Protein AF-A0A9D1DIY6-F1 (afdb_monomer)

Solvent-accessible surface area (backbone atoms only — not comparable to full-atom values): 22175 Å² total; per-residue (Å²): 128,64,50,32,68,76,76,49,52,68,58,62,72,40,70,40,43,64,44,58,42,51,35,31,82,41,71,33,33,40,32,38,91,63,31,73,79,41,61,24,49,29,34,37,36,58,61,70,58,33,53,81,61,76,40,73,74,64,54,75,81,34,61,62,68,47,21,49,63,27,44,26,28,37,35,34,32,23,20,41,89,89,66,52,34,35,26,35,39,73,46,83,41,77,43,98,88,72,46,82,41,77,45,81,44,77,42,81,51,86,85,59,73,50,59,74,38,59,33,34,46,29,35,59,27,41,45,44,44,86,49,103,86,53,81,46,76,48,80,44,74,51,68,46,74,27,33,27,44,32,67,34,75,45,55,73,43,99,86,52,80,81,53,82,88,54,74,59,8,54,78,20,55,41,24,37,39,32,17,62,30,30,54,49,58,54,40,72,75,48,50,79,74,13,32,46,77,92,47,40,57,80,52,84,76,55,18,70,42,72,49,76,39,63,51,94,82,30,57,66,73,64,36,54,48,51,52,51,53,54,30,54,75,72,72,48,89,84,84,68,70,66,67,70,47,47,63,55,56,51,48,52,51,50,51,51,52,51,52,51,52,50,51,50,52,52,51,52,53,52,52,51,51,49,39,54,51,49,38,53,50,48,60,69,42,43,58,62,50,52,54,44,45,73,75,66,56,52,74,66,61,53,52,52,54,52,52,50,52,45,51,51,53,43,50,53,49,51,55,50,51,55,51,52,49,46,53,52,54,47,51,54,51,53,56,48,36,65,72,71,74,49,86,79,75,63,68,68,57,56,50,50,49,52,58,47,49,60,68,70,41,76,60,49,62,55,51,53,51,49,51,44,51,48,55,48,48,46,54,50,54,47,52,47,63,65,71,74,58,50,75,66,59,70,68,58,78,79,122

Mean predicted aligned error: 15.51 Å

InterPro domains:
  IPR003838 ABC3 transporter permease, C-terminal [PF02687] (264-330)

Radius of gyration: 35.06 Å; Cα contacts (8 Å, |Δi|>4): 557; chains: 1; bounding box: 83×53×109 Å

pLDDT: mean 77.85, std 10.92, range [40.41, 93.81]

Organism: NCBI:txid2840706

Nearest PDB structures (foldseek):
  5lil-assembly1_A  TM=4.617E-01  e=1.549E-05  Aggregatibacter actinomycetemcomitans
  5xu1-assembly1_M  TM=3.796E-01  e=6.837E-05  Streptococcus pneumoniae R6
  6ixe-assembly1_A  TM=2.529E-01  e=4.963E+00  Homo sapiens

Secondary structure (DSSP, 8-state):
--B-HHHHGGGGGSTTEEEEEEEEEEEEEEEESSS-SEEEEEEEE-HHHHHTTT--GGGTTS-HHHHHTTSEEEEEEEE-TTS-BEEEEEEEEE-TTS-EEEEEEEEE------TT-EEEEEEEEEEEEE-SSSEEEEEEEEEEEEEEEEEEEEE-BTTB-TTTT--TTBSSSEEEEE-HHHHHHHHHTSPTT-EETTEETTSPP-BSEEEEEE-TTS-HHHHHHHHHHHHHHTT-----SHHHHHHHHHHHHHHHHHHHHHHHHHHHHHHHHHHHHHHHHHHHHHHHHHHHHHTT--HHHHHHHHHHHHHHHHHHHHHHHHHHHHHHHHHHHHHHHHHHTPPPPPHHHHHHHHHHHHHH-THHHHHHHHHHHHHHHHHHHHHHGGGSS-HHHHHH---

Structure (mmCIF, N/CA/C/O backbone):
data_AF-A0A9D1DIY6-F1
#
_entry.id   AF-A0A9D1DIY6-F1
#
loop_
_atom_site.group_PDB
_atom_site.id
_atom_site.type_symbol
_atom_site.label_atom_id
_atom_site.label_alt_id
_atom_site.label_comp_id
_atom_site.label_asym_id
_atom_site.label_entity_id
_atom_site.label_seq_id
_atom_site.pdbx_PDB_ins_code
_atom_site.Cartn_x
_atom_site.Cartn_y
_atom_site.Cartn_z
_atom_site.occupancy
_atom_site.B_iso_or_equiv
_atom_site.auth_seq_id
_atom_site.auth_comp_id
_atom_site.auth_asym_id
_atom_site.auth_atom_id
_atom_site.pdbx_PDB_model_num
ATOM 1 N N . MET A 1 1 ? 24.651 8.137 -11.311 1.00 63.97 1 MET A N 1
ATOM 2 C CA . MET A 1 1 ? 25.113 7.117 -10.357 1.00 63.97 1 MET A CA 1
ATOM 3 C C . MET A 1 1 ? 24.045 6.051 -10.340 1.00 63.97 1 MET A C 1
ATOM 5 O O . MET A 1 1 ? 22.885 6.407 -10.170 1.00 63.97 1 MET A O 1
ATOM 9 N N . VAL A 1 2 ? 24.424 4.817 -10.645 1.00 79.62 2 VAL A N 1
ATOM 10 C CA . VAL A 1 2 ? 23.545 3.644 -10.627 1.00 79.62 2 VAL A CA 1
ATOM 11 C C . VAL A 1 2 ? 23.983 2.762 -9.464 1.00 79.62 2 VAL A C 1
ATOM 13 O O . VAL A 1 2 ? 25.174 2.701 -9.173 1.00 79.62 2 VAL A O 1
ATOM 16 N N . ILE A 1 3 ? 23.028 2.147 -8.779 1.00 84.00 3 ILE A N 1
ATOM 17 C CA . ILE A 1 3 ? 23.240 1.227 -7.665 1.00 84.00 3 ILE A CA 1
ATOM 18 C C . ILE A 1 3 ? 23.204 -0.181 -8.247 1.00 84.00 3 ILE A C 1
ATOM 20 O O . ILE A 1 3 ? 22.173 -0.627 -8.755 1.00 84.00 3 ILE A O 1
ATOM 24 N N . THR A 1 4 ? 24.334 -0.866 -8.230 1.00 85.50 4 THR A N 1
ATOM 25 C CA . THR A 1 4 ? 24.448 -2.202 -8.820 1.00 85.50 4 THR A CA 1
ATOM 26 C C . THR A 1 4 ? 23.814 -3.265 -7.915 1.00 85.50 4 THR A C 1
ATOM 28 O O . THR A 1 4 ? 23.772 -3.092 -6.693 1.00 85.50 4 THR A O 1
ATOM 31 N N . PRO A 1 5 ? 23.352 -4.405 -8.465 1.00 80.50 5 PRO A N 1
ATOM 32 C CA . PRO A 1 5 ? 22.843 -5.511 -7.652 1.00 80.50 5 PRO A CA 1
ATOM 33 C C . PRO A 1 5 ? 23.834 -5.978 -6.570 1.00 80.50 5 PRO A C 1
ATOM 35 O O . PRO A 1 5 ? 23.425 -6.291 -5.452 1.00 80.50 5 PRO A O 1
ATOM 38 N N . GLU A 1 6 ? 25.138 -5.957 -6.863 1.00 83.25 6 GLU A N 1
ATOM 39 C CA . GLU A 1 6 ? 26.197 -6.323 -5.912 1.00 83.25 6 GLU A CA 1
ATOM 40 C C . GLU A 1 6 ? 26.262 -5.376 -4.708 1.00 83.25 6 GLU A C 1
ATOM 42 O O . GLU A 1 6 ? 26.427 -5.827 -3.578 1.00 83.25 6 GLU A O 1
ATOM 47 N N . GLU A 1 7 ? 26.063 -4.074 -4.923 1.00 84.12 7 GLU A N 1
ATOM 48 C CA . GLU A 1 7 ? 26.014 -3.078 -3.846 1.00 84.12 7 GLU A CA 1
ATOM 49 C C . GLU A 1 7 ? 24.733 -3.184 -3.008 1.00 84.12 7 GLU A C 1
ATOM 51 O O . GLU A 1 7 ? 24.721 -2.787 -1.843 1.00 84.12 7 GLU A O 1
ATOM 56 N N . THR A 1 8 ? 23.653 -3.737 -3.573 1.00 81.75 8 THR A N 1
ATOM 57 C CA . THR A 1 8 ? 22.393 -3.957 -2.843 1.00 81.75 8 THR A CA 1
ATOM 58 C C . THR A 1 8 ? 22.372 -5.241 -2.021 1.00 81.75 8 THR A C 1
ATOM 60 O O . THR A 1 8 ? 21.671 -5.302 -1.012 1.00 81.75 8 THR A O 1
ATOM 63 N N . ALA A 1 9 ? 23.151 -6.254 -2.408 1.00 84.19 9 ALA A N 1
ATOM 64 C CA . ALA A 1 9 ? 23.129 -7.568 -1.770 1.00 84.19 9 ALA A CA 1
ATOM 65 C C . ALA A 1 9 ? 23.367 -7.530 -0.243 1.00 84.19 9 ALA A C 1
ATOM 67 O O . ALA A 1 9 ? 22.607 -8.181 0.477 1.00 84.19 9 ALA A O 1
ATOM 68 N N . PRO A 1 10 ? 24.311 -6.730 0.300 1.00 86.12 10 PRO A N 1
ATOM 69 C CA . PRO A 1 10 ? 24.540 -6.679 1.744 1.00 86.12 10 PRO A CA 1
ATOM 70 C C . PRO A 1 10 ? 23.354 -6.110 2.541 1.00 86.12 10 PRO A C 1
ATOM 72 O O . PRO A 1 10 ? 23.216 -6.407 3.726 1.00 86.12 10 PRO A O 1
ATOM 75 N N . PHE A 1 11 ? 22.463 -5.323 1.921 1.00 84.69 11 PHE A N 1
ATOM 76 C CA . PHE A 1 11 ? 21.263 -4.820 2.601 1.00 84.69 11 PHE A CA 1
ATOM 77 C C . PHE A 1 11 ? 20.266 -5.940 2.917 1.00 84.69 11 PHE A C 1
ATOM 79 O O . PHE A 1 11 ? 19.567 -5.861 3.925 1.00 84.69 11 PHE A O 1
ATOM 86 N N . LEU A 1 12 ? 20.225 -6.998 2.102 1.00 82.19 12 LEU A N 1
ATOM 87 C CA . LEU A 1 12 ? 19.363 -8.162 2.332 1.00 82.19 12 LEU A CA 1
ATOM 88 C C . LEU A 1 12 ? 19.831 -9.037 3.502 1.00 82.19 12 LEU A C 1
ATOM 90 O O . LEU A 1 12 ? 19.050 -9.834 4.019 1.00 82.19 12 LEU A O 1
ATOM 94 N N . GLU A 1 13 ? 21.085 -8.895 3.933 1.00 85.44 13 GLU A N 1
ATOM 95 C CA . GLU A 1 13 ? 21.626 -9.615 5.090 1.00 85.44 13 GLU A CA 1
ATOM 96 C C . GLU A 1 13 ? 21.242 -8.956 6.423 1.00 85.44 13 GLU A C 1
ATOM 98 O O . GLU A 1 13 ? 21.401 -9.558 7.490 1.00 85.44 13 GLU A O 1
ATOM 103 N N . ILE A 1 14 ? 20.726 -7.723 6.384 1.00 84.19 14 ILE A N 1
ATOM 104 C CA . ILE A 1 14 ? 20.338 -6.986 7.583 1.00 84.19 14 ILE A CA 1
ATOM 105 C C . ILE A 1 14 ? 19.078 -7.628 8.190 1.00 84.19 14 ILE A C 1
ATOM 107 O O . ILE A 1 14 ? 18.044 -7.721 7.522 1.00 84.19 14 ILE A O 1
ATOM 111 N N . PRO A 1 15 ? 19.108 -8.025 9.478 1.00 80.94 15 PRO A N 1
ATOM 112 C CA . PRO A 1 15 ? 17.934 -8.568 10.151 1.00 80.94 15 PRO A CA 1
ATOM 113 C C . PRO A 1 15 ? 16.749 -7.602 10.089 1.00 80.94 15 PRO A C 1
ATOM 115 O O . PRO A 1 15 ? 16.887 -6.431 10.426 1.00 80.94 15 PRO A O 1
ATOM 118 N N . GLY A 1 16 ? 15.577 -8.101 9.694 1.00 76.38 16 GLY A N 1
ATOM 119 C CA . GLY A 1 16 ? 14.352 -7.302 9.583 1.00 76.38 16 GLY A CA 1
ATOM 120 C C . GLY A 1 16 ? 14.076 -6.747 8.184 1.00 76.38 16 GLY A C 1
ATOM 121 O O . GLY A 1 16 ? 12.931 -6.374 7.916 1.00 76.38 16 GLY A O 1
ATOM 122 N N . ILE A 1 17 ? 15.065 -6.761 7.281 1.00 80.50 17 ILE A N 1
ATOM 123 C CA . ILE A 1 17 ? 14.835 -6.538 5.851 1.00 80.50 17 ILE A CA 1
ATOM 124 C C . ILE A 1 17 ? 14.203 -7.794 5.257 1.00 80.50 17 ILE A C 1
ATOM 126 O O . ILE A 1 17 ? 14.713 -8.907 5.393 1.00 80.50 17 ILE A O 1
ATOM 130 N N . THR A 1 18 ? 13.052 -7.619 4.620 1.00 74.44 18 THR A N 1
ATOM 131 C CA . THR A 1 18 ? 12.287 -8.699 3.996 1.00 74.44 18 THR A CA 1
ATOM 132 C C . THR A 1 18 ? 12.477 -8.751 2.490 1.00 74.44 18 THR A C 1
ATOM 134 O O . THR A 1 18 ? 12.204 -9.795 1.912 1.00 74.44 18 THR A O 1
ATOM 137 N N . GLY A 1 19 ? 12.985 -7.693 1.856 1.00 76.19 19 GLY A N 1
ATOM 138 C CA . GLY A 1 19 ? 13.274 -7.682 0.425 1.00 76.19 19 GLY A CA 1
ATOM 139 C C . GLY A 1 19 ? 13.887 -6.371 -0.054 1.00 76.19 19 GLY A C 1
ATOM 140 O O . GLY A 1 19 ? 13.961 -5.395 0.695 1.00 76.19 19 GLY A O 1
ATOM 141 N N . CYS A 1 20 ? 14.301 -6.357 -1.318 1.00 79.88 20 CYS A N 1
ATOM 142 C CA . CYS A 1 20 ? 14.747 -5.165 -2.021 1.00 79.88 20 CYS A CA 1
ATOM 143 C C . CYS A 1 20 ? 14.139 -5.119 -3.422 1.00 79.88 20 CYS A C 1
ATOM 145 O O . CYS A 1 20 ? 13.872 -6.158 -4.024 1.00 79.88 20 CYS A O 1
ATOM 147 N N . LEU A 1 21 ? 13.950 -3.914 -3.940 1.00 80.81 21 LEU A N 1
ATOM 148 C CA . LEU A 1 21 ? 13.494 -3.669 -5.296 1.00 80.81 21 LEU A CA 1
ATOM 149 C C . LEU A 1 21 ? 14.320 -2.540 -5.900 1.00 80.81 21 LEU A C 1
ATOM 151 O O . LEU A 1 21 ? 14.281 -1.408 -5.420 1.00 80.81 21 LEU A O 1
ATOM 155 N N . GLY A 1 22 ? 15.055 -2.858 -6.959 1.00 83.56 22 GLY A N 1
ATOM 156 C CA . GLY A 1 22 ? 15.701 -1.864 -7.801 1.00 83.56 22 GLY A CA 1
ATOM 15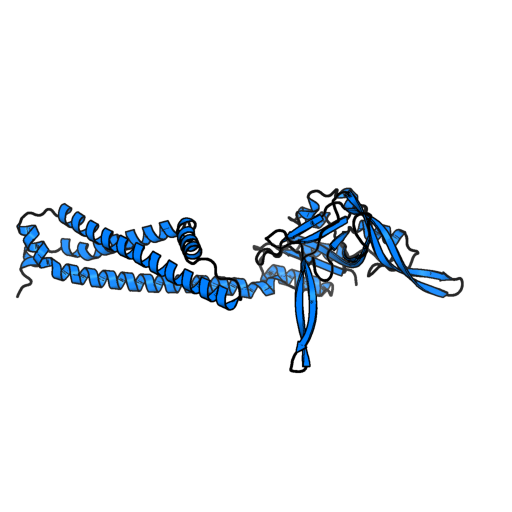7 C C . GLY A 1 22 ? 14.687 -1.171 -8.707 1.00 83.56 22 GLY A C 1
ATOM 158 O O . GLY A 1 22 ? 13.852 -1.835 -9.319 1.00 83.56 22 GLY A O 1
ATOM 159 N N . LEU A 1 23 ? 14.768 0.155 -8.784 1.00 85.38 23 LEU A N 1
ATOM 160 C CA . LEU A 1 23 ? 13.866 0.993 -9.560 1.00 85.38 23 LEU A CA 1
ATOM 161 C C . LEU A 1 23 ? 14.654 2.044 -10.346 1.00 85.38 23 LEU A C 1
ATOM 163 O O . LEU A 1 23 ? 15.475 2.777 -9.786 1.00 85.38 23 LEU A O 1
ATOM 167 N N . THR A 1 24 ? 14.358 2.160 -11.636 1.00 88.31 24 THR A N 1
ATOM 168 C CA . THR A 1 24 ? 14.786 3.297 -12.458 1.00 88.31 24 THR A CA 1
ATOM 169 C C . THR A 1 24 ? 13.599 3.817 -13.239 1.00 88.31 24 THR A C 1
ATOM 171 O O . THR A 1 24 ? 12.945 3.047 -13.935 1.00 88.31 24 THR A O 1
ATOM 174 N N . GLU A 1 25 ? 13.345 5.114 -13.123 1.00 88.25 25 GLU A N 1
ATOM 175 C CA . GLU A 1 25 ? 12.333 5.814 -13.905 1.00 88.25 25 GLU A CA 1
ATOM 176 C C . GLU A 1 25 ? 12.936 6.268 -15.236 1.00 88.25 25 GLU A C 1
ATOM 178 O O . GLU A 1 25 ? 14.049 6.804 -15.279 1.00 88.25 25 GLU A O 1
ATOM 183 N N . LEU A 1 26 ? 12.211 6.020 -16.318 1.00 88.44 26 LEU A N 1
ATOM 184 C CA . LEU A 1 26 ? 12.508 6.482 -17.663 1.00 88.44 26 LEU A CA 1
ATOM 185 C C . LEU A 1 26 ? 11.275 7.212 -18.198 1.00 88.44 26 LEU A C 1
ATOM 187 O O . LEU A 1 26 ? 10.140 6.775 -17.992 1.00 88.44 26 LEU A O 1
ATOM 191 N N . ASP A 1 27 ? 11.514 8.291 -18.932 1.00 84.19 27 ASP A N 1
ATOM 192 C CA . ASP A 1 27 ? 10.459 8.973 -19.670 1.00 84.19 27 ASP A CA 1
ATOM 193 C C . ASP A 1 27 ? 10.204 8.216 -20.973 1.00 84.19 27 ASP A C 1
ATOM 195 O O . ASP A 1 27 ? 11.129 7.947 -21.750 1.00 84.19 27 ASP A O 1
ATOM 199 N N . GLY A 1 28 ? 8.947 7.840 -21.202 1.00 89.56 28 GLY A N 1
ATOM 200 C CA . GLY A 1 28 ? 8.564 7.053 -22.362 1.00 89.56 28 GLY A CA 1
ATOM 201 C C . GLY A 1 28 ? 7.252 7.501 -22.983 1.00 89.56 28 GLY A C 1
ATOM 202 O O . GLY A 1 28 ? 6.429 8.192 -22.384 1.00 89.56 28 GLY A O 1
ATOM 203 N N . THR A 1 29 ? 7.049 7.069 -24.220 1.00 92.19 29 THR A N 1
ATOM 204 C CA . THR A 1 29 ? 5.757 7.151 -24.901 1.00 92.19 29 THR A CA 1
ATOM 205 C C . THR A 1 29 ? 5.348 5.760 -25.343 1.00 92.19 29 THR A C 1
ATOM 207 O O . THR A 1 29 ? 6.174 4.990 -25.835 1.00 92.19 29 THR A O 1
ATOM 210 N N . ILE A 1 30 ? 4.077 5.424 -25.154 1.00 93.06 30 ILE A N 1
ATOM 211 C CA . ILE A 1 30 ? 3.511 4.165 -25.636 1.00 93.06 30 ILE A CA 1
ATOM 212 C C . ILE A 1 30 ? 2.632 4.432 -26.845 1.00 93.06 30 ILE A C 1
ATOM 214 O O . ILE A 1 30 ? 2.005 5.484 -26.961 1.00 93.06 30 ILE A O 1
ATOM 218 N N . THR A 1 31 ? 2.600 3.490 -27.777 1.00 93.56 31 THR A N 1
ATOM 219 C CA . THR A 1 31 ? 1.699 3.502 -28.934 1.00 93.56 31 THR A CA 1
ATOM 220 C C . THR A 1 31 ? 1.392 2.063 -29.313 1.00 93.56 31 THR A C 1
ATOM 222 O O . THR A 1 31 ? 2.280 1.222 -29.258 1.00 93.56 31 THR A O 1
ATOM 225 N N . GLY A 1 32 ? 0.166 1.754 -29.709 1.00 90.00 32 GLY A N 1
ATOM 226 C CA . GLY A 1 32 ? -0.203 0.418 -30.166 1.00 90.00 32 GLY A CA 1
ATOM 227 C C . GLY A 1 32 ? -1.453 0.446 -31.030 1.00 90.00 32 GLY A C 1
ATOM 228 O O . GLY A 1 32 ? -2.033 1.503 -31.266 1.00 90.00 32 GLY A O 1
ATOM 229 N N . ASP A 1 33 ? -1.895 -0.726 -31.476 1.00 83.19 33 ASP A N 1
ATOM 230 C CA . ASP A 1 33 ? -3.099 -0.840 -32.309 1.00 83.19 33 ASP A CA 1
ATOM 231 C C . ASP A 1 33 ? -4.373 -0.423 -31.551 1.00 83.19 33 ASP A C 1
ATOM 233 O O . ASP A 1 33 ? -5.309 0.122 -32.135 1.00 83.19 33 ASP A O 1
ATOM 237 N N . THR A 1 34 ? -4.395 -0.664 -30.238 1.00 83.94 34 THR A N 1
ATOM 238 C CA . THR A 1 34 ? -5.494 -0.340 -29.314 1.00 83.94 34 THR A CA 1
ATOM 239 C C . THR A 1 34 ? -5.203 0.887 -28.446 1.00 83.94 34 THR A C 1
ATOM 241 O O . THR A 1 34 ? -6.088 1.376 -27.746 1.00 83.94 34 THR A O 1
ATOM 244 N N . VAL A 1 35 ? -3.975 1.412 -28.474 1.00 87.00 35 VAL A N 1
ATOM 245 C CA . VAL A 1 35 ? -3.515 2.486 -27.582 1.00 87.00 35 VAL A CA 1
ATOM 246 C C . VAL A 1 35 ? -3.019 3.665 -28.407 1.00 87.00 35 VAL A C 1
ATOM 248 O O . VAL A 1 35 ? -1.995 3.570 -29.085 1.00 87.00 35 VAL A O 1
ATOM 251 N N . GLU A 1 36 ? -3.720 4.796 -28.318 1.00 88.88 36 GLU A N 1
ATOM 252 C CA . GLU A 1 36 ? -3.262 6.044 -28.933 1.00 88.88 36 GLU A CA 1
ATOM 253 C C . GLU A 1 36 ? -1.919 6.494 -28.344 1.00 88.88 36 GLU A C 1
ATOM 255 O O . GLU A 1 36 ? -1.608 6.235 -27.177 1.00 88.88 36 GLU A O 1
ATOM 260 N N . THR A 1 37 ? -1.118 7.182 -29.162 1.00 91.88 37 THR A N 1
ATOM 261 C CA . THR A 1 37 ? 0.186 7.698 -28.743 1.00 91.88 37 THR A CA 1
ATOM 262 C C . THR A 1 37 ? 0.039 8.656 -27.567 1.00 91.88 37 THR A C 1
ATOM 264 O O . THR A 1 37 ? -0.546 9.729 -27.703 1.00 91.88 37 THR A O 1
ATOM 267 N N . GLN A 1 38 ? 0.622 8.290 -26.428 1.00 91.88 38 GLN A N 1
ATOM 268 C CA . GLN A 1 38 ? 0.590 9.099 -25.212 1.00 91.88 38 GLN A CA 1
ATOM 269 C C . GLN A 1 38 ? 1.837 8.886 -24.352 1.00 91.88 38 GLN A C 1
ATOM 271 O O . GLN A 1 38 ? 2.559 7.895 -24.503 1.00 91.88 38 GLN A O 1
ATOM 276 N N . ALA A 1 39 ? 2.083 9.833 -23.447 1.00 91.25 39 ALA A N 1
ATOM 277 C CA . ALA A 1 39 ? 3.148 9.736 -22.459 1.00 91.25 39 ALA A CA 1
ATOM 278 C C . ALA A 1 39 ? 2.858 8.626 -21.439 1.00 91.25 39 ALA A C 1
ATOM 280 O O . ALA A 1 39 ? 1.703 8.352 -21.101 1.00 91.25 39 ALA A O 1
ATOM 281 N N . ALA A 1 40 ? 3.922 7.987 -20.964 1.00 90.62 40 ALA A N 1
ATOM 282 C CA . ALA A 1 40 ? 3.859 6.945 -19.957 1.00 90.62 40 ALA A CA 1
ATOM 283 C C . ALA A 1 40 ? 5.082 7.012 -19.039 1.00 90.62 40 ALA A C 1
ATOM 285 O O . ALA A 1 40 ? 6.212 7.183 -19.502 1.00 90.62 40 ALA A O 1
ATOM 286 N N . SER A 1 41 ? 4.860 6.811 -17.742 1.00 89.69 41 SER A N 1
ATOM 287 C CA . SER A 1 41 ? 5.948 6.651 -16.775 1.00 89.69 41 SER A CA 1
ATOM 288 C C . SER A 1 41 ? 6.477 5.227 -16.873 1.00 89.69 41 SER A C 1
ATOM 290 O O . SER A 1 41 ? 5.730 4.275 -16.639 1.00 89.69 41 SER A O 1
ATOM 292 N N . VAL A 1 42 ? 7.747 5.056 -17.229 1.00 91.31 42 VAL A N 1
ATOM 293 C CA . VAL A 1 42 ? 8.348 3.730 -17.399 1.00 91.31 42 VAL A CA 1
ATOM 294 C C . VAL A 1 42 ? 9.235 3.427 -16.205 1.00 91.31 42 VAL A C 1
ATOM 296 O O . VAL A 1 42 ? 10.144 4.190 -15.893 1.00 91.31 42 VAL A O 1
ATOM 299 N N . TYR A 1 43 ? 9.019 2.284 -15.565 1.00 90.94 43 TYR A N 1
ATOM 300 C CA . TYR A 1 43 ? 9.849 1.818 -14.465 1.00 90.94 43 TYR A CA 1
ATOM 301 C C . TYR A 1 43 ? 10.535 0.504 -14.813 1.00 90.94 43 TYR A C 1
ATOM 303 O O . TYR A 1 43 ? 9.895 -0.488 -15.163 1.00 90.94 43 TYR A O 1
ATOM 311 N N . VAL A 1 44 ? 11.858 0.490 -14.674 1.00 90.19 44 VAL A N 1
ATOM 312 C CA . VAL A 1 44 ? 12.670 -0.719 -14.812 1.00 90.19 44 VAL A CA 1
ATOM 313 C C . VAL A 1 44 ? 12.658 -1.470 -13.489 1.00 90.19 44 VAL A C 1
ATOM 315 O O . VAL A 1 44 ? 13.092 -0.933 -12.469 1.00 90.19 44 VAL A O 1
ATOM 318 N N . VAL A 1 45 ? 12.154 -2.700 -13.521 1.00 87.81 45 VAL A N 1
ATOM 319 C CA . VAL A 1 45 ? 11.784 -3.486 -12.347 1.00 87.81 45 VAL A CA 1
ATOM 320 C C . VAL A 1 45 ? 12.167 -4.956 -12.521 1.00 87.81 45 VAL A C 1
ATOM 322 O O . VAL A 1 45 ? 11.743 -5.615 -13.476 1.00 87.81 45 VAL A O 1
ATOM 325 N N . ASP A 1 46 ? 12.893 -5.507 -11.546 1.00 83.12 46 ASP A N 1
ATOM 326 C CA . ASP A 1 46 ? 13.125 -6.951 -11.437 1.00 83.12 46 ASP A CA 1
ATOM 327 C C . ASP A 1 46 ? 11.945 -7.650 -10.739 1.00 83.12 46 ASP A C 1
ATOM 329 O O . ASP A 1 46 ? 11.841 -7.700 -9.510 1.00 83.12 46 ASP A O 1
ATOM 333 N N . ALA A 1 47 ? 11.048 -8.218 -11.548 1.00 75.25 47 ALA A N 1
ATOM 334 C CA . ALA A 1 47 ? 9.867 -8.932 -11.068 1.00 75.25 47 ALA A CA 1
ATOM 335 C C . ALA A 1 47 ? 10.202 -10.201 -10.263 1.00 75.25 47 ALA A C 1
ATOM 337 O O . ALA A 1 47 ? 9.404 -10.615 -9.424 1.00 75.25 47 ALA A O 1
ATOM 338 N N . GLY A 1 48 ? 11.371 -10.819 -10.481 1.00 68.25 48 GLY A N 1
ATOM 339 C CA . GLY A 1 48 ? 11.774 -12.022 -9.751 1.00 68.25 48 GLY A CA 1
ATOM 340 C C . GLY A 1 48 ? 11.982 -11.738 -8.267 1.00 68.25 48 GLY A C 1
ATOM 341 O O . GLY A 1 48 ? 11.414 -12.424 -7.420 1.00 68.25 48 GLY A O 1
ATOM 342 N N . GLN A 1 49 ? 12.736 -10.679 -7.962 1.00 66.62 49 GLN A N 1
ATOM 343 C CA . GLN A 1 49 ? 12.946 -10.233 -6.582 1.00 66.62 49 GLN A CA 1
ATOM 344 C C . GLN A 1 49 ? 11.661 -9.694 -5.944 1.00 66.62 49 GLN A C 1
ATOM 346 O O . GLN A 1 49 ? 11.436 -9.892 -4.749 1.00 66.62 49 GLN A O 1
ATOM 351 N N . TRP A 1 50 ? 10.801 -9.047 -6.738 1.00 71.56 50 TRP A N 1
ATOM 352 C CA . TRP A 1 50 ? 9.535 -8.500 -6.254 1.00 71.56 50 TRP A CA 1
ATOM 353 C C . TRP A 1 50 ? 8.561 -9.614 -5.817 1.00 71.56 50 TRP A C 1
ATOM 355 O O . TRP A 1 50 ? 8.011 -9.563 -4.715 1.00 71.56 50 TRP A O 1
ATOM 365 N N . MET A 1 51 ? 8.373 -10.656 -6.631 1.00 67.38 51 MET A N 1
ATOM 366 C CA . MET A 1 51 ? 7.365 -11.695 -6.383 1.00 67.38 51 MET A CA 1
ATOM 367 C C . MET A 1 51 ? 7.679 -12.622 -5.205 1.00 67.38 51 MET A C 1
ATOM 369 O O . MET A 1 51 ? 6.774 -12.980 -4.451 1.00 67.38 51 MET A O 1
ATOM 373 N N . GLU A 1 52 ? 8.949 -12.971 -4.980 1.00 60.97 52 GLU A N 1
ATOM 374 C CA . GLU A 1 52 ? 9.353 -13.867 -3.880 1.00 60.97 52 GLU A CA 1
ATOM 375 C C . GLU A 1 52 ? 8.988 -13.339 -2.481 1.00 60.97 52 GLU A C 1
ATOM 377 O O . GLU A 1 52 ? 8.979 -14.100 -1.511 1.00 60.97 52 GLU A O 1
ATOM 382 N N . ARG A 1 53 ? 8.681 -12.043 -2.352 1.00 60.25 53 ARG A N 1
ATOM 383 C CA . ARG A 1 53 ? 8.473 -11.362 -1.068 1.00 60.25 53 ARG A CA 1
ATOM 384 C C . ARG A 1 53 ? 7.069 -10.782 -0.884 1.00 60.25 53 ARG A C 1
ATOM 386 O O . ARG A 1 53 ? 6.885 -9.918 -0.033 1.00 60.25 53 ARG A O 1
ATOM 393 N N . GLY A 1 54 ? 6.081 -11.299 -1.621 1.00 59.00 54 GLY A N 1
ATOM 394 C CA . GLY A 1 54 ? 4.685 -10.853 -1.516 1.00 59.00 54 GLY A CA 1
ATOM 395 C C . GLY A 1 54 ? 4.443 -9.536 -2.250 1.00 59.00 54 GLY A C 1
ATOM 396 O O . GLY A 1 54 ? 3.851 -8.615 -1.695 1.00 59.00 54 GLY A O 1
ATOM 397 N N . GLY A 1 55 ? 4.982 -9.450 -3.467 1.00 63.72 55 GLY A N 1
ATOM 398 C CA . GLY A 1 55 ? 4.901 -8.294 -4.345 1.00 63.72 55 GLY A CA 1
ATOM 399 C C . GLY A 1 55 ? 3.507 -7.890 -4.807 1.00 63.72 55 GLY A C 1
ATOM 400 O O . GLY A 1 55 ? 2.498 -8.416 -4.349 1.00 63.72 55 GLY A O 1
ATOM 401 N N . LEU A 1 56 ? 3.457 -6.953 -5.759 1.00 67.31 56 LEU A N 1
ATOM 402 C CA . LEU A 1 56 ? 2.208 -6.609 -6.432 1.00 67.31 56 LEU A CA 1
ATOM 403 C C . LEU A 1 56 ? 1.635 -7.862 -7.117 1.00 67.31 56 LEU A C 1
ATOM 405 O O . LEU A 1 56 ? 2.337 -8.447 -7.944 1.00 67.31 56 LEU A O 1
ATOM 409 N N . PRO A 1 57 ? 0.353 -8.215 -6.894 1.00 69.19 57 PRO A N 1
ATOM 410 C CA . PRO A 1 57 ? -0.300 -9.330 -7.594 1.00 69.19 57 PRO A CA 1
ATOM 411 C C . PRO A 1 57 ? -0.409 -9.096 -9.113 1.00 69.19 57 PRO A C 1
ATOM 413 O O . PRO A 1 57 ? -0.797 -9.979 -9.870 1.00 69.19 57 PRO A O 1
ATOM 416 N N . ALA A 1 58 ? -0.012 -7.910 -9.588 1.00 74.88 58 ALA A N 1
ATOM 417 C CA . ALA A 1 58 ? 0.110 -7.558 -10.996 1.00 74.88 58 ALA A CA 1
ATOM 418 C C . ALA A 1 58 ? 1.048 -8.477 -11.801 1.00 74.88 58 ALA A C 1
ATOM 420 O O . ALA A 1 58 ? 1.018 -8.425 -13.020 1.00 74.88 58 ALA A O 1
ATOM 421 N N . PHE A 1 59 ? 1.885 -9.301 -11.170 1.00 78.88 59 PHE A N 1
ATOM 422 C CA . PHE A 1 59 ? 2.750 -10.252 -11.877 1.00 78.88 59 PHE A CA 1
ATOM 423 C C . PHE A 1 59 ? 2.253 -11.708 -11.815 1.00 78.88 59 PHE A C 1
ATOM 425 O O . PHE A 1 59 ? 2.878 -12.569 -12.429 1.00 78.88 59 PHE A O 1
ATOM 432 N N . ASP A 1 60 ? 1.136 -11.998 -11.130 1.00 79.12 60 ASP A N 1
ATOM 433 C CA . ASP A 1 60 ? 0.632 -13.371 -10.929 1.00 79.12 60 ASP A CA 1
ATOM 434 C C . ASP A 1 60 ? 0.250 -14.074 -12.242 1.00 79.12 60 ASP A C 1
ATOM 436 O O . ASP A 1 60 ? 0.432 -15.283 -12.387 1.00 79.12 60 ASP A O 1
ATOM 440 N N . GLU A 1 61 ? -0.273 -13.316 -13.206 1.00 80.12 61 GLU A N 1
ATOM 441 C CA . GLU A 1 61 ? -0.755 -13.826 -14.499 1.00 80.12 61 GLU A CA 1
ATOM 442 C C . GLU A 1 61 ? 0.234 -13.573 -15.652 1.00 80.12 61 GLU A C 1
ATOM 444 O O . GLU A 1 61 ? -0.078 -13.836 -16.812 1.00 80.12 61 GLU A O 1
ATOM 449 N N . VAL A 1 62 ? 1.432 -13.065 -15.350 1.00 85.06 62 VAL A N 1
ATOM 450 C CA . VAL A 1 62 ? 2.432 -12.671 -16.352 1.00 85.06 62 VAL A CA 1
ATOM 451 C C . VAL A 1 62 ? 3.414 -13.813 -16.596 1.00 85.06 62 VAL A C 1
ATOM 453 O O . VAL A 1 62 ? 3.915 -14.428 -15.654 1.00 85.06 62 VAL A O 1
ATOM 456 N N . ASP A 1 63 ? 3.763 -14.066 -17.861 1.00 87.50 63 ASP A N 1
ATOM 457 C CA . ASP A 1 63 ? 4.909 -14.920 -18.187 1.00 87.50 63 ASP A CA 1
ATOM 458 C C . ASP A 1 63 ? 6.202 -14.229 -17.725 1.00 87.50 63 ASP A C 1
ATOM 460 O O . ASP A 1 63 ? 6.771 -13.376 -18.410 1.00 87.50 63 ASP A O 1
ATOM 464 N N . LEU A 1 64 ? 6.660 -14.595 -16.525 1.00 86.56 64 LEU A N 1
ATOM 465 C CA . LEU A 1 64 ? 7.855 -14.029 -15.904 1.00 86.56 64 LEU A CA 1
ATOM 466 C C . LEU A 1 64 ? 9.119 -14.265 -16.733 1.00 86.56 64 LEU A C 1
ATOM 468 O O . LEU A 1 64 ? 10.053 -13.468 -16.650 1.00 86.56 64 LEU A O 1
ATOM 472 N N . GLU A 1 65 ? 9.174 -15.330 -17.529 1.00 88.69 65 GLU A N 1
ATOM 473 C CA . GLU A 1 65 ? 10.352 -15.631 -18.334 1.00 88.69 65 GLU A CA 1
ATOM 474 C C . GLU A 1 65 ? 10.388 -14.751 -19.590 1.00 88.69 65 GLU A C 1
ATOM 476 O O . GLU A 1 65 ? 11.443 -14.216 -19.934 1.00 88.69 65 GLU A O 1
ATOM 481 N N . ALA A 1 66 ? 9.237 -14.530 -20.234 1.00 88.19 66 ALA A N 1
ATOM 482 C CA . ALA A 1 66 ? 9.098 -13.549 -21.315 1.00 88.19 66 ALA A CA 1
ATOM 483 C C . ALA A 1 66 ? 9.319 -12.109 -20.821 1.00 88.19 66 ALA A C 1
ATOM 485 O O . ALA A 1 66 ? 10.051 -11.333 -21.446 1.00 88.19 66 ALA A O 1
ATOM 486 N N . TYR A 1 67 ? 8.797 -11.776 -19.636 1.00 90.62 67 TYR A N 1
ATOM 487 C CA . TYR A 1 67 ? 9.068 -10.504 -18.972 1.00 90.62 67 TYR A CA 1
ATOM 488 C C . TYR A 1 67 ? 10.570 -10.315 -18.739 1.00 90.62 67 TYR A C 1
ATOM 490 O O . TYR A 1 67 ? 11.125 -9.304 -19.161 1.00 90.62 67 TYR A O 1
ATOM 498 N N . ARG A 1 68 ? 11.275 -11.296 -18.156 1.00 89.06 68 ARG A N 1
ATOM 499 C CA . ARG A 1 68 ? 12.732 -11.231 -17.915 1.00 89.06 68 ARG A CA 1
ATOM 500 C C . ARG A 1 68 ? 13.557 -11.068 -19.188 1.00 89.06 68 ARG A C 1
ATOM 502 O O . ARG A 1 68 ? 14.566 -10.372 -19.147 1.00 89.06 68 ARG A O 1
ATOM 509 N N . ARG A 1 69 ? 13.129 -11.651 -20.314 1.00 89.50 69 ARG A N 1
ATOM 510 C CA . ARG A 1 69 ? 1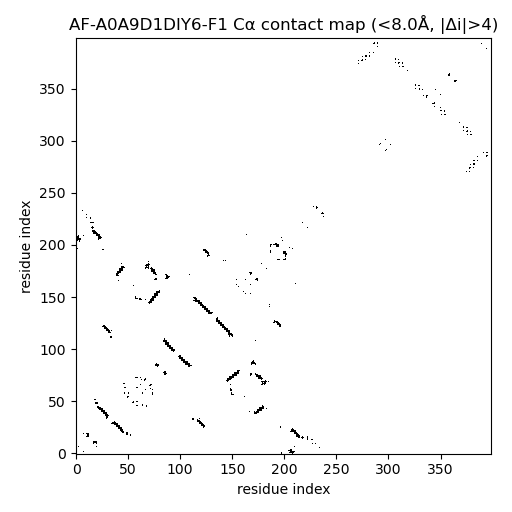3.754 -11.427 -21.634 1.00 89.50 69 ARG A CA 1
ATOM 511 C C . ARG A 1 69 ? 13.472 -10.037 -22.217 1.00 89.50 69 ARG A C 1
ATOM 513 O O . ARG A 1 69 ? 14.053 -9.679 -23.238 1.00 89.50 69 ARG A O 1
ATOM 520 N N . GLY A 1 70 ? 12.595 -9.252 -21.592 1.00 89.38 70 GLY A N 1
ATOM 521 C CA . GLY A 1 70 ? 12.204 -7.923 -22.058 1.00 89.38 70 GLY A CA 1
ATOM 522 C C . GLY A 1 70 ? 11.234 -7.956 -23.235 1.00 89.38 70 GLY A C 1
ATOM 523 O O . GLY A 1 70 ? 11.222 -7.025 -24.032 1.00 89.38 70 GLY A O 1
ATOM 524 N N . GLU A 1 71 ? 10.495 -9.053 -23.408 1.00 91.50 71 GLU A N 1
ATOM 525 C CA . GLU A 1 71 ? 9.490 -9.231 -24.468 1.00 91.50 71 GLU A CA 1
ATOM 526 C C . GLU A 1 71 ? 8.104 -8.754 -24.028 1.00 91.50 71 GLU A C 1
ATOM 528 O O . GLU A 1 71 ? 7.299 -8.339 -24.858 1.00 91.50 71 GLU A O 1
ATOM 533 N N . THR A 1 72 ? 7.856 -8.772 -22.721 1.00 92.69 72 THR A N 1
ATOM 534 C CA . THR A 1 72 ? 6.559 -8.478 -22.117 1.00 92.69 72 THR A CA 1
ATOM 535 C C . THR A 1 72 ? 6.680 -7.318 -21.134 1.00 92.69 72 THR A C 1
ATOM 537 O O . THR A 1 72 ? 7.675 -7.221 -20.413 1.00 92.69 72 THR A O 1
ATOM 540 N N . ALA A 1 73 ? 5.658 -6.466 -21.069 1.00 93.06 73 ALA A N 1
ATOM 541 C CA . ALA A 1 73 ? 5.536 -5.388 -20.090 1.00 93.06 73 ALA A CA 1
ATOM 542 C C . ALA A 1 73 ? 4.252 -5.518 -19.264 1.00 93.06 73 ALA A C 1
ATOM 544 O O . ALA A 1 73 ? 3.264 -6.102 -19.710 1.00 93.06 73 ALA A O 1
ATOM 545 N N . VAL A 1 74 ? 4.263 -4.948 -18.060 1.00 92.38 74 VAL A N 1
ATOM 546 C CA . VAL A 1 74 ? 3.077 -4.862 -17.196 1.00 92.38 74 VAL A CA 1
ATOM 547 C C . VAL A 1 74 ? 2.613 -3.419 -17.149 1.00 92.38 74 VAL A C 1
ATOM 549 O O . VAL A 1 74 ? 3.399 -2.527 -16.846 1.00 92.38 74 VAL A O 1
ATOM 552 N N . LEU A 1 75 ? 1.340 -3.183 -17.447 1.00 92.50 75 LEU A N 1
ATOM 553 C CA . LEU A 1 75 ? 0.747 -1.854 -17.375 1.00 92.50 75 LEU A CA 1
ATOM 554 C C . LEU A 1 75 ? 0.009 -1.699 -16.051 1.00 92.50 75 LEU A C 1
ATOM 556 O O . LEU A 1 75 ? -0.808 -2.540 -15.685 1.00 92.50 75 LEU A O 1
ATOM 560 N N . LEU A 1 76 ? 0.276 -0.609 -15.346 1.00 90.50 76 LEU A N 1
ATOM 561 C CA . LEU A 1 76 ? -0.440 -0.222 -14.143 1.00 90.50 76 LEU A CA 1
ATOM 562 C C . LEU A 1 76 ? -1.291 1.010 -14.434 1.00 90.50 76 LEU A C 1
ATOM 564 O O . LEU A 1 76 ? -0.826 1.960 -15.067 1.00 90.50 76 LEU A O 1
ATOM 568 N N . VAL A 1 77 ? -2.524 0.994 -13.936 1.00 90.50 77 VAL A N 1
ATOM 569 C CA . VAL A 1 77 ? -3.449 2.130 -13.989 1.00 90.50 77 VAL A CA 1
ATOM 570 C C . VAL A 1 77 ? -4.059 2.375 -12.617 1.00 90.50 77 VAL A C 1
ATOM 572 O O . VAL A 1 77 ? -4.268 1.445 -11.833 1.00 90.50 77 VAL A O 1
ATOM 575 N N . LEU A 1 78 ? -4.371 3.633 -12.336 1.00 87.69 78 LEU A N 1
ATOM 576 C CA . LEU A 1 78 ? -4.936 4.052 -11.062 1.00 87.69 78 LEU A CA 1
ATOM 577 C C . LEU A 1 78 ? -6.464 3.965 -11.098 1.00 87.69 78 LEU A C 1
ATOM 579 O O . LEU A 1 78 ? -7.103 4.585 -11.942 1.00 87.69 78 LEU A O 1
ATOM 583 N N . SER A 1 79 ? -7.056 3.208 -10.180 1.00 85.94 79 SER A N 1
ATOM 584 C CA . SER A 1 79 ? -8.503 3.021 -10.059 1.00 85.94 79 SER A CA 1
ATOM 585 C C . SER A 1 79 ? -9.017 3.583 -8.738 1.00 85.94 79 SER A C 1
ATOM 587 O O . SER A 1 79 ? -8.410 3.420 -7.683 1.00 85.94 79 SER A O 1
ATOM 589 N N . GLN A 1 80 ? -10.198 4.182 -8.767 1.00 82.31 80 GLN A N 1
ATOM 590 C CA . GLN A 1 80 ? -10.960 4.520 -7.573 1.00 82.31 80 GLN A CA 1
ATOM 591 C C . GLN A 1 80 ? -11.692 3.282 -7.016 1.00 82.31 80 GLN A C 1
ATOM 593 O O . GLN A 1 80 ? -11.823 2.270 -7.722 1.00 82.31 80 GLN A O 1
ATOM 598 N N . PRO A 1 81 ? -12.180 3.328 -5.758 1.00 77.31 81 PRO A N 1
ATOM 599 C CA . PRO A 1 81 ? -12.924 2.222 -5.143 1.00 77.31 81 PRO A CA 1
ATOM 600 C C . PRO A 1 81 ? -14.207 1.825 -5.889 1.00 77.31 81 PRO A C 1
ATOM 602 O O . PRO A 1 81 ? -14.664 0.691 -5.773 1.00 77.31 81 PRO A O 1
ATOM 605 N N . ASP A 1 82 ? -14.789 2.745 -6.661 1.00 78.88 82 ASP A N 1
ATOM 606 C CA . ASP A 1 82 ? -15.949 2.504 -7.526 1.00 78.88 82 ASP A CA 1
ATOM 607 C C . ASP A 1 82 ? -15.586 1.803 -8.855 1.00 78.88 82 ASP A C 1
ATOM 609 O O . ASP A 1 82 ? -16.476 1.426 -9.618 1.00 78.88 82 ASP A O 1
ATOM 613 N N . GLY A 1 83 ? -14.289 1.593 -9.115 1.00 78.12 83 GLY A N 1
ATOM 614 C CA . GLY A 1 83 ? -13.752 0.973 -10.326 1.00 78.12 83 GLY A CA 1
ATOM 615 C C . GLY A 1 83 ? -13.426 1.951 -11.458 1.00 78.12 83 GLY A C 1
ATOM 616 O O . GLY A 1 83 ? -12.976 1.502 -12.515 1.00 78.12 83 GLY A O 1
ATOM 617 N N . THR A 1 84 ? -13.638 3.256 -11.263 1.00 85.25 84 THR A N 1
ATOM 618 C CA . THR A 1 84 ? -13.324 4.289 -12.258 1.00 85.25 84 THR A CA 1
ATOM 619 C C . THR A 1 84 ? -11.816 4.510 -12.329 1.00 85.25 84 THR A C 1
ATOM 621 O O . THR A 1 84 ? -11.178 4.749 -11.306 1.00 85.25 84 THR A O 1
ATOM 624 N N . VAL A 1 85 ? -11.232 4.461 -13.529 1.00 87.38 85 VAL A N 1
ATOM 625 C CA . VAL A 1 85 ? -9.807 4.761 -13.728 1.00 87.38 85 VAL A CA 1
ATOM 626 C C . VAL A 1 85 ? -9.604 6.264 -13.853 1.00 87.38 85 VAL A C 1
ATOM 628 O O . VAL A 1 85 ? -10.367 6.942 -14.544 1.00 87.38 85 VAL A O 1
ATOM 631 N N . THR A 1 86 ? -8.592 6.793 -13.170 1.00 86.44 86 THR A N 1
ATOM 632 C CA . THR A 1 86 ? -8.330 8.234 -13.118 1.00 86.44 86 THR A CA 1
ATOM 633 C C . THR A 1 86 ? -6.867 8.572 -13.326 1.00 86.44 86 THR A C 1
ATOM 635 O O . THR A 1 86 ? -5.990 7.836 -12.888 1.00 86.44 86 THR A O 1
ATOM 638 N N . VAL A 1 87 ? -6.620 9.731 -13.927 1.00 87.88 87 VAL A N 1
ATOM 639 C CA . VAL A 1 87 ? -5.301 10.362 -14.008 1.00 87.88 87 VAL A CA 1
ATOM 640 C C . VAL A 1 87 ? -5.311 11.612 -13.148 1.00 87.88 87 VAL A C 1
ATOM 642 O O . VAL A 1 87 ? -6.253 12.404 -13.212 1.00 87.88 87 VAL A O 1
ATOM 645 N N . THR A 1 88 ? -4.271 11.770 -12.343 1.00 85.06 88 THR A N 1
ATOM 646 C CA . THR A 1 88 ? -4.051 12.935 -11.493 1.00 85.06 88 THR A CA 1
ATOM 647 C C . THR A 1 88 ? -3.158 13.908 -12.244 1.00 85.06 88 THR A C 1
ATOM 649 O O . THR A 1 88 ? -2.045 13.562 -12.626 1.00 85.06 88 THR A O 1
ATOM 652 N N . THR A 1 89 ? -3.635 15.125 -12.463 1.00 85.50 89 THR A N 1
ATOM 653 C CA . THR A 1 89 ? -2.857 16.226 -13.042 1.00 85.50 89 THR A CA 1
ATOM 654 C C . THR A 1 89 ? -2.832 17.389 -12.064 1.00 85.50 89 THR A C 1
ATOM 656 O O . THR A 1 89 ? -3.807 17.603 -11.346 1.00 85.50 89 THR A O 1
ATOM 659 N N . TYR A 1 90 ? -1.749 18.161 -12.034 1.00 83.19 90 TYR A N 1
ATOM 660 C CA . TYR A 1 90 ? -1.663 19.345 -11.180 1.00 83.19 90 TYR A CA 1
ATOM 661 C C . TYR A 1 90 ? -1.948 20.597 -11.996 1.00 83.19 90 TYR A C 1
ATOM 663 O O . TYR A 1 90 ? -1.256 20.886 -12.970 1.00 83.19 90 TYR A O 1
ATOM 671 N N . GLU A 1 91 ? -2.965 21.342 -11.586 1.00 82.50 91 GLU A N 1
ATOM 672 C CA . GLU A 1 91 ? -3.241 22.668 -12.120 1.00 82.50 91 GLU A CA 1
ATOM 673 C C . GLU A 1 91 ? -2.525 23.713 -11.265 1.00 82.50 91 GLU A C 1
ATOM 675 O O . GLU A 1 91 ? -2.573 23.671 -10.033 1.00 82.50 91 GLU A O 1
ATOM 680 N N . GLU A 1 92 ? -1.829 24.633 -11.930 1.00 84.00 92 GLU A N 1
ATOM 681 C CA . GLU A 1 92 ? -1.141 25.747 -11.289 1.00 84.00 92 GLU A CA 1
ATOM 682 C C . GLU A 1 92 ? -2.075 26.961 -11.233 1.00 84.00 92 GLU A C 1
ATOM 684 O O . GLU A 1 92 ? -2.458 27.513 -12.266 1.00 84.00 92 GLU A O 1
ATOM 689 N N . GLU A 1 93 ? -2.416 27.408 -10.028 1.00 80.75 93 GLU A N 1
ATOM 690 C CA . GLU A 1 93 ? -3.162 28.643 -9.804 1.00 80.75 93 GLU A CA 1
ATOM 691 C C . GLU A 1 93 ? -2.301 29.658 -9.049 1.00 80.75 93 GLU A C 1
ATOM 693 O O . GLU A 1 93 ? -1.645 29.344 -8.056 1.00 80.75 93 GLU A O 1
ATOM 698 N N . THR A 1 94 ? -2.305 30.914 -9.498 1.00 76.06 94 THR A N 1
ATOM 699 C CA . THR A 1 94 ? -1.686 32.010 -8.741 1.00 76.06 94 THR A CA 1
ATOM 700 C C . THR A 1 94 ? -2.678 32.522 -7.700 1.00 76.06 94 THR A C 1
ATOM 702 O O . THR A 1 94 ? -3.718 33.081 -8.052 1.00 76.06 94 THR A O 1
ATOM 705 N N . GLY A 1 95 ? -2.357 32.341 -6.420 1.00 75.19 95 GLY A N 1
ATOM 706 C CA . GLY A 1 95 ? -3.135 32.860 -5.299 1.00 75.19 95 GLY A CA 1
ATOM 707 C C . GLY A 1 95 ? -3.125 34.391 -5.225 1.00 75.19 95 GLY A C 1
ATOM 708 O O . GLY A 1 95 ? -2.280 35.058 -5.826 1.00 75.19 95 GLY A O 1
ATOM 709 N N . GLU A 1 96 ? -4.052 34.963 -4.450 1.00 72.38 96 GLU A N 1
ATOM 710 C CA . GLU A 1 96 ? -4.227 36.424 -4.314 1.00 72.38 96 GLU A CA 1
ATOM 711 C C . GLU A 1 96 ? -2.963 37.159 -3.821 1.00 72.38 96 GLU A C 1
ATOM 713 O O . GLU A 1 96 ? -2.751 38.317 -4.181 1.00 72.38 96 GLU A O 1
ATOM 718 N N . ASP A 1 97 ? -2.092 36.473 -3.076 1.00 75.12 97 ASP A N 1
ATOM 719 C CA . ASP A 1 97 ? -0.833 37.010 -2.540 1.00 75.12 97 ASP A CA 1
ATOM 720 C C . ASP A 1 97 ? 0.386 36.774 -3.463 1.00 75.12 97 ASP A C 1
ATOM 722 O O . ASP A 1 97 ? 1.520 37.099 -3.104 1.00 75.12 97 ASP A O 1
ATOM 726 N N . GLY A 1 98 ? 0.173 36.229 -4.668 1.00 75.00 98 GLY A N 1
ATOM 727 C CA . GLY A 1 98 ? 1.237 35.893 -5.622 1.00 75.00 98 GLY A CA 1
ATOM 728 C C . GLY A 1 98 ? 1.946 34.562 -5.343 1.00 75.00 98 GLY A C 1
ATOM 729 O O . GLY A 1 98 ? 2.985 34.293 -5.945 1.00 75.00 98 GLY A O 1
ATOM 730 N N . GLU A 1 99 ? 1.408 33.736 -4.443 1.00 75.25 99 GLU A N 1
ATOM 731 C CA . GLU A 1 99 ? 1.880 32.369 -4.204 1.00 75.25 99 GLU A CA 1
ATOM 732 C C . GLU A 1 99 ? 1.346 31.409 -5.276 1.00 75.25 99 GLU A C 1
ATOM 734 O O . GLU A 1 99 ? 0.175 31.471 -5.649 1.00 75.25 99 GLU A O 1
ATOM 739 N N . THR A 1 100 ? 2.194 30.502 -5.760 1.00 76.19 100 THR A N 1
ATOM 740 C CA . THR A 1 100 ? 1.778 29.419 -6.657 1.00 76.19 100 THR A CA 1
ATOM 741 C C . THR A 1 100 ? 1.133 28.291 -5.850 1.00 76.19 100 THR A C 1
ATOM 743 O O . THR A 1 100 ? 1.786 27.679 -5.003 1.00 76.19 100 THR A O 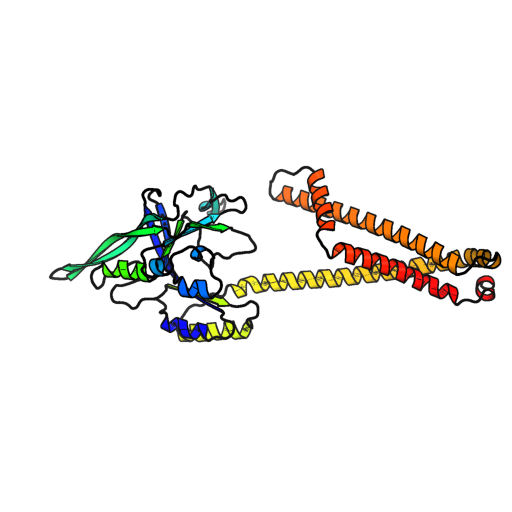1
ATOM 746 N N . ILE A 1 101 ? -0.133 27.993 -6.135 1.00 76.81 101 ILE A N 1
ATOM 747 C CA . ILE A 1 101 ? -0.900 26.894 -5.551 1.00 76.81 101 ILE A CA 1
ATOM 748 C C . ILE A 1 101 ? -1.018 25.790 -6.603 1.00 76.81 101 ILE A C 1
ATOM 750 O O . ILE A 1 101 ? -1.514 26.026 -7.700 1.00 76.81 101 ILE A O 1
ATOM 754 N N . TYR A 1 102 ? -0.575 24.580 -6.263 1.00 77.75 102 TYR A N 1
ATOM 755 C CA . TYR A 1 102 ? -0.764 23.394 -7.099 1.00 77.75 102 TYR A CA 1
ATOM 756 C C . TYR A 1 102 ? -1.984 22.622 -6.603 1.00 77.75 102 TYR A C 1
ATOM 758 O O . TYR A 1 102 ? -1.984 22.114 -5.478 1.00 77.75 102 TYR A O 1
ATOM 766 N N . THR A 1 103 ? -3.014 22.517 -7.437 1.00 80.56 103 THR A N 1
ATOM 767 C CA . THR A 1 103 ? -4.237 21.774 -7.125 1.00 80.56 103 THR A CA 1
ATOM 768 C C . THR A 1 103 ? -4.245 20.462 -7.898 1.00 80.56 103 THR A C 1
ATOM 770 O O . THR A 1 103 ? -4.172 20.456 -9.123 1.00 80.56 103 THR A O 1
ATOM 773 N N . ALA A 1 104 ? -4.336 19.337 -7.187 1.00 80.69 104 ALA A N 1
ATOM 774 C CA . ALA A 1 104 ? -4.478 18.026 -7.813 1.00 80.69 104 ALA A CA 1
ATOM 775 C C . ALA A 1 104 ? -5.904 17.844 -8.356 1.00 80.69 104 ALA A C 1
ATOM 777 O O . ALA A 1 104 ? -6.881 17.928 -7.606 1.00 80.69 104 ALA A O 1
ATOM 778 N N . VAL A 1 105 ? -6.015 17.556 -9.648 1.00 82.75 105 VAL A N 1
ATOM 779 C CA . VAL A 1 105 ? -7.266 17.310 -10.365 1.00 82.75 105 VAL A CA 1
ATOM 780 C C . VAL A 1 105 ? -7.269 15.870 -10.863 1.00 82.75 105 VAL A C 1
ATOM 782 O O . VAL A 1 105 ? -6.384 15.457 -11.606 1.00 82.75 105 VAL A O 1
ATOM 785 N N . ASN A 1 106 ? -8.279 15.101 -10.454 1.00 84.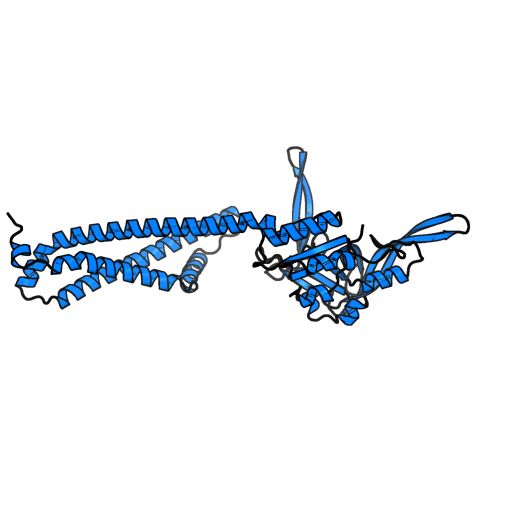75 106 ASN A N 1
ATOM 786 C CA . ASN A 1 106 ? -8.470 13.724 -10.902 1.00 84.75 106 ASN A CA 1
ATOM 787 C C . ASN A 1 106 ? -9.439 13.696 -12.083 1.00 84.75 106 ASN A C 1
ATOM 789 O O . ASN A 1 106 ? -10.626 13.986 -11.920 1.00 84.75 106 ASN A O 1
ATOM 793 N N . THR A 1 107 ? -8.946 13.305 -13.252 1.00 87.31 107 THR A N 1
ATOM 794 C CA . THR A 1 107 ? -9.741 13.192 -14.477 1.00 87.31 107 THR A CA 1
ATOM 795 C C . THR A 1 107 ? -10.004 11.725 -14.787 1.00 87.31 107 THR A C 1
ATOM 797 O O . THR A 1 107 ? -9.083 10.912 -14.768 1.00 87.31 107 THR A O 1
ATOM 800 N N . ALA A 1 108 ? -11.260 11.370 -15.067 1.00 87.44 108 ALA A N 1
ATOM 801 C CA . ALA A 1 108 ? -11.612 10.015 -15.486 1.00 87.44 108 ALA A CA 1
ATOM 802 C C . ALA A 1 108 ? -11.001 9.701 -16.857 1.00 87.44 108 ALA A C 1
ATOM 804 O O . ALA A 1 108 ? -11.079 10.518 -17.775 1.00 87.44 108 ALA A O 1
ATOM 805 N N . ALA A 1 109 ? -10.424 8.512 -16.991 1.00 86.88 109 ALA A N 1
ATOM 806 C CA . ALA A 1 109 ? -9.769 8.059 -18.207 1.00 86.88 109 ALA A CA 1
ATOM 807 C C . ALA A 1 109 ? -10.232 6.650 -18.588 1.00 86.88 109 ALA A C 1
ATOM 809 O O . ALA A 1 109 ? -10.552 5.822 -17.732 1.00 86.88 109 ALA A O 1
ATOM 810 N N . GLU A 1 110 ? -10.271 6.381 -19.891 1.00 87.56 110 GLU A N 1
ATOM 811 C CA . GLU A 1 110 ? -10.632 5.075 -20.432 1.00 87.56 110 GLU A CA 1
ATOM 812 C C . GLU A 1 110 ? -9.374 4.240 -20.683 1.00 87.56 110 GLU A C 1
ATOM 814 O O . GLU A 1 110 ? -8.412 4.700 -21.296 1.00 87.56 110 GLU A O 1
ATOM 819 N N . VAL A 1 111 ? -9.384 2.996 -20.202 1.00 90.38 111 VAL A N 1
ATOM 820 C CA . VAL A 1 111 ? -8.289 2.045 -20.418 1.00 90.38 111 VAL A CA 1
ATOM 821 C C . VAL A 1 111 ? -8.579 1.249 -21.677 1.00 90.38 111 VAL A C 1
ATOM 823 O O . VAL A 1 111 ? -9.503 0.437 -21.698 1.00 90.38 111 VAL A O 1
ATOM 826 N N . THR A 1 112 ? -7.782 1.483 -22.710 1.00 89.69 112 THR A N 1
ATOM 827 C CA . THR A 1 112 ? -7.921 0.836 -24.017 1.00 89.69 112 THR A CA 1
ATOM 828 C C . THR A 1 112 ? -6.996 -0.367 -24.208 1.00 89.69 112 THR A C 1
ATOM 830 O O . THR A 1 112 ? -7.306 -1.233 -25.020 1.00 89.69 112 THR A O 1
ATOM 833 N N . ALA A 1 113 ? -5.892 -0.450 -23.458 1.00 88.69 113 ALA A N 1
ATOM 834 C CA . ALA A 1 113 ? -4.958 -1.570 -23.523 1.00 88.69 113 ALA A CA 1
ATOM 835 C C . ALA A 1 113 ? -5.542 -2.832 -22.865 1.00 88.69 113 ALA A C 1
ATOM 837 O O . ALA A 1 113 ? -6.147 -2.758 -21.790 1.00 88.69 113 ALA A O 1
ATOM 838 N N . ALA A 1 114 ? -5.290 -3.993 -23.465 1.00 90.31 114 ALA A N 1
ATOM 839 C CA . ALA A 1 114 ? -5.627 -5.306 -22.927 1.00 90.31 114 ALA A CA 1
ATOM 840 C C . ALA A 1 114 ? -4.407 -6.242 -22.900 1.00 90.31 114 ALA A C 1
ATOM 842 O O . ALA A 1 114 ? -3.421 -6.040 -23.605 1.00 90.31 114 ALA A O 1
ATOM 843 N N . ALA A 1 115 ? -4.473 -7.288 -22.071 1.00 89.88 115 ALA A N 1
ATOM 844 C CA . ALA A 1 115 ? -3.460 -8.341 -22.071 1.00 89.88 115 ALA A CA 1
ATOM 845 C C . ALA A 1 115 ? -3.412 -9.048 -23.441 1.00 89.88 115 ALA A C 1
ATOM 847 O O . ALA A 1 115 ? -4.456 -9.386 -24.001 1.00 89.88 115 ALA A O 1
ATOM 848 N N . GLY A 1 116 ? -2.205 -9.277 -23.956 1.00 88.31 116 GLY A N 1
ATOM 849 C CA . GLY A 1 116 ? -1.937 -9.808 -25.295 1.00 88.31 116 GLY A CA 1
ATOM 850 C C . GLY A 1 116 ? -1.841 -8.747 -26.399 1.00 88.31 116 GLY A C 1
ATOM 851 O O . GLY A 1 116 ? -1.473 -9.084 -27.525 1.00 88.31 116 GLY A O 1
ATOM 852 N N . ASP A 1 117 ? -2.135 -7.474 -26.111 1.00 92.12 117 ASP A N 1
ATOM 853 C CA . ASP A 1 117 ? -1.937 -6.397 -27.085 1.00 92.12 117 ASP A CA 1
ATOM 854 C C . ASP A 1 117 ? -0.443 -6.165 -27.342 1.00 92.12 117 ASP A C 1
ATOM 856 O O . ASP A 1 117 ? 0.392 -6.272 -26.442 1.00 92.12 117 ASP A O 1
ATOM 860 N N . THR A 1 118 ? -0.092 -5.802 -28.576 1.00 92.75 118 THR A N 1
ATOM 861 C CA . THR A 1 118 ? 1.269 -5.363 -28.910 1.00 92.75 118 THR A CA 1
ATOM 862 C C . THR A 1 118 ? 1.357 -3.845 -28.809 1.00 92.75 118 THR A C 1
ATOM 864 O O . THR A 1 118 ? 0.625 -3.123 -29.488 1.00 92.75 118 THR A O 1
ATOM 867 N N . ILE A 1 119 ? 2.280 -3.362 -27.982 1.00 93.62 119 ILE A N 1
ATOM 868 C CA . ILE A 1 119 ? 2.598 -1.944 -27.827 1.00 93.62 119 ILE A CA 1
ATOM 869 C C . ILE A 1 119 ? 4.054 -1.690 -28.217 1.00 93.62 119 ILE A C 1
ATOM 871 O O . ILE A 1 119 ? 4.936 -2.506 -27.976 1.00 93.62 119 ILE A O 1
ATOM 875 N N . ALA A 1 120 ? 4.326 -0.542 -28.816 1.00 93.25 120 ALA A N 1
ATOM 876 C CA . ALA A 1 120 ? 5.663 -0.016 -29.011 1.00 93.25 120 ALA A CA 1
ATOM 877 C C . ALA A 1 120 ? 5.960 0.980 -27.888 1.00 93.25 120 ALA A C 1
ATOM 879 O O . ALA A 1 120 ? 5.263 1.990 -27.743 1.00 93.25 120 ALA A O 1
ATOM 880 N N . LEU A 1 121 ? 6.986 0.687 -27.090 1.00 93.75 121 LEU A N 1
ATOM 881 C CA . LEU A 1 121 ? 7.494 1.613 -26.090 1.00 93.75 121 LEU A CA 1
ATOM 882 C C . LEU A 1 121 ? 8.661 2.388 -26.692 1.00 93.75 121 LEU A C 1
ATOM 884 O O . LEU A 1 121 ? 9.665 1.797 -27.091 1.00 93.75 121 LEU A O 1
ATOM 888 N N . SER A 1 122 ? 8.520 3.708 -26.748 1.00 92.12 122 SER A N 1
ATOM 889 C CA . SER A 1 122 ? 9.549 4.603 -27.266 1.00 92.12 122 SER A CA 1
ATOM 890 C C . SER A 1 122 ? 10.197 5.371 -26.123 1.00 92.12 122 SER A C 1
ATOM 892 O O . SER A 1 122 ? 9.511 6.096 -25.401 1.00 92.12 122 SER A O 1
ATOM 894 N N . VAL A 1 123 ? 11.511 5.213 -25.972 1.00 91.00 123 VAL A N 1
ATOM 895 C CA . VAL A 1 123 ? 12.332 5.872 -24.945 1.00 91.00 123 VAL A CA 1
ATOM 896 C C . VAL A 1 123 ? 13.394 6.724 -25.635 1.00 91.00 123 VAL A C 1
ATOM 898 O O . VAL A 1 123 ? 13.946 6.332 -26.663 1.00 91.00 123 VAL A O 1
ATOM 901 N N . GLU A 1 124 ? 13.685 7.903 -25.092 1.00 89.62 124 GLU A N 1
ATOM 902 C CA . GLU A 1 124 ? 14.723 8.778 -25.643 1.00 89.62 124 GLU A CA 1
ATOM 903 C C . GLU A 1 124 ? 16.128 8.208 -25.373 1.00 89.62 124 GLU A C 1
ATOM 905 O O . GLU A 1 124 ? 16.502 7.900 -24.235 1.00 89.62 124 GLU A O 1
ATOM 910 N N . ALA A 1 125 ? 16.927 8.100 -26.434 1.00 88.12 125 ALA A N 1
ATOM 911 C CA . ALA A 1 125 ? 18.322 7.695 -26.396 1.00 88.12 125 ALA A CA 1
ATOM 912 C C . ALA A 1 125 ? 19.223 8.780 -27.005 1.00 88.12 125 ALA A C 1
ATOM 914 O O . ALA A 1 1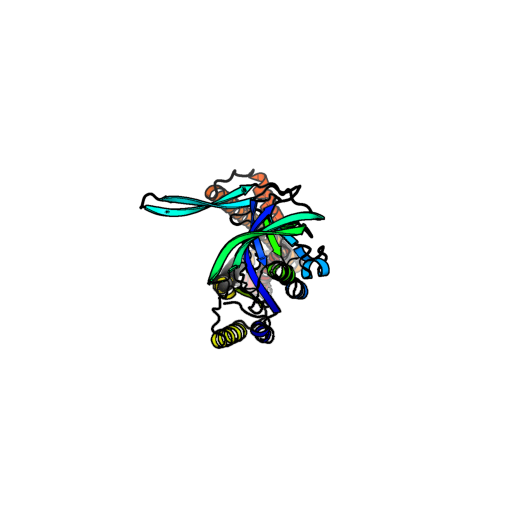25 ? 18.853 9.498 -27.933 1.00 88.12 125 ALA A O 1
ATOM 915 N N . ILE A 1 126 ? 20.431 8.901 -26.465 1.00 88.31 126 ILE A N 1
ATOM 916 C CA . ILE A 1 126 ? 21.523 9.711 -26.994 1.00 88.31 126 ILE A CA 1
ATOM 917 C C . ILE A 1 126 ? 22.483 8.749 -27.689 1.00 88.31 126 ILE A C 1
ATOM 919 O O . ILE A 1 126 ? 23.217 8.001 -27.038 1.00 88.31 126 ILE A O 1
ATOM 923 N N . VAL A 1 127 ? 22.457 8.766 -29.015 1.00 86.50 127 VAL A N 1
ATOM 924 C CA . VAL A 1 127 ? 23.208 7.846 -29.867 1.00 86.50 127 VAL A CA 1
ATOM 925 C C . VAL A 1 127 ? 24.558 8.456 -30.203 1.00 86.50 127 VAL A C 1
ATOM 927 O O . VAL A 1 127 ? 24.644 9.624 -30.596 1.00 86.50 127 VAL A O 1
ATOM 930 N N . ARG A 1 128 ? 25.623 7.668 -30.033 1.00 83.75 128 ARG A N 1
ATOM 931 C CA . ARG A 1 128 ? 26.977 8.055 -30.430 1.00 83.75 128 ARG A CA 1
ATOM 932 C C . ARG A 1 128 ? 27.220 7.685 -31.890 1.00 83.75 128 ARG A C 1
ATOM 934 O O . ARG A 1 128 ? 27.080 6.533 -32.279 1.00 83.75 128 ARG A O 1
ATOM 941 N N . GLU A 1 129 ? 27.668 8.651 -32.679 1.00 81.69 129 GLU A N 1
ATOM 942 C CA . GLU A 1 129 ? 28.155 8.430 -34.038 1.00 81.69 129 GLU A CA 1
ATOM 943 C C . GLU A 1 129 ? 29.675 8.614 -34.069 1.00 81.69 129 GLU A C 1
ATOM 945 O O . GLU A 1 129 ? 30.204 9.655 -33.662 1.00 81.69 129 GLU A O 1
ATOM 950 N N . GLU A 1 130 ? 30.397 7.602 -34.551 1.00 65.62 130 GLU A N 1
ATOM 951 C CA . GLU A 1 130 ? 31.815 7.750 -34.871 1.00 65.62 130 GLU A CA 1
ATOM 952 C C . GLU A 1 130 ? 31.967 8.334 -36.277 1.00 65.62 130 GLU A C 1
ATOM 954 O O . GLU A 1 130 ? 31.685 7.675 -37.275 1.00 65.62 130 GLU A O 1
ATOM 959 N N . ASN A 1 131 ? 32.446 9.577 -36.352 1.00 64.81 131 ASN A N 1
ATOM 960 C CA . ASN A 1 131 ? 32.982 10.155 -37.579 1.00 64.81 131 ASN A CA 1
ATOM 961 C C . ASN A 1 131 ? 34.513 10.055 -37.570 1.00 64.81 131 ASN A C 1
ATOM 963 O O . ASN A 1 131 ? 35.133 10.066 -36.509 1.00 64.81 131 ASN A O 1
ATOM 967 N N . GLU A 1 132 ? 35.135 10.037 -38.755 1.00 57.25 132 GLU A N 1
ATOM 968 C CA . GLU A 1 132 ? 36.589 9.844 -38.954 1.00 57.25 132 GLU A CA 1
ATOM 969 C C . GLU A 1 132 ? 37.498 10.841 -38.192 1.00 57.25 132 GLU A C 1
ATOM 971 O O . GLU A 1 132 ? 38.708 10.625 -38.118 1.00 57.25 132 GLU A O 1
ATOM 976 N N . SER A 1 133 ? 36.938 11.915 -37.617 1.00 61.12 133 SER A N 1
ATOM 977 C CA . SER A 1 133 ? 37.681 12.997 -36.954 1.00 61.12 133 SER A CA 1
ATOM 978 C C . SER A 1 133 ? 37.275 13.262 -35.494 1.00 61.12 133 SER A C 1
ATOM 980 O O . SER A 1 133 ? 38.129 13.677 -34.718 1.00 61.12 133 SER A O 1
ATOM 982 N N . GLU A 1 134 ? 36.006 13.055 -35.112 1.00 63.47 134 GLU A N 1
ATOM 983 C CA . GLU A 1 134 ? 35.435 13.393 -33.792 1.00 63.47 134 GLU A CA 1
ATOM 984 C C . GLU A 1 134 ? 34.160 12.569 -33.517 1.00 63.47 134 GLU A C 1
ATOM 986 O O . GLU A 1 134 ? 33.423 12.229 -34.443 1.00 63.47 134 GLU A O 1
ATOM 991 N N . ALA A 1 135 ? 33.876 12.271 -32.244 1.00 69.38 135 ALA A N 1
ATOM 992 C CA . ALA A 1 135 ? 32.621 11.634 -31.838 1.00 69.38 135 ALA A CA 1
ATOM 993 C C . ALA A 1 135 ? 31.489 12.674 -31.758 1.00 69.38 135 ALA A C 1
ATOM 995 O O . ALA A 1 135 ? 31.618 13.664 -31.034 1.00 69.38 135 ALA A O 1
ATOM 996 N N . SER A 1 136 ? 30.378 12.433 -32.457 1.00 79.31 136 SER A N 1
ATOM 997 C CA . SER A 1 136 ? 29.156 13.245 -32.381 1.00 79.31 136 SER A CA 1
ATOM 998 C C . SER A 1 136 ? 28.035 12.503 -31.653 1.00 79.31 136 SER A C 1
ATOM 1000 O O . SER A 1 136 ? 28.022 11.276 -31.598 1.00 79.31 136 SER A O 1
ATOM 1002 N N . TYR A 1 137 ? 27.095 13.257 -31.078 1.00 83.75 137 TYR A N 1
ATOM 1003 C CA . TYR A 1 137 ? 25.935 12.714 -30.369 1.00 83.75 137 TYR A CA 1
ATOM 1004 C C . TYR A 1 137 ? 24.659 13.351 -30.907 1.00 83.75 137 TYR A C 1
ATOM 1006 O O . TYR A 1 137 ? 24.596 14.575 -31.051 1.00 83.75 137 TYR A O 1
ATOM 1014 N N . HIS A 1 138 ? 23.635 12.543 -31.157 1.00 86.31 138 HIS A N 1
ATOM 1015 C CA . HIS A 1 138 ? 22.298 13.024 -31.491 1.00 86.31 138 HIS A CA 1
ATOM 1016 C C . HIS A 1 138 ? 21.245 12.295 -30.656 1.00 86.31 138 HIS A C 1
ATOM 1018 O O . HIS A 1 138 ? 21.532 11.278 -30.027 1.00 86.31 138 HIS A O 1
ATOM 1024 N N . ARG A 1 139 ? 20.034 12.854 -30.597 1.00 87.62 139 ARG A N 1
ATOM 1025 C CA . ARG A 1 139 ? 18.922 12.237 -29.872 1.00 87.62 139 ARG A CA 1
ATOM 1026 C C . ARG A 1 139 ? 18.029 11.478 -30.832 1.00 87.62 139 ARG A C 1
ATOM 1028 O O . ARG A 1 139 ? 17.652 12.021 -31.869 1.00 87.62 139 ARG A O 1
ATOM 1035 N N . GLU A 1 140 ? 17.672 10.265 -30.452 1.00 88.06 140 GLU A N 1
ATOM 1036 C CA . GLU A 1 140 ? 16.786 9.388 -31.203 1.00 88.06 140 GLU A CA 1
ATOM 1037 C C . GLU A 1 140 ? 15.757 8.771 -30.251 1.00 88.06 140 GLU A C 1
ATOM 1039 O O . GLU A 1 140 ? 16.068 8.448 -29.105 1.00 88.06 140 GLU A O 1
ATOM 1044 N N . ALA A 1 141 ? 14.513 8.631 -30.710 1.00 86.88 141 ALA A N 1
ATOM 1045 C CA . ALA A 1 141 ? 13.497 7.886 -29.978 1.00 86.88 141 ALA A CA 1
ATOM 1046 C C . ALA A 1 141 ? 13.627 6.404 -30.339 1.00 86.88 141 ALA A C 1
ATOM 1048 O O . ALA A 1 141 ? 13.248 5.991 -31.435 1.00 86.88 141 ALA A O 1
ATOM 1049 N N . LEU A 1 142 ? 14.161 5.607 -29.417 1.00 87.88 142 LEU A N 1
ATOM 1050 C CA . LEU A 1 142 ? 14.296 4.172 -29.602 1.00 87.88 142 LEU A CA 1
ATOM 1051 C C . LEU A 1 142 ? 12.956 3.504 -29.303 1.00 87.88 142 LEU A C 1
ATOM 1053 O O . LEU A 1 142 ? 12.508 3.504 -28.158 1.00 87.88 142 LEU A O 1
ATOM 1057 N N . SER A 1 143 ? 12.328 2.945 -30.335 1.00 89.81 143 SER A N 1
ATOM 1058 C CA . SER A 1 143 ? 11.019 2.300 -30.238 1.00 89.81 143 SER A CA 1
ATOM 1059 C C . SER A 1 143 ? 11.151 0.788 -30.365 1.00 89.81 143 SER A C 1
ATOM 1061 O O . SER A 1 143 ? 11.619 0.286 -31.389 1.00 89.81 143 SER A O 1
ATOM 1063 N N . LEU A 1 144 ? 10.741 0.057 -29.328 1.00 91.19 144 LEU A N 1
ATOM 1064 C CA . LEU A 1 144 ? 10.785 -1.403 -29.305 1.00 91.19 144 LEU A CA 1
ATOM 1065 C C . LEU A 1 144 ? 9.398 -1.996 -29.048 1.00 91.19 144 LEU A C 1
ATOM 1067 O O . LEU A 1 144 ? 8.686 -1.523 -28.157 1.00 91.19 144 LEU A O 1
ATOM 1071 N N . PRO A 1 145 ? 9.012 -3.049 -29.794 1.00 92.50 145 PRO A N 1
ATOM 1072 C CA . PRO A 1 145 ? 7.754 -3.735 -29.562 1.00 92.50 145 PRO A CA 1
ATOM 1073 C C . PRO A 1 145 ? 7.820 -4.593 -28.293 1.00 92.50 145 PRO A C 1
ATOM 1075 O O . PRO A 1 145 ? 8.821 -5.269 -28.025 1.00 92.50 145 PRO A O 1
ATOM 1078 N N . LEU A 1 146 ? 6.715 -4.580 -27.557 1.00 93.19 146 LEU A N 1
ATOM 1079 C CA . LEU A 1 146 ? 6.450 -5.301 -26.321 1.00 93.19 146 LEU A CA 1
ATOM 1080 C C . LEU A 1 146 ? 5.031 -5.872 -26.365 1.00 93.19 146 LEU A C 1
ATOM 1082 O O . LEU A 1 146 ? 4.107 -5.232 -26.867 1.00 93.19 146 LEU A O 1
ATOM 1086 N N . GLU A 1 147 ? 4.847 -7.057 -25.799 1.00 93.81 147 GLU A N 1
ATOM 1087 C CA . GLU A 1 147 ? 3.519 -7.605 -25.527 1.00 93.81 147 GLU A CA 1
ATOM 1088 C C . GLU A 1 147 ? 3.040 -7.141 -24.145 1.00 93.81 147 GLU A C 1
ATOM 1090 O O . GLU A 1 147 ? 3.800 -7.140 -23.171 1.00 93.81 147 GLU A O 1
ATOM 1095 N N . VAL A 1 148 ? 1.776 -6.743 -24.030 1.00 93.06 148 VAL A N 1
ATOM 1096 C CA . VAL A 1 148 ? 1.162 -6.417 -22.741 1.00 93.06 148 VAL A CA 1
ATOM 1097 C C . VAL A 1 148 ? 0.863 -7.722 -22.012 1.00 93.06 148 VAL A C 1
ATOM 1099 O O . VAL A 1 148 ? -0.069 -8.437 -22.362 1.00 93.06 148 VAL A O 1
ATOM 1102 N N . GLY A 1 149 ? 1.635 -8.036 -20.974 1.00 89.44 149 GLY A N 1
ATOM 1103 C CA . GLY A 1 149 ? 1.421 -9.243 -20.174 1.00 89.44 149 GLY A CA 1
ATOM 1104 C C . GLY A 1 149 ? 0.153 -9.147 -19.337 1.00 89.44 149 GLY A C 1
ATOM 1105 O O . GLY A 1 149 ? -0.630 -10.087 -19.269 1.00 89.44 149 GLY A O 1
ATOM 1106 N N . THR A 1 150 ? -0.069 -7.986 -18.722 1.00 91.94 150 THR A N 1
ATOM 1107 C CA . THR A 1 150 ? -1.309 -7.686 -18.004 1.00 91.94 150 THR A CA 1
ATOM 1108 C C . THR A 1 150 ? -1.490 -6.186 -17.802 1.00 91.94 150 THR A C 1
ATOM 1110 O O . THR A 1 150 ? -0.535 -5.407 -17.897 1.00 91.94 150 THR A O 1
ATOM 1113 N N . VAL A 1 151 ? -2.731 -5.794 -17.509 1.00 90.56 151 VAL A N 1
ATOM 1114 C CA . VAL A 1 151 ? -3.121 -4.430 -17.145 1.00 90.56 151 VAL A CA 1
ATOM 1115 C C . VAL A 1 151 ? -3.710 -4.462 -15.739 1.00 90.56 151 VAL A C 1
ATOM 1117 O O . VAL A 1 151 ? -4.888 -4.769 -15.547 1.00 90.56 151 VAL A O 1
ATOM 1120 N N . ALA A 1 152 ? -2.882 -4.169 -14.740 1.00 88.75 152 ALA A N 1
ATOM 1121 C CA . ALA A 1 152 ? -3.283 -4.214 -13.343 1.00 88.75 152 ALA A CA 1
ATOM 1122 C C . ALA A 1 152 ? -3.863 -2.871 -12.883 1.00 88.75 152 ALA A C 1
ATOM 1124 O O . ALA A 1 152 ? -3.321 -1.796 -13.145 1.00 88.75 152 ALA A O 1
ATOM 1125 N N . ARG A 1 153 ? -4.984 -2.947 -12.163 1.00 87.44 153 ARG A N 1
ATOM 1126 C CA . ARG A 1 153 ? -5.673 -1.785 -11.596 1.00 87.44 153 ARG A CA 1
ATOM 1127 C C . ARG A 1 153 ? -5.295 -1.641 -10.132 1.00 87.44 153 ARG A C 1
ATOM 1129 O O . ARG A 1 153 ? -5.615 -2.514 -9.328 1.00 87.44 153 ARG A O 1
ATOM 1136 N N . LEU A 1 154 ? -4.647 -0.534 -9.795 1.00 81.56 154 LEU A N 1
ATOM 1137 C CA . LEU A 1 154 ? -4.265 -0.211 -8.427 1.00 81.56 154 LEU A CA 1
ATOM 1138 C C . LEU A 1 154 ? -5.315 0.692 -7.803 1.00 81.56 154 LEU A C 1
ATOM 1140 O O . LEU A 1 154 ? -5.563 1.789 -8.298 1.00 81.56 154 LEU A O 1
ATOM 1144 N N . GLN A 1 155 ? -5.949 0.218 -6.732 1.00 74.69 155 GLN A N 1
ATOM 1145 C CA . GLN A 1 155 ? -6.911 1.018 -5.987 1.00 74.69 155 GLN A CA 1
ATOM 1146 C C . GLN A 1 155 ? -6.203 1.915 -4.977 1.00 74.69 155 GLN A C 1
ATOM 1148 O O . GLN A 1 155 ? -5.435 1.429 -4.151 1.00 74.69 155 GLN A O 1
ATOM 1153 N N . ILE A 1 156 ? -6.509 3.216 -5.001 1.00 62.75 156 ILE A N 1
ATOM 1154 C CA . ILE A 1 156 ? -6.136 4.109 -3.899 1.00 62.75 156 ILE A CA 1
ATOM 1155 C C . ILE A 1 156 ? -7.108 3.848 -2.748 1.00 62.75 156 ILE A C 1
ATOM 1157 O O . ILE A 1 156 ? -8.178 4.456 -2.683 1.00 62.75 156 ILE A O 1
ATOM 1161 N N . ASP A 1 157 ? -6.753 2.952 -1.834 1.00 54.25 157 ASP A N 1
ATOM 1162 C CA . ASP A 1 157 ? -7.314 3.003 -0.487 1.00 54.25 157 ASP A CA 1
ATOM 1163 C C . ASP A 1 157 ? -6.383 3.858 0.381 1.00 54.25 157 ASP A C 1
ATOM 1165 O O . ASP A 1 157 ? -5.170 3.649 0.417 1.00 54.25 157 ASP A O 1
ATOM 1169 N N . ALA A 1 158 ? -6.949 4.822 1.110 1.00 43.53 158 ALA A N 1
ATOM 1170 C CA . ALA A 1 158 ? -6.223 5.657 2.065 1.00 43.53 158 ALA A CA 1
ATOM 1171 C C . ALA A 1 158 ? -5.510 4.837 3.164 1.00 43.53 158 ALA A C 1
ATOM 1173 O O . ALA A 1 158 ? -4.689 5.391 3.897 1.00 43.53 158 ALA A O 1
ATOM 1174 N N . GLN A 1 159 ? -5.824 3.542 3.300 1.00 42.16 159 GLN A N 1
ATOM 1175 C CA . GLN A 1 159 ? -5.175 2.629 4.243 1.00 42.16 159 GLN A CA 1
ATOM 1176 C C . GLN A 1 159 ? -4.157 1.661 3.626 1.00 42.16 159 GLN A C 1
ATOM 1178 O O . GLN A 1 159 ? -3.312 1.164 4.369 1.00 42.16 159 GLN A O 1
ATOM 1183 N N . ASP A 1 160 ? -4.185 1.421 2.313 1.00 46.22 160 ASP A N 1
ATOM 1184 C CA . ASP A 1 160 ? -3.388 0.371 1.666 1.00 46.22 160 ASP A CA 1
ATOM 1185 C C . ASP A 1 160 ? -2.582 0.972 0.507 1.00 46.22 160 ASP A C 1
ATOM 1187 O O . ASP A 1 160 ? -2.864 0.792 -0.675 1.00 46.22 160 ASP A O 1
ATOM 1191 N N . ASN A 1 161 ? -1.568 1.766 0.862 1.00 52.00 161 ASN A N 1
ATOM 1192 C CA . ASN A 1 161 ? -0.689 2.431 -0.097 1.00 52.00 161 ASN A CA 1
ATOM 1193 C C . ASN A 1 161 ? 0.342 1.435 -0.670 1.00 52.00 161 ASN A C 1
ATOM 1195 O O . ASN A 1 161 ? 1.553 1.598 -0.509 1.00 52.00 161 ASN A O 1
ATOM 1199 N N . GLN A 1 162 ? -0.145 0.372 -1.317 1.00 56.12 162 GLN A N 1
ATOM 1200 C CA . GLN A 1 162 ? 0.652 -0.675 -1.965 1.00 56.12 162 GLN A CA 1
ATOM 1201 C C . GLN A 1 162 ? 1.178 -0.238 -3.339 1.00 56.12 162 GLN A C 1
ATOM 1203 O O . GLN A 1 162 ? 1.392 -1.064 -4.216 1.00 56.12 162 GLN A O 1
ATOM 1208 N N . ASN A 1 163 ? 1.415 1.057 -3.554 1.00 59.31 163 ASN A N 1
ATOM 1209 C CA . ASN A 1 163 ? 2.027 1.526 -4.796 1.00 59.31 163 ASN A CA 1
ATOM 1210 C C . ASN A 1 163 ? 3.552 1.363 -4.782 1.00 59.31 163 ASN A C 1
ATOM 1212 O O . ASN A 1 163 ? 4.195 1.673 -5.774 1.00 59.31 163 ASN A O 1
ATOM 1216 N N . PHE A 1 164 ? 4.144 0.879 -3.678 1.00 65.38 164 PHE A N 1
ATOM 1217 C CA . PHE A 1 164 ? 5.583 0.603 -3.551 1.00 65.38 164 PHE A CA 1
ATOM 1218 C C . PHE A 1 164 ? 6.466 1.776 -4.031 1.00 65.38 164 PHE A C 1
ATOM 1220 O O . PHE A 1 164 ? 7.530 1.564 -4.590 1.00 65.38 164 PHE A O 1
ATOM 1227 N N . GLY A 1 165 ? 6.019 3.024 -3.842 1.00 66.44 165 GLY A N 1
ATOM 1228 C CA . GLY A 1 165 ? 6.737 4.224 -4.294 1.00 66.44 165 GLY A CA 1
ATOM 1229 C C . GLY A 1 165 ? 6.632 4.545 -5.793 1.00 66.44 165 GLY A C 1
ATOM 1230 O O . GLY A 1 165 ? 7.218 5.533 -6.224 1.00 66.44 165 GLY A O 1
ATOM 1231 N N . LEU A 1 166 ? 5.882 3.765 -6.575 1.00 76.56 166 LEU A N 1
ATOM 1232 C CA . LEU A 1 166 ? 5.576 4.048 -7.977 1.00 76.56 166 LEU A CA 1
ATOM 1233 C C . LEU A 1 166 ? 4.547 5.180 -8.094 1.00 76.56 166 LEU A C 1
ATOM 1235 O O . LEU A 1 166 ? 3.516 5.170 -7.412 1.00 76.56 166 LEU A O 1
ATOM 1239 N N . ARG A 1 167 ? 4.790 6.131 -9.001 1.00 77.31 167 ARG A N 1
ATOM 1240 C CA . ARG A 1 167 ? 3.864 7.234 -9.302 1.00 77.31 167 ARG A CA 1
ATOM 1241 C C . ARG A 1 167 ? 2.809 6.782 -10.315 1.00 77.31 167 ARG A C 1
ATOM 1243 O O . ARG A 1 167 ? 2.863 7.123 -11.491 1.00 77.31 167 ARG A O 1
ATOM 1250 N N . VAL A 1 168 ? 1.878 5.943 -9.867 1.00 83.56 168 VAL A N 1
ATOM 1251 C CA . VAL A 1 168 ? 0.836 5.383 -10.742 1.00 83.56 168 VAL A CA 1
ATOM 1252 C C . VAL A 1 168 ? -0.293 6.381 -10.954 1.00 83.56 168 VAL A C 1
ATOM 1254 O O . VAL A 1 168 ? -0.878 6.856 -9.983 1.00 83.56 168 VAL A O 1
ATOM 1257 N N . GLY A 1 169 ? -0.626 6.652 -12.219 1.00 80.00 169 GLY A N 1
ATOM 1258 C CA . GLY A 1 169 ? -1.690 7.589 -12.596 1.00 80.00 169 GLY A CA 1
ATOM 1259 C C . GLY A 1 169 ? -1.350 9.055 -12.325 1.00 80.00 169 GLY A C 1
ATOM 1260 O O . GLY A 1 169 ? -2.265 9.867 -12.218 1.00 80.00 169 GLY A O 1
ATOM 1261 N N . ASP A 1 170 ? -0.068 9.381 -12.162 1.00 82.50 170 ASP A N 1
ATOM 1262 C CA . ASP A 1 170 ? 0.426 10.736 -11.924 1.00 82.50 170 ASP A CA 1
ATOM 1263 C C . ASP A 1 170 ? 0.932 11.325 -13.243 1.00 82.50 170 ASP A C 1
ATOM 1265 O O . ASP A 1 170 ? 1.863 10.785 -13.838 1.00 82.50 170 ASP A O 1
ATOM 1269 N N . GLU A 1 171 ? 0.282 12.381 -13.734 1.00 84.88 171 GLU A N 1
ATOM 1270 C CA . GLU A 1 171 ? 0.495 13.047 -15.035 1.00 84.88 171 GLU A CA 1
ATOM 1271 C C . GLU A 1 171 ? 0.254 12.172 -16.286 1.00 84.88 171 GLU A C 1
ATOM 1273 O O . GLU A 1 171 ? -0.128 12.691 -17.335 1.00 84.88 171 GLU A O 1
ATOM 1278 N N . CYS A 1 172 ? 0.412 10.851 -16.182 1.00 88.75 172 CYS A N 1
ATOM 1279 C CA . CYS A 1 172 ? 0.240 9.869 -17.249 1.00 88.75 172 CYS A CA 1
ATOM 1280 C C . CYS A 1 172 ? -0.774 8.786 -16.849 1.00 88.75 172 CYS A C 1
ATOM 1282 O O . CYS A 1 172 ? -0.827 8.360 -15.696 1.00 88.75 172 CYS A O 1
ATOM 1284 N N . LEU A 1 173 ? -1.553 8.289 -17.818 1.00 90.50 173 LEU A N 1
ATOM 1285 C CA . LEU A 1 173 ? -2.525 7.208 -17.591 1.00 90.50 173 LEU A CA 1
ATOM 1286 C C . LEU A 1 173 ? -1.854 5.871 -17.276 1.00 90.50 173 LEU A C 1
ATOM 1288 O O . LEU A 1 173 ? -2.251 5.178 -16.340 1.00 90.50 173 LEU A O 1
ATOM 1292 N N . TYR A 1 174 ? -0.862 5.508 -18.085 1.00 91.44 174 TYR A N 1
ATOM 1293 C CA . TYR A 1 174 ? -0.194 4.222 -17.990 1.00 91.44 174 TYR A CA 1
ATOM 1294 C C . TYR A 1 174 ? 1.161 4.370 -17.318 1.00 91.44 174 TYR A C 1
ATOM 1296 O O . TYR A 1 174 ? 2.016 5.142 -17.754 1.00 91.44 174 TYR A O 1
ATOM 1304 N N . THR A 1 175 ? 1.371 3.547 -16.301 1.00 91.50 175 THR A N 1
ATOM 1305 C CA . THR A 1 175 ? 2.691 3.291 -15.741 1.00 91.50 175 THR A CA 1
ATOM 1306 C C . THR A 1 175 ? 3.169 1.932 -16.241 1.00 91.50 175 THR A C 1
ATOM 1308 O O . THR A 1 175 ? 2.529 0.914 -15.986 1.00 91.50 175 THR A O 1
ATOM 1311 N N . VAL A 1 176 ? 4.269 1.905 -16.987 1.00 92.56 176 VAL A N 1
ATOM 1312 C CA . VAL A 1 176 ? 4.775 0.710 -17.672 1.00 92.56 176 VAL A CA 1
ATOM 1313 C C . VAL A 1 176 ? 5.911 0.111 -16.855 1.00 92.56 176 VAL A C 1
ATOM 1315 O O . VAL A 1 176 ? 6.942 0.751 -16.671 1.00 92.56 176 VAL A O 1
ATOM 1318 N N . LEU A 1 177 ? 5.757 -1.125 -16.393 1.00 92.31 177 LEU A N 1
ATOM 1319 C CA . LEU A 1 177 ? 6.846 -1.884 -15.790 1.00 92.31 177 LEU A CA 1
ATOM 1320 C C . LEU A 1 177 ? 7.542 -2.719 -16.862 1.00 92.31 177 LEU A C 1
ATOM 1322 O O . LEU A 1 177 ? 6.900 -3.508 -17.563 1.00 92.31 177 LEU A O 1
ATOM 1326 N N . VAL A 1 178 ? 8.857 -2.557 -16.963 1.00 92.75 178 VAL A N 1
ATOM 1327 C CA . VAL A 1 178 ? 9.722 -3.308 -17.878 1.00 92.75 178 VAL A CA 1
ATOM 1328 C C . VAL A 1 178 ? 10.858 -3.970 -17.114 1.00 92.75 178 VAL A C 1
ATOM 1330 O O . VAL A 1 178 ? 11.300 -3.483 -16.075 1.00 92.75 178 VAL A O 1
ATOM 1333 N N . SER A 1 179 ? 11.366 -5.087 -17.624 1.00 92.06 179 SER A N 1
ATOM 1334 C CA . SER A 1 179 ? 12.468 -5.793 -16.973 1.00 92.06 179 SER A CA 1
ATOM 1335 C C . SER A 1 179 ? 13.837 -5.173 -17.283 1.00 92.06 179 SER A C 1
ATOM 1337 O O . SER A 1 179 ? 14.001 -4.476 -18.289 1.00 92.06 179 SER A O 1
ATOM 1339 N N . PRO A 1 180 ? 14.872 -5.507 -16.493 1.00 89.38 180 PRO A N 1
ATOM 1340 C CA . PRO A 1 180 ? 16.263 -5.269 -16.876 1.00 89.38 180 PRO A CA 1
ATOM 1341 C C . PRO A 1 180 ? 16.621 -5.805 -18.273 1.00 89.38 180 PRO A C 1
ATOM 1343 O O . PRO A 1 180 ? 17.397 -5.181 -18.993 1.00 89.38 180 PRO A O 1
ATOM 1346 N N . GLY A 1 181 ? 16.025 -6.928 -18.695 1.00 89.19 181 GLY A N 1
ATOM 1347 C CA . GLY A 1 181 ? 16.260 -7.511 -20.017 1.00 89.19 181 GLY A CA 1
ATOM 1348 C C . GLY A 1 181 ? 15.754 -6.639 -21.167 1.00 89.19 181 GLY A C 1
ATOM 1349 O O . GLY A 1 181 ? 16.377 -6.617 -22.226 1.00 89.19 181 GLY A O 1
ATOM 1350 N N . TYR A 1 182 ? 14.683 -5.864 -20.955 1.00 91.62 182 TYR A N 1
ATOM 1351 C CA . TYR A 1 182 ? 14.233 -4.870 -21.935 1.00 91.62 182 TYR A CA 1
ATOM 1352 C C . TYR A 1 182 ? 15.286 -3.779 -22.135 1.00 91.62 182 TYR A C 1
ATOM 1354 O O . TYR A 1 182 ? 15.636 -3.458 -23.269 1.00 91.62 182 TYR A O 1
ATOM 1362 N N . VAL A 1 183 ? 15.833 -3.252 -21.034 1.00 90.25 183 VAL A N 1
ATOM 1363 C CA . VAL A 1 183 ? 16.896 -2.240 -21.081 1.00 90.25 183 VAL A CA 1
ATOM 1364 C C . VAL A 1 183 ? 18.126 -2.788 -21.794 1.00 90.25 183 VAL A C 1
ATOM 1366 O O . VAL A 1 183 ? 18.668 -2.106 -22.656 1.00 90.25 183 VAL A O 1
ATOM 1369 N N . GLN A 1 184 ? 18.529 -4.026 -21.495 1.00 89.75 184 GLN A N 1
ATOM 1370 C CA . GLN A 1 184 ? 19.664 -4.653 -22.170 1.00 89.75 184 GLN A CA 1
ATOM 1371 C C . GLN A 1 184 ? 19.421 -4.780 -23.677 1.00 89.75 184 GLN A C 1
ATOM 1373 O O . GLN A 1 184 ? 20.242 -4.322 -24.463 1.00 89.75 184 GLN A O 1
ATOM 1378 N N . ARG A 1 185 ? 18.260 -5.304 -24.090 1.00 90.25 185 ARG A N 1
ATOM 1379 C CA . ARG A 1 185 ? 17.882 -5.388 -25.509 1.00 90.25 185 ARG A CA 1
ATOM 1380 C C . ARG A 1 185 ? 17.900 -4.031 -26.202 1.00 90.25 185 ARG A C 1
ATOM 1382 O O . ARG A 1 185 ? 18.293 -3.952 -27.358 1.00 90.25 185 ARG A O 1
ATOM 1389 N N . ALA A 1 186 ? 17.445 -2.986 -25.517 1.00 89.31 186 ALA A N 1
ATOM 1390 C CA . ALA A 1 186 ? 17.463 -1.629 -26.037 1.00 89.31 186 ALA A CA 1
ATOM 1391 C C . ALA A 1 186 ? 18.893 -1.118 -26.235 1.00 89.31 186 ALA A C 1
ATOM 1393 O O . ALA A 1 186 ? 19.232 -0.653 -27.320 1.00 89.31 186 ALA A O 1
ATOM 1394 N N . LEU A 1 187 ? 19.754 -1.279 -25.232 1.00 89.31 187 LEU A N 1
ATOM 1395 C CA . LEU A 1 187 ? 21.160 -0.888 -25.317 1.00 89.31 187 LEU A CA 1
ATOM 1396 C C . LEU A 1 187 ? 21.925 -1.680 -26.386 1.00 89.31 187 LEU A C 1
ATOM 1398 O O . LEU A 1 187 ? 22.732 -1.085 -27.089 1.00 89.31 187 LEU A O 1
ATOM 1402 N N . ASP A 1 188 ? 21.625 -2.968 -26.576 1.00 89.38 188 ASP A N 1
ATOM 1403 C CA . ASP A 1 188 ? 22.263 -3.823 -27.590 1.00 89.38 188 ASP A CA 1
ATOM 1404 C C . ASP A 1 188 ? 21.973 -3.369 -29.035 1.00 89.38 188 ASP A C 1
ATOM 1406 O O . ASP A 1 188 ? 22.701 -3.729 -29.962 1.00 89.38 188 ASP A O 1
ATOM 1410 N N . THR A 1 189 ? 20.908 -2.587 -29.255 1.00 88.94 189 THR A N 1
ATOM 1411 C CA . THR A 1 189 ? 20.615 -1.992 -30.574 1.00 88.94 189 THR A CA 1
ATOM 1412 C C . THR A 1 189 ? 21.400 -0.711 -30.850 1.00 88.94 189 THR A C 1
ATOM 1414 O O . THR A 1 189 ? 21.435 -0.256 -31.994 1.00 88.94 189 THR A O 1
ATOM 1417 N N . LEU A 1 190 ? 22.030 -0.133 -29.826 1.00 87.94 190 LEU A N 1
ATOM 1418 C CA . LEU A 1 190 ? 22.748 1.130 -29.908 1.00 87.94 190 LEU A CA 1
ATOM 1419 C C . LEU A 1 190 ? 24.264 0.899 -30.058 1.00 87.94 190 LEU A C 1
ATOM 1421 O O . LEU A 1 190 ? 24.802 -0.081 -29.546 1.00 87.94 190 LEU A O 1
ATOM 1425 N N . PRO A 1 191 ? 24.987 1.805 -30.738 1.00 86.25 191 PRO A N 1
ATOM 1426 C CA . PRO A 1 191 ? 26.441 1.731 -30.836 1.00 86.25 191 PRO A CA 1
ATOM 1427 C C . PRO A 1 191 ? 27.122 1.978 -29.480 1.00 86.25 191 PRO A C 1
ATOM 1429 O O . PRO A 1 191 ? 26.595 2.711 -28.638 1.00 86.25 191 PRO A O 1
ATOM 1432 N N . GLU A 1 192 ? 28.324 1.420 -29.298 1.00 86.00 192 GLU A N 1
ATOM 1433 C CA . GLU A 1 192 ? 29.137 1.592 -28.084 1.00 86.00 192 GLU A CA 1
ATOM 1434 C C . GLU A 1 192 ? 29.355 3.079 -27.736 1.00 86.00 192 GLU A C 1
ATOM 1436 O O . GLU A 1 192 ? 29.621 3.931 -28.590 1.00 86.00 192 GLU A O 1
ATOM 1441 N N . GLY A 1 193 ? 29.260 3.408 -26.453 1.00 82.38 193 GLY A N 1
ATOM 1442 C CA . GLY A 1 193 ? 29.246 4.766 -25.918 1.00 82.38 193 GLY A CA 1
ATOM 1443 C C . GLY A 1 193 ? 27.894 5.491 -25.956 1.00 82.38 193 GLY A C 1
ATOM 1444 O O . GLY A 1 193 ? 27.841 6.636 -25.494 1.00 82.38 193 GLY A O 1
ATOM 1445 N N . SER A 1 194 ? 26.822 4.870 -26.463 1.00 87.19 194 SER A N 1
ATOM 1446 C CA . SER A 1 194 ? 25.466 5.447 -26.451 1.00 87.19 194 SER A CA 1
ATOM 1447 C C . SER A 1 194 ? 24.814 5.377 -25.068 1.00 87.19 194 SER A C 1
ATOM 1449 O O . SER A 1 194 ? 25.219 4.604 -24.196 1.00 87.19 194 SER A O 1
ATOM 1451 N N . GLN A 1 195 ? 23.793 6.206 -24.854 1.00 87.31 195 GLN A N 1
ATOM 1452 C CA . GLN A 1 195 ? 23.116 6.354 -23.569 1.00 87.31 195 GLN A CA 1
ATOM 1453 C C . GLN A 1 195 ? 21.592 6.318 -23.732 1.00 87.31 195 GLN A C 1
ATOM 1455 O O . GLN A 1 195 ? 21.048 7.030 -24.564 1.00 87.31 195 GLN A O 1
ATOM 1460 N N . MET A 1 196 ? 20.890 5.565 -22.888 1.00 86.31 196 MET A N 1
ATOM 1461 C CA . MET A 1 196 ? 19.428 5.578 -22.772 1.00 86.31 196 MET A CA 1
ATOM 1462 C C . MET A 1 196 ? 19.046 5.943 -21.336 1.00 86.31 196 MET A C 1
ATOM 1464 O O . MET A 1 196 ? 19.331 5.201 -20.393 1.00 86.31 196 MET A O 1
ATOM 1468 N N . GLY A 1 197 ? 18.438 7.116 -21.144 1.00 84.31 197 GLY A N 1
ATOM 1469 C CA . GLY A 1 197 ? 18.186 7.663 -19.808 1.00 84.31 197 GLY A CA 1
ATOM 1470 C C . GLY A 1 197 ? 19.470 7.756 -18.971 1.00 84.31 197 GLY A C 1
ATOM 1471 O O . GLY A 1 197 ? 20.373 8.539 -19.267 1.00 84.31 197 GLY A O 1
ATOM 1472 N N . ARG A 1 198 ? 19.567 6.954 -17.903 1.00 81.56 198 ARG A N 1
ATOM 1473 C CA . ARG A 1 198 ? 20.761 6.864 -17.035 1.00 81.56 198 ARG A CA 1
ATOM 1474 C C . ARG A 1 198 ? 21.708 5.713 -17.390 1.00 81.56 198 ARG A C 1
ATOM 1476 O O . ARG A 1 198 ? 22.778 5.634 -16.792 1.00 81.56 198 ARG A O 1
ATOM 1483 N N . TYR A 1 199 ? 21.326 4.854 -18.328 1.00 87.75 199 TYR A N 1
ATOM 1484 C CA . TYR A 1 199 ? 22.086 3.679 -18.738 1.00 87.75 199 TYR A CA 1
ATOM 1485 C C . TYR A 1 199 ? 23.010 3.996 -19.906 1.00 87.75 199 TYR A C 1
ATOM 1487 O O . TYR A 1 199 ? 22.609 4.707 -20.825 1.00 87.75 199 TYR A O 1
ATOM 1495 N N . ARG A 1 200 ? 24.225 3.449 -19.899 1.00 85.75 200 ARG A N 1
ATOM 1496 C CA . ARG A 1 200 ? 25.171 3.531 -21.019 1.00 85.75 200 ARG A CA 1
ATOM 1497 C C . ARG A 1 200 ? 25.529 2.126 -21.471 1.00 85.75 200 ARG A C 1
ATOM 1499 O O . ARG A 1 200 ? 25.578 1.228 -20.638 1.00 85.75 200 ARG A O 1
ATOM 1506 N N . THR A 1 201 ? 25.794 1.951 -22.760 1.00 85.25 201 THR A N 1
ATOM 1507 C CA . THR A 1 201 ? 26.151 0.644 -23.346 1.00 85.25 201 THR A CA 1
ATOM 1508 C C . THR A 1 201 ? 27.407 0.028 -22.722 1.00 85.25 201 THR A C 1
ATOM 1510 O O . THR A 1 201 ? 27.531 -1.190 -22.679 1.00 85.25 201 THR A O 1
ATOM 1513 N N . ASP A 1 202 ? 28.317 0.862 -22.213 1.00 83.38 202 ASP A N 1
ATOM 1514 C CA . ASP A 1 202 ? 29.641 0.435 -21.740 1.00 83.38 202 ASP A CA 1
ATOM 1515 C C . ASP A 1 202 ? 29.717 0.330 -20.202 1.00 83.38 202 ASP A C 1
ATOM 1517 O O . ASP A 1 202 ? 30.730 -0.107 -19.653 1.00 83.38 202 ASP A O 1
ATOM 1521 N N . ASP A 1 203 ? 28.660 0.756 -19.501 1.00 83.88 203 ASP A N 1
ATOM 1522 C CA . ASP A 1 203 ? 28.597 0.787 -18.039 1.00 83.88 203 ASP A CA 1
ATOM 1523 C C . ASP A 1 203 ? 27.879 -0.461 -17.489 1.00 83.88 203 ASP A C 1
ATOM 1525 O O . ASP A 1 203 ? 26.990 -1.015 -18.143 1.00 83.88 203 ASP A O 1
ATOM 1529 N N . PRO A 1 204 ? 28.205 -0.908 -16.261 1.00 82.94 204 PRO A N 1
ATOM 1530 C CA . PRO A 1 204 ? 27.474 -1.992 -15.620 1.00 82.94 204 PRO A CA 1
ATOM 1531 C C . PRO A 1 204 ? 26.013 -1.602 -15.362 1.00 82.94 204 PRO A C 1
ATOM 1533 O O . PRO A 1 204 ? 25.699 -0.466 -14.993 1.00 82.94 204 PRO A O 1
ATOM 1536 N N . PHE A 1 205 ? 25.115 -2.577 -15.497 1.00 85.12 205 PHE A N 1
ATOM 1537 C CA . PHE A 1 205 ? 23.701 -2.386 -15.200 1.00 85.12 205 PHE A CA 1
ATOM 1538 C C . PHE A 1 205 ? 23.463 -2.129 -13.699 1.00 85.12 205 PHE A C 1
ATOM 1540 O O . PHE A 1 205 ? 24.040 -2.790 -12.832 1.00 85.12 205 PHE A O 1
ATOM 1547 N N . GLY A 1 206 ? 22.559 -1.199 -13.388 1.00 85.50 206 GLY A N 1
ATOM 1548 C CA . GLY A 1 206 ? 22.141 -0.896 -12.020 1.00 85.50 206 GLY A CA 1
ATOM 1549 C C . GLY A 1 206 ? 20.838 -0.100 -11.954 1.00 85.50 206 GLY A C 1
ATOM 1550 O O . GLY A 1 206 ? 20.164 0.120 -12.959 1.00 85.50 206 GLY A O 1
ATOM 1551 N N . TYR A 1 207 ? 20.477 0.346 -10.758 1.00 87.31 207 TYR A N 1
ATOM 1552 C CA . TYR A 1 207 ? 19.209 1.019 -10.481 1.00 87.31 207 TYR A CA 1
ATOM 1553 C C . TYR A 1 207 ? 19.422 2.449 -9.988 1.00 87.31 207 TYR A C 1
ATOM 1555 O O . TYR A 1 207 ? 20.400 2.738 -9.304 1.00 87.31 207 TYR A O 1
ATOM 1563 N N . GLN A 1 208 ? 18.516 3.368 -10.311 1.00 86.25 208 GLN A N 1
ATOM 1564 C CA . GLN A 1 208 ? 18.589 4.736 -9.790 1.00 86.25 208 GLN A CA 1
ATOM 1565 C C . GLN A 1 208 ? 18.224 4.798 -8.303 1.00 86.25 208 GLN A C 1
ATOM 1567 O O . GLN A 1 208 ? 18.773 5.608 -7.555 1.00 86.25 208 GLN A O 1
ATOM 1572 N N . GLN A 1 209 ? 17.279 3.962 -7.887 1.00 85.69 209 GLN A N 1
ATOM 1573 C CA . GLN A 1 209 ? 16.786 3.870 -6.524 1.00 85.69 209 GLN A CA 1
ATOM 1574 C C . GLN A 1 209 ? 16.644 2.405 -6.128 1.00 85.69 209 GLN A C 1
ATOM 1576 O O . GLN A 1 209 ? 16.440 1.534 -6.972 1.00 85.69 209 GLN A O 1
ATOM 1581 N N . VAL A 1 210 ? 16.751 2.139 -4.830 1.00 85.31 210 VAL A N 1
ATOM 1582 C CA . VAL A 1 210 ? 16.521 0.811 -4.265 1.00 85.31 210 VAL A CA 1
ATOM 1583 C C . VAL A 1 210 ? 15.575 0.966 -3.092 1.00 85.31 210 VAL A C 1
ATOM 15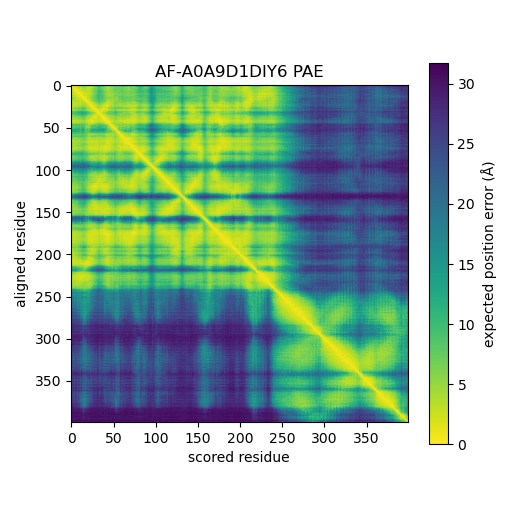85 O O . VAL A 1 210 ? 15.858 1.687 -2.135 1.00 85.31 210 VAL A O 1
ATOM 1588 N N . LEU A 1 211 ? 14.437 0.298 -3.188 1.00 82.75 211 LEU A N 1
ATOM 1589 C CA . LEU A 1 211 ? 13.424 0.254 -2.153 1.00 82.75 211 LEU A CA 1
ATOM 1590 C C . LEU A 1 211 ? 13.685 -0.968 -1.284 1.00 82.75 211 LEU A C 1
ATOM 1592 O O . LEU A 1 211 ? 13.769 -2.084 -1.789 1.00 82.75 211 LEU A O 1
ATOM 1596 N N . LEU A 1 212 ? 13.837 -0.754 0.020 1.00 81.88 212 LEU A N 1
ATOM 1597 C CA . LEU A 1 212 ? 14.013 -1.826 0.993 1.00 81.88 212 LEU A CA 1
ATOM 1598 C C . LEU A 1 212 ? 12.696 -2.064 1.724 1.00 81.88 212 LEU A C 1
ATOM 1600 O O . LEU A 1 212 ? 12.093 -1.133 2.260 1.00 81.88 212 LEU A O 1
ATOM 1604 N N . PHE A 1 213 ? 12.269 -3.321 1.764 1.00 78.44 213 PHE A N 1
ATOM 1605 C CA . PHE A 1 213 ? 11.062 -3.743 2.464 1.00 78.44 213 PHE A CA 1
ATOM 1606 C C . PHE A 1 213 ? 11.415 -4.297 3.836 1.00 78.44 213 PHE A C 1
ATOM 1608 O O . PHE A 1 213 ? 12.444 -4.952 4.006 1.00 78.44 213 PHE A O 1
ATOM 1615 N N . THR A 1 214 ? 10.562 -4.030 4.824 1.00 75.69 214 THR A N 1
ATOM 1616 C CA . THR A 1 214 ? 10.776 -4.451 6.213 1.00 75.69 214 THR A CA 1
ATOM 1617 C C . THR A 1 214 ? 9.500 -5.024 6.804 1.00 75.69 214 THR A C 1
ATOM 1619 O O . THR A 1 214 ? 8.419 -4.507 6.525 1.00 75.69 214 THR A O 1
ATOM 1622 N N . ASP A 1 215 ? 9.622 -6.002 7.698 1.00 68.75 215 ASP A N 1
ATOM 1623 C CA . ASP A 1 215 ? 8.487 -6.481 8.495 1.00 68.75 215 ASP A CA 1
ATOM 1624 C C . ASP A 1 215 ? 8.079 -5.442 9.565 1.00 68.75 215 ASP A C 1
ATOM 1626 O O . ASP A 1 215 ? 8.904 -4.683 10.084 1.00 68.75 215 ASP A O 1
ATOM 1630 N N . LEU A 1 216 ? 6.805 -5.448 9.957 1.00 62.16 216 LEU A N 1
ATOM 1631 C CA . LEU A 1 216 ? 6.277 -4.738 11.122 1.00 62.16 216 LEU A CA 1
ATOM 1632 C C . LEU A 1 216 ? 6.970 -5.160 12.425 1.00 62.16 216 LEU A C 1
ATOM 1634 O O . LEU A 1 216 ? 7.056 -4.358 13.354 1.00 62.16 216 LEU A O 1
ATOM 1638 N N . THR A 1 217 ? 7.480 -6.392 12.503 1.00 61.16 217 THR A N 1
ATOM 1639 C CA . THR A 1 217 ? 8.219 -6.884 13.677 1.00 61.16 217 THR A CA 1
ATOM 1640 C C . THR A 1 217 ? 9.711 -6.556 13.651 1.00 61.16 217 THR A C 1
ATOM 1642 O O . THR A 1 217 ? 10.409 -6.879 14.613 1.00 61.16 217 THR A O 1
ATOM 1645 N N . ALA A 1 218 ? 10.227 -5.946 12.578 1.00 62.88 218 ALA A N 1
ATOM 1646 C CA . ALA A 1 218 ? 11.630 -5.559 12.501 1.00 62.88 218 ALA A CA 1
ATOM 1647 C C . ALA A 1 218 ? 11.937 -4.515 13.582 1.00 62.88 218 ALA A C 1
ATOM 1649 O O . ALA A 1 218 ? 11.302 -3.455 13.622 1.00 62.88 218 ALA A O 1
ATOM 1650 N N . GLU A 1 219 ? 12.912 -4.808 14.452 1.00 65.69 219 GLU A N 1
ATOM 1651 C CA . GLU A 1 219 ? 13.348 -3.900 15.513 1.00 65.69 219 GLU A CA 1
ATOM 1652 C C . GLU A 1 219 ? 13.753 -2.550 14.904 1.00 65.69 219 GLU A C 1
ATOM 1654 O O . GLU A 1 219 ? 14.802 -2.404 14.271 1.00 65.69 219 GLU A O 1
ATOM 1659 N N . TYR A 1 220 ? 12.868 -1.568 15.087 1.00 63.09 220 TYR A N 1
ATOM 1660 C CA . TYR A 1 220 ? 12.868 -0.286 14.383 1.00 63.09 220 TYR A CA 1
ATOM 1661 C C . TYR A 1 220 ? 14.222 0.435 14.457 1.00 63.09 220 TYR A C 1
ATOM 1663 O O . TYR A 1 220 ? 14.752 0.881 13.448 1.00 63.09 220 TYR A O 1
ATOM 1671 N N . LEU A 1 221 ? 14.836 0.483 15.642 1.00 66.50 221 LEU A N 1
ATOM 1672 C CA . LEU A 1 221 ? 16.092 1.208 15.861 1.00 66.50 221 LEU A CA 1
ATOM 1673 C C . LEU A 1 221 ? 17.340 0.459 15.378 1.00 66.50 221 LEU A C 1
ATOM 1675 O O . LEU A 1 221 ? 18.319 1.105 15.009 1.00 66.50 221 LEU A O 1
ATOM 1679 N N . SER A 1 222 ? 17.347 -0.875 15.412 1.00 76.75 222 SER A N 1
ATOM 1680 C CA . SER A 1 222 ? 18.531 -1.661 15.041 1.00 76.75 222 SER A CA 1
ATOM 1681 C C . SER A 1 222 ? 18.623 -1.844 13.527 1.00 76.75 222 SER A C 1
ATOM 1683 O O . SER A 1 222 ? 19.695 -1.634 12.959 1.00 76.75 222 SER A O 1
ATOM 1685 N N . THR A 1 223 ? 17.494 -2.128 12.872 1.00 80.94 223 THR A N 1
ATOM 1686 C CA . THR A 1 223 ? 17.411 -2.315 11.413 1.00 80.94 223 THR A CA 1
ATOM 1687 C C . THR A 1 223 ? 17.740 -1.018 10.672 1.00 80.94 223 THR A C 1
ATOM 1689 O O . THR A 1 223 ? 18.623 -0.996 9.818 1.00 80.94 223 THR A O 1
ATOM 1692 N N . ASP A 1 224 ? 17.100 0.094 11.048 1.00 80.19 224 ASP A N 1
ATOM 1693 C CA . ASP A 1 224 ? 17.257 1.373 10.346 1.00 80.19 224 ASP A CA 1
ATOM 1694 C C . ASP A 1 224 ? 18.677 1.945 10.510 1.00 80.19 224 ASP A C 1
ATOM 1696 O O . ASP A 1 224 ? 19.235 2.532 9.582 1.00 80.19 224 ASP A O 1
ATOM 1700 N N . ASN A 1 225 ? 19.299 1.733 11.675 1.00 81.75 225 ASN A N 1
ATOM 1701 C CA . ASN A 1 225 ? 20.681 2.144 11.921 1.00 81.75 225 ASN A CA 1
ATOM 1702 C C . ASN A 1 225 ? 21.673 1.295 11.111 1.00 81.75 225 ASN A C 1
ATOM 1704 O O . ASN A 1 225 ? 22.608 1.843 10.533 1.00 81.75 225 ASN A O 1
ATOM 1708 N N . ALA A 1 226 ? 21.451 -0.020 11.011 1.00 85.25 226 ALA A N 1
ATOM 1709 C CA . ALA A 1 226 ? 22.268 -0.892 10.167 1.00 85.25 226 ALA A CA 1
ATOM 1710 C C . ALA A 1 226 ? 22.181 -0.487 8.685 1.00 85.25 226 ALA A C 1
ATOM 1712 O O . ALA A 1 226 ? 23.215 -0.338 8.034 1.00 85.25 226 ALA A O 1
ATOM 1713 N N . VAL A 1 227 ? 20.969 -0.214 8.180 1.00 87.12 227 VAL A N 1
ATOM 1714 C CA . VAL A 1 227 ? 20.754 0.282 6.808 1.00 87.12 227 VAL A CA 1
ATOM 1715 C C . VAL A 1 227 ? 21.446 1.627 6.605 1.00 87.12 227 VAL A C 1
ATOM 1717 O O . VAL A 1 227 ? 22.167 1.802 5.627 1.00 87.12 227 VAL A O 1
ATOM 1720 N N . SER A 1 228 ? 21.284 2.572 7.535 1.00 86.25 228 SER A N 1
ATOM 1721 C CA . SER A 1 228 ? 21.896 3.899 7.422 1.00 86.25 228 SER A CA 1
ATOM 1722 C C . SER A 1 228 ? 23.425 3.851 7.467 1.00 86.25 228 SER A C 1
ATOM 1724 O O . SER A 1 228 ? 24.068 4.615 6.749 1.00 86.25 228 SER A O 1
ATOM 1726 N N . GLN A 1 229 ? 24.020 2.986 8.293 1.00 86.00 229 GLN A N 1
ATOM 1727 C CA . GLN A 1 229 ? 25.475 2.817 8.353 1.00 86.00 229 GLN A CA 1
ATOM 1728 C C . GLN A 1 229 ? 26.015 2.195 7.068 1.00 86.00 229 GLN A C 1
ATOM 1730 O O . GLN A 1 229 ? 26.991 2.695 6.510 1.00 86.00 229 GLN A O 1
ATOM 1735 N N . LEU A 1 230 ? 25.362 1.141 6.573 1.00 87.19 230 LEU A N 1
ATOM 1736 C CA . LEU A 1 230 ? 25.751 0.492 5.327 1.00 87.19 230 LEU A CA 1
ATOM 1737 C C . LEU A 1 230 ? 25.626 1.460 4.142 1.00 87.19 230 LEU A C 1
ATOM 1739 O O . LEU A 1 230 ? 26.577 1.631 3.386 1.00 87.19 230 LEU A O 1
ATOM 1743 N N . ALA A 1 231 ? 24.513 2.185 4.038 1.00 87.19 231 ALA A N 1
ATOM 1744 C CA . ALA A 1 231 ? 24.327 3.209 3.016 1.00 87.19 231 ALA A CA 1
ATOM 1745 C C . ALA A 1 231 ? 25.363 4.335 3.114 1.00 87.19 231 ALA A C 1
ATOM 1747 O O . ALA A 1 231 ? 25.914 4.748 2.098 1.00 87.19 231 ALA A O 1
ATOM 1748 N N . SER A 1 232 ? 25.694 4.786 4.327 1.00 86.06 232 SER A N 1
ATOM 1749 C CA . SER A 1 232 ? 26.747 5.781 4.548 1.00 86.06 232 SER A CA 1
ATOM 1750 C C . SER A 1 232 ? 28.116 5.297 4.057 1.00 86.06 232 SER A C 1
ATOM 1752 O O . SER A 1 232 ? 28.865 6.095 3.495 1.00 86.06 232 SER A O 1
ATOM 1754 N N . ASN A 1 233 ? 28.448 4.014 4.244 1.00 87.25 233 ASN A N 1
ATOM 1755 C CA . ASN A 1 233 ? 29.700 3.425 3.752 1.00 87.25 233 ASN A CA 1
ATOM 1756 C C . ASN A 1 233 ? 29.768 3.398 2.218 1.00 87.25 233 ASN A C 1
ATOM 1758 O O . ASN A 1 233 ? 30.845 3.568 1.657 1.00 87.25 233 ASN A O 1
ATOM 1762 N N . HIS A 1 234 ? 28.623 3.224 1.556 1.00 84.44 234 HIS A N 1
ATOM 1763 C CA . HIS A 1 234 ? 28.497 3.259 0.096 1.00 84.44 234 HIS A CA 1
ATOM 1764 C C . HIS A 1 234 ? 28.151 4.655 -0.458 1.00 84.44 234 HIS A C 1
ATOM 1766 O O . HIS A 1 234 ? 27.926 4.810 -1.655 1.00 84.44 234 HIS A O 1
ATOM 1772 N N . HIS A 1 235 ? 28.125 5.690 0.392 1.00 85.44 235 HIS A N 1
ATOM 1773 C CA . HIS A 1 235 ? 27.740 7.062 0.036 1.00 85.44 235 HIS A CA 1
ATOM 1774 C C . HIS A 1 235 ? 26.342 7.194 -0.599 1.00 85.44 235 HIS A C 1
ATOM 1776 O O . HIS A 1 235 ? 26.086 8.111 -1.382 1.00 85.44 235 HIS A O 1
ATOM 1782 N N . PHE A 1 236 ? 25.418 6.303 -0.241 1.00 86.00 236 PHE A N 1
ATOM 1783 C CA . PHE A 1 236 ? 24.023 6.367 -0.662 1.00 86.00 236 PHE A CA 1
ATOM 1784 C C . PHE A 1 236 ? 23.208 7.302 0.236 1.00 86.00 236 PHE A C 1
ATOM 1786 O O . PHE A 1 236 ? 23.426 7.393 1.446 1.00 86.00 236 PHE A O 1
ATOM 1793 N N . SER A 1 237 ? 22.232 7.984 -0.365 1.00 83.06 237 SER A N 1
ATOM 1794 C CA . SER A 1 237 ? 21.202 8.711 0.379 1.00 83.06 237 SER A CA 1
ATOM 1795 C C . SER A 1 237 ? 20.095 7.747 0.799 1.00 83.06 237 SER A C 1
ATOM 1797 O O . SER A 1 237 ? 19.688 6.898 0.008 1.00 83.06 237 SER A O 1
ATOM 1799 N N . VAL A 1 238 ? 19.604 7.876 2.033 1.00 82.25 238 VAL A N 1
ATOM 1800 C CA . VAL A 1 238 ? 18.544 7.017 2.578 1.00 82.25 238 VAL A CA 1
ATOM 1801 C C . VAL A 1 238 ? 17.327 7.860 2.921 1.00 82.25 238 VAL A C 1
ATOM 1803 O O . VAL A 1 238 ? 17.402 8.771 3.745 1.00 82.25 238 VAL A O 1
ATOM 1806 N N . GLY A 1 239 ? 16.191 7.513 2.320 1.00 76.62 239 GLY A N 1
ATOM 1807 C CA . GLY A 1 239 ? 14.871 7.944 2.765 1.00 76.62 239 GLY A CA 1
ATOM 1808 C C . GLY A 1 239 ? 14.218 6.844 3.598 1.00 76.62 239 GLY A C 1
ATOM 1809 O O . GLY A 1 239 ? 14.232 5.683 3.201 1.00 76.62 239 GLY A O 1
ATOM 1810 N N . ASN A 1 240 ? 13.637 7.192 4.748 1.00 74.56 240 ASN A N 1
ATOM 1811 C CA . ASN A 1 240 ? 12.922 6.236 5.593 1.00 74.56 240 ASN A CA 1
ATOM 1812 C C . ASN A 1 240 ? 11.454 6.649 5.751 1.00 74.56 240 ASN A C 1
ATOM 1814 O O . ASN A 1 240 ? 11.121 7.550 6.523 1.00 74.56 240 ASN A O 1
ATOM 1818 N N . ILE A 1 241 ? 10.572 5.951 5.034 1.00 68.56 241 ILE A N 1
ATOM 1819 C CA . ILE A 1 241 ? 9.122 6.181 5.071 1.00 68.56 241 ILE A CA 1
ATOM 1820 C C . ILE A 1 241 ? 8.514 5.666 6.389 1.00 68.56 241 ILE A C 1
ATOM 1822 O O . ILE A 1 241 ? 7.509 6.201 6.855 1.00 68.56 241 ILE A O 1
ATOM 1826 N N . ARG A 1 242 ? 9.148 4.701 7.078 1.00 65.38 242 ARG A N 1
ATOM 1827 C CA . ARG A 1 242 ? 8.678 4.215 8.391 1.00 65.38 242 ARG A CA 1
ATOM 1828 C C . ARG A 1 242 ? 8.683 5.340 9.425 1.00 65.38 242 ARG A C 1
ATOM 1830 O O . ARG A 1 242 ? 7.745 5.433 10.211 1.00 65.38 242 ARG A O 1
ATOM 1837 N N . MET A 1 243 ? 9.674 6.236 9.376 1.00 57.53 243 MET A N 1
ATOM 1838 C CA . MET A 1 243 ? 9.767 7.399 10.269 1.00 57.53 243 MET A CA 1
ATOM 1839 C C . MET A 1 243 ? 8.579 8.364 10.121 1.00 57.53 243 MET A C 1
ATOM 1841 O O . MET A 1 243 ? 8.181 8.988 11.103 1.00 57.53 243 MET A O 1
ATOM 1845 N N . ILE A 1 244 ? 7.968 8.444 8.933 1.00 58.34 244 ILE A N 1
ATOM 1846 C CA . ILE A 1 244 ? 6.781 9.277 8.670 1.00 58.34 244 ILE A CA 1
ATOM 1847 C C . ILE A 1 244 ? 5.540 8.704 9.373 1.00 58.34 244 ILE A C 1
ATOM 1849 O O . ILE A 1 244 ? 4.693 9.458 9.848 1.00 58.34 244 ILE A O 1
ATOM 1853 N N . ASN A 1 245 ? 5.459 7.377 9.519 1.00 58.88 245 ASN A N 1
ATOM 1854 C CA . ASN A 1 245 ? 4.316 6.694 10.132 1.00 58.88 245 ASN A CA 1
ATOM 1855 C C . ASN A 1 245 ? 4.445 6.521 11.659 1.00 58.88 245 ASN A C 1
ATOM 1857 O O . ASN A 1 245 ? 3.447 6.245 12.331 1.00 58.88 245 ASN A O 1
ATOM 1861 N N . VAL A 1 246 ? 5.637 6.720 12.242 1.00 60.09 246 VAL A N 1
ATOM 1862 C CA . VAL A 1 246 ? 5.857 6.632 13.702 1.00 60.09 246 VAL A CA 1
ATOM 1863 C C . VAL A 1 246 ? 4.955 7.579 14.505 1.00 60.09 246 VAL A C 1
ATOM 1865 O O . VAL A 1 246 ? 4.322 7.106 15.455 1.00 60.09 246 VAL A O 1
ATOM 1868 N N . PRO A 1 247 ? 4.820 8.873 14.151 1.00 56.16 247 PRO A N 1
ATOM 1869 C CA . PRO A 1 247 ? 3.918 9.775 14.858 1.00 56.16 247 PRO A CA 1
ATOM 1870 C C . PRO A 1 247 ? 2.462 9.306 14.793 1.00 56.16 247 PRO A C 1
ATOM 1872 O O . PRO A 1 247 ? 1.736 9.431 15.777 1.00 56.16 247 PRO A O 1
ATOM 1875 N N . VAL A 1 248 ? 2.041 8.726 13.664 1.00 60.06 248 VAL A N 1
ATOM 1876 C CA . VAL A 1 248 ? 0.668 8.239 13.456 1.00 60.06 248 VAL A CA 1
ATOM 1877 C C . VAL A 1 248 ? 0.365 7.058 14.378 1.00 60.06 248 VAL A C 1
ATOM 1879 O O . VAL A 1 248 ? -0.628 7.083 15.107 1.00 60.06 248 VAL A O 1
ATOM 1882 N N . VAL A 1 249 ? 1.242 6.050 14.423 1.00 64.56 249 VAL A N 1
ATOM 1883 C CA . VAL A 1 249 ? 1.058 4.878 15.297 1.00 64.56 249 VAL A CA 1
ATOM 1884 C C . VAL A 1 249 ? 1.110 5.276 16.775 1.00 64.56 249 VAL A C 1
ATOM 1886 O O . VAL A 1 249 ? 0.273 4.828 17.561 1.00 64.56 249 VAL A O 1
ATOM 1889 N N . GLN A 1 250 ? 2.040 6.154 17.165 1.00 67.00 250 GLN A N 1
ATOM 1890 C CA . GLN A 1 250 ? 2.136 6.642 18.544 1.00 67.00 250 GLN A CA 1
ATOM 1891 C C . GLN A 1 250 ? 0.908 7.457 18.959 1.00 67.00 250 GLN A C 1
ATOM 1893 O O . GLN A 1 250 ? 0.391 7.255 20.058 1.00 67.00 250 GLN A O 1
ATOM 1898 N N . THR A 1 251 ? 0.405 8.321 18.074 1.00 66.75 251 THR A N 1
ATOM 1899 C CA . THR A 1 251 ? -0.817 9.098 18.317 1.00 66.75 251 THR A CA 1
ATOM 1900 C C . THR A 1 251 ? -2.004 8.161 18.498 1.00 66.75 251 THR A C 1
ATOM 1902 O O . THR A 1 251 ? -2.719 8.280 19.486 1.00 66.75 251 THR A O 1
ATOM 1905 N N . ASN A 1 252 ? -2.162 7.159 17.628 1.00 66.19 252 ASN A N 1
ATOM 1906 C CA . ASN A 1 252 ? -3.249 6.186 17.733 1.00 66.19 252 ASN A CA 1
ATOM 1907 C C . ASN A 1 252 ? -3.189 5.388 19.044 1.00 66.19 252 ASN A C 1
ATOM 1909 O O . ASN A 1 252 ? -4.204 5.259 19.729 1.00 66.19 252 ASN A O 1
ATOM 1913 N N . LEU A 1 253 ? -2.005 4.905 19.442 1.00 71.62 253 LEU A N 1
ATOM 1914 C CA . LEU A 1 253 ? -1.819 4.213 20.722 1.00 71.62 253 LEU A CA 1
ATOM 1915 C C . LEU A 1 253 ? -2.124 5.129 21.914 1.00 71.62 253 LEU A C 1
ATOM 1917 O O . LEU A 1 253 ? -2.807 4.714 22.851 1.00 71.62 253 LEU A O 1
ATOM 1921 N N . GLN A 1 254 ? -1.667 6.381 21.880 1.00 72.62 254 GLN A N 1
ATOM 1922 C CA . GLN A 1 254 ? -1.934 7.359 22.932 1.00 72.62 254 GLN A CA 1
ATOM 1923 C C . GLN A 1 254 ? -3.425 7.697 23.025 1.00 72.62 254 GLN A C 1
ATOM 1925 O O . GLN A 1 254 ? -3.969 7.778 24.130 1.00 72.62 254 GLN A O 1
ATOM 1930 N N . THR A 1 255 ? -4.108 7.850 21.892 1.00 71.31 255 THR A N 1
ATOM 1931 C CA . THR A 1 255 ? -5.555 8.060 21.843 1.00 71.31 255 THR A CA 1
ATOM 1932 C C . THR A 1 255 ? -6.290 6.853 22.415 1.00 71.31 255 THR A C 1
ATOM 1934 O O . THR A 1 255 ? -7.146 7.034 23.278 1.00 71.31 255 THR A O 1
ATOM 1937 N N . MET A 1 256 ? -5.922 5.626 22.026 1.00 65.44 256 MET A N 1
ATOM 1938 C CA . MET A 1 256 ? -6.521 4.400 22.569 1.00 65.44 256 MET A CA 1
ATOM 1939 C C . MET A 1 256 ? -6.317 4.279 24.083 1.00 65.44 256 MET A C 1
ATOM 1941 O O . MET A 1 256 ? -7.271 4.003 24.810 1.00 65.44 256 MET A O 1
ATOM 1945 N N . LEU A 1 257 ? -5.103 4.537 24.578 1.00 75.31 257 LEU A N 1
ATOM 1946 C CA . LEU A 1 257 ? -4.792 4.511 26.010 1.00 75.31 257 LEU A CA 1
ATOM 1947 C C . LEU A 1 257 ? -5.573 5.575 26.782 1.00 75.31 257 LEU A C 1
ATOM 1949 O O . LEU A 1 257 ? -6.105 5.294 27.854 1.00 75.31 257 LEU A O 1
ATOM 1953 N N . THR A 1 258 ? -5.682 6.784 26.231 1.00 79.88 258 THR A N 1
ATOM 1954 C CA . THR A 1 258 ? -6.428 7.882 26.858 1.00 79.88 258 THR A CA 1
ATOM 1955 C C . THR A 1 258 ? -7.926 7.575 26.887 1.00 79.88 258 THR A C 1
ATOM 1957 O O . THR A 1 258 ? -8.582 7.805 27.905 1.00 79.88 258 THR A O 1
ATOM 1960 N N . LEU A 1 259 ? -8.473 6.997 25.812 1.00 72.69 259 LEU A N 1
ATOM 1961 C CA . LEU A 1 259 ? -9.866 6.553 25.741 1.00 72.69 259 LEU A CA 1
ATOM 1962 C C . LEU A 1 259 ? -10.146 5.435 26.757 1.00 72.69 259 LEU A C 1
ATOM 1964 O O . LEU A 1 259 ? -11.129 5.500 27.491 1.00 72.69 259 LEU A O 1
ATOM 1968 N N . ALA A 1 260 ? -9.254 4.447 26.861 1.00 68.69 260 ALA A N 1
ATOM 1969 C CA . ALA A 1 260 ? -9.382 3.355 27.821 1.00 68.69 260 ALA A CA 1
ATOM 1970 C C . ALA A 1 260 ? -9.284 3.852 29.274 1.00 68.69 260 ALA A C 1
ATOM 1972 O O . ALA A 1 260 ? -10.115 3.490 30.107 1.00 68.69 260 ALA A O 1
ATOM 1973 N N . ALA A 1 261 ? -8.310 4.713 29.582 1.00 75.81 261 ALA A N 1
ATOM 1974 C CA . ALA A 1 261 ? -8.115 5.262 30.922 1.00 75.81 261 ALA A CA 1
ATOM 1975 C C . ALA A 1 261 ? -9.279 6.169 31.353 1.00 75.81 261 ALA A C 1
ATOM 1977 O O . ALA A 1 261 ? -9.794 6.033 32.463 1.00 75.81 261 ALA A O 1
ATOM 1978 N N . SER A 1 262 ? -9.730 7.069 30.474 1.00 77.56 262 SER A N 1
ATOM 1979 C CA . SER A 1 262 ? -10.885 7.932 30.754 1.00 77.56 262 SER A CA 1
ATOM 1980 C C . SER A 1 262 ? -12.178 7.125 30.889 1.00 77.56 262 SER A C 1
ATOM 1982 O O . SER A 1 262 ? -12.928 7.348 31.841 1.00 77.56 262 SER A O 1
ATOM 1984 N N . GLY A 1 263 ? -12.400 6.135 30.018 1.00 73.88 263 GLY A N 1
ATOM 1985 C CA . GLY A 1 263 ? -13.534 5.216 30.099 1.00 73.88 263 GLY A CA 1
ATOM 1986 C C . GLY A 1 263 ? -13.561 4.426 31.409 1.00 73.88 263 GLY A C 1
ATOM 1987 O O . GLY A 1 263 ? -14.595 4.378 32.074 1.00 73.88 263 GLY A O 1
ATOM 1988 N N . LEU A 1 264 ? -12.416 3.883 31.840 1.00 74.62 264 LEU A N 1
ATOM 1989 C CA . LEU A 1 264 ? -12.280 3.192 33.125 1.00 74.62 264 LEU A CA 1
ATOM 1990 C C . LEU A 1 264 ? -12.619 4.119 34.303 1.00 74.62 264 LEU A C 1
ATOM 1992 O O . LEU A 1 264 ? -13.391 3.741 35.183 1.00 74.62 264 LEU A O 1
ATOM 1996 N N . CYS A 1 265 ? -12.067 5.335 34.322 1.00 80.62 265 CYS A N 1
ATOM 1997 C CA . CYS A 1 265 ? -12.316 6.308 35.386 1.00 80.62 265 CYS A CA 1
ATOM 1998 C C . CYS A 1 265 ? -13.797 6.688 35.480 1.00 80.62 265 CYS A C 1
ATOM 2000 O O . CYS A 1 265 ? -14.363 6.676 36.574 1.00 80.62 265 CYS A O 1
ATOM 2002 N N . ILE A 1 266 ? -14.436 6.988 34.345 1.00 80.44 266 ILE A N 1
ATOM 2003 C CA . ILE A 1 266 ? -15.867 7.306 34.295 1.00 80.44 266 ILE A CA 1
ATOM 2004 C C . ILE A 1 266 ? -16.682 6.106 34.787 1.00 80.44 266 ILE A C 1
ATOM 2006 O O . ILE A 1 266 ? -17.521 6.267 35.671 1.00 80.44 266 ILE A O 1
ATOM 2010 N N . GLY A 1 267 ? -16.380 4.899 34.298 1.00 75.94 267 GLY A N 1
ATOM 2011 C CA . GLY A 1 267 ? -17.050 3.671 34.725 1.00 75.94 267 GLY A CA 1
ATOM 2012 C C . GLY A 1 267 ? -16.951 3.429 36.235 1.00 75.94 267 GLY A C 1
ATOM 2013 O O . GLY A 1 267 ? -17.954 3.118 36.879 1.00 75.94 267 GLY A O 1
ATOM 2014 N N . LEU A 1 268 ? -15.772 3.641 36.830 1.00 79.50 268 LEU A N 1
ATOM 2015 C CA . LEU A 1 268 ? -15.562 3.520 38.276 1.00 79.50 268 LEU A CA 1
ATOM 2016 C C . LEU A 1 268 ? -16.356 4.560 39.072 1.00 79.50 268 LEU A C 1
ATOM 2018 O O . LEU A 1 268 ? -16.993 4.211 40.067 1.00 79.50 268 LEU A O 1
ATOM 2022 N N . ILE A 1 269 ? -16.352 5.823 38.638 1.00 83.56 269 ILE A N 1
ATOM 2023 C CA . ILE A 1 269 ? -17.120 6.893 39.291 1.00 83.56 269 ILE A CA 1
ATOM 2024 C C . ILE A 1 269 ? -18.613 6.556 39.259 1.00 83.56 269 ILE A C 1
ATOM 2026 O O . ILE A 1 269 ? -19.282 6.611 40.292 1.00 83.56 269 ILE A O 1
ATOM 2030 N N . THR A 1 270 ? -19.135 6.152 38.101 1.00 79.12 270 THR A N 1
ATOM 2031 C CA . THR A 1 270 ? -20.543 5.778 37.952 1.00 79.12 270 THR A CA 1
ATOM 2032 C C . THR A 1 270 ? -20.895 4.567 38.813 1.00 79.12 270 THR A C 1
ATOM 2034 O O . THR A 1 270 ? -21.922 4.595 39.486 1.00 79.12 270 THR A O 1
ATOM 2037 N N . ALA A 1 271 ? -20.036 3.544 38.871 1.00 75.94 271 ALA A N 1
ATOM 2038 C CA . ALA A 1 271 ? -20.229 2.370 39.723 1.00 75.94 271 ALA A CA 1
ATOM 2039 C C . ALA A 1 271 ? -20.291 2.730 41.218 1.00 75.94 271 ALA A C 1
ATOM 2041 O O . ALA A 1 271 ? -21.168 2.244 41.935 1.00 75.94 271 ALA A O 1
ATOM 2042 N N . LEU A 1 272 ? -19.403 3.611 41.690 1.00 78.94 272 LEU A N 1
ATOM 2043 C CA . LEU A 1 272 ? -19.400 4.088 43.076 1.00 78.94 272 LEU A CA 1
ATOM 2044 C C . LEU A 1 272 ? -20.657 4.901 43.405 1.00 78.94 272 LEU A C 1
ATOM 2046 O O . LEU A 1 272 ? -21.273 4.679 44.448 1.00 78.94 272 LEU A O 1
ATOM 2050 N N . LEU A 1 273 ? -21.078 5.793 42.504 1.00 81.00 273 LEU A N 1
ATOM 2051 C CA . LEU A 1 273 ? -22.326 6.548 42.655 1.00 81.00 273 LEU A CA 1
ATOM 2052 C C . LEU A 1 273 ? -23.543 5.614 42.712 1.00 81.00 273 LEU A C 1
ATOM 2054 O O . LEU A 1 273 ? -24.438 5.810 43.539 1.00 81.00 273 LEU A O 1
ATOM 2058 N N . LEU A 1 274 ? -23.560 4.571 41.879 1.00 79.94 274 LEU A N 1
ATOM 2059 C CA . LEU A 1 274 ? -24.591 3.533 41.896 1.00 79.94 274 LEU A CA 1
ATOM 2060 C C . LEU A 1 274 ? -24.602 2.782 43.230 1.00 79.94 274 LEU A C 1
ATOM 2062 O O . LEU A 1 274 ? -25.655 2.641 43.839 1.00 79.94 274 LEU A O 1
ATOM 2066 N N . LEU A 1 275 ? -23.444 2.365 43.746 1.00 76.44 275 LEU A N 1
ATOM 2067 C CA . LEU A 1 275 ? -23.361 1.731 45.065 1.00 76.44 275 LEU A CA 1
ATOM 2068 C C . LEU A 1 275 ? -23.903 2.639 46.173 1.00 76.44 275 LEU A C 1
ATOM 2070 O O . LEU A 1 275 ? -24.756 2.213 46.948 1.00 76.44 275 LEU A O 1
ATOM 2074 N N . SER A 1 276 ? -23.462 3.898 46.224 1.00 79.69 276 SER A N 1
ATOM 2075 C CA . SER A 1 276 ? -23.893 4.845 47.261 1.00 79.69 276 SER A CA 1
ATOM 2076 C C . SER A 1 276 ? -25.397 5.125 47.212 1.00 79.69 276 SER A C 1
ATOM 2078 O O . SER A 1 276 ? -26.064 5.168 48.246 1.00 79.69 276 SER A O 1
ATOM 2080 N N . THR A 1 277 ? -25.961 5.297 46.015 1.00 80.00 277 THR A N 1
ATOM 2081 C CA . THR A 1 277 ? -27.406 5.521 45.846 1.00 80.00 277 THR A CA 1
ATOM 2082 C C . THR A 1 277 ? -28.217 4.290 46.237 1.00 80.00 277 THR A C 1
ATOM 2084 O O . THR A 1 277 ? -29.201 4.413 46.970 1.00 80.00 277 THR A O 1
ATOM 2087 N N . LEU A 1 278 ? -27.768 3.098 45.840 1.00 75.56 278 LEU A N 1
ATOM 2088 C CA . LEU A 1 278 ? -28.409 1.841 46.210 1.00 75.56 278 LEU A CA 1
ATOM 2089 C C . LEU A 1 278 ? -28.346 1.576 47.712 1.00 75.56 278 LEU A C 1
ATOM 2091 O O . LEU A 1 278 ? -29.335 1.120 48.282 1.00 75.56 278 LEU A O 1
ATOM 2095 N N . GLU A 1 279 ? -27.235 1.884 48.379 1.00 72.56 279 GLU A N 1
ATOM 2096 C CA . GLU A 1 279 ? -27.127 1.784 49.836 1.00 72.56 279 GLU A CA 1
ATOM 2097 C C . GLU A 1 279 ? -28.116 2.714 50.550 1.00 72.56 279 GLU A C 1
ATOM 2099 O O . GLU A 1 279 ? -28.781 2.290 51.501 1.00 72.56 279 GLU A O 1
ATOM 2104 N N . LEU A 1 280 ? -28.274 3.954 50.071 1.00 75.62 280 LEU A N 1
ATOM 2105 C CA . LEU A 1 280 ? -29.241 4.919 50.604 1.00 75.62 280 LEU A CA 1
ATOM 2106 C C . LEU A 1 280 ? -30.693 4.458 50.413 1.00 75.62 280 LEU A C 1
ATOM 2108 O O . LEU A 1 280 ? -31.499 4.546 51.344 1.00 75.62 280 LEU A O 1
ATOM 2112 N N . GLU A 1 281 ? -31.042 3.936 49.235 1.00 74.62 281 GLU A N 1
ATOM 2113 C CA . GLU A 1 281 ? -32.359 3.331 49.001 1.00 74.62 281 GLU A CA 1
ATOM 2114 C C . GLU A 1 281 ? -32.585 2.137 49.920 1.00 74.62 281 GLU A C 1
ATOM 2116 O O . GLU A 1 281 ? -33.636 2.008 50.551 1.00 74.62 281 GLU A O 1
ATOM 2121 N N . ALA A 1 282 ? -31.572 1.285 50.047 1.00 67.75 282 ALA A N 1
ATOM 2122 C CA . ALA A 1 282 ? -31.637 0.111 50.884 1.00 67.75 282 ALA A CA 1
ATOM 2123 C C . ALA A 1 282 ? -31.859 0.488 52.357 1.00 67.75 282 ALA A C 1
ATOM 2125 O O . ALA A 1 282 ? -32.656 -0.168 53.024 1.00 67.75 282 ALA A O 1
ATOM 2126 N N . GLN A 1 283 ? -31.234 1.569 52.845 1.00 69.12 283 GLN A N 1
ATOM 2127 C CA . GLN A 1 283 ? -31.482 2.143 54.173 1.00 69.12 283 GLN A CA 1
ATOM 2128 C C . GLN A 1 283 ? -32.938 2.605 54.356 1.00 69.12 283 GLN A C 1
ATOM 2130 O O . GLN A 1 283 ? -33.567 2.268 55.361 1.00 69.12 283 GLN A O 1
ATOM 2135 N N . ARG A 1 284 ? -33.506 3.318 53.375 1.00 67.75 284 ARG A N 1
ATOM 2136 C CA . ARG A 1 284 ? -34.907 3.779 53.417 1.00 67.75 284 ARG A CA 1
ATOM 2137 C C . ARG A 1 284 ? -35.904 2.621 53.382 1.00 67.75 284 ARG A C 1
ATOM 2139 O O . ARG A 1 284 ? -36.923 2.653 54.070 1.00 67.75 284 ARG A O 1
ATOM 2146 N N . GLU A 1 285 ? -35.608 1.577 52.614 1.00 70.06 285 GLU A N 1
ATOM 2147 C CA . GLU A 1 285 ? -36.482 0.412 52.474 1.00 70.06 285 GLU A CA 1
ATOM 2148 C C . GLU A 1 285 ? -36.372 -0.591 53.634 1.00 70.06 285 GLU A C 1
ATOM 2150 O O . GLU A 1 285 ? -37.246 -1.456 53.759 1.00 70.06 285 GLU A O 1
ATOM 2155 N N . ARG A 1 286 ? -35.365 -0.476 54.523 1.00 66.69 286 ARG A N 1
ATOM 2156 C CA . ARG A 1 286 ? -35.166 -1.410 55.656 1.00 66.69 286 ARG A CA 1
ATOM 2157 C C . ARG A 1 286 ? -36.430 -1.608 56.480 1.00 66.69 286 ARG A C 1
ATOM 2159 O O . ARG A 1 286 ? -36.768 -2.743 56.807 1.00 66.69 286 ARG A O 1
ATOM 2166 N N . ARG A 1 287 ? -37.163 -0.527 56.767 1.00 64.50 287 ARG A N 1
ATOM 2167 C CA . ARG A 1 287 ? -38.389 -0.568 57.580 1.00 64.50 287 ARG A CA 1
ATOM 2168 C C . ARG A 1 287 ? -39.503 -1.356 56.889 1.00 64.50 287 ARG A C 1
ATOM 2170 O O . ARG A 1 287 ? -40.157 -2.194 57.504 1.00 64.50 287 ARG A O 1
ATOM 2177 N N . ARG A 1 288 ? -39.669 -1.143 55.581 1.00 66.56 288 ARG A N 1
ATOM 2178 C CA . ARG A 1 288 ? -40.666 -1.838 54.755 1.00 66.56 288 ARG A CA 1
ATOM 2179 C C . ARG A 1 288 ? -40.352 -3.333 54.662 1.00 66.56 288 ARG A C 1
ATOM 2181 O O . ARG A 1 288 ? -41.251 -4.158 54.820 1.00 66.56 288 ARG A O 1
ATOM 2188 N N . TYR A 1 289 ? -39.077 -3.684 54.487 1.00 66.75 289 TYR A N 1
ATOM 2189 C CA . TYR A 1 289 ? -38.632 -5.078 54.467 1.00 66.75 289 TYR A CA 1
ATOM 2190 C C . TYR A 1 289 ? -38.703 -5.759 55.837 1.00 66.75 289 TYR A C 1
ATOM 2192 O O . TYR A 1 289 ? -39.037 -6.942 55.891 1.00 66.75 289 TYR A O 1
ATOM 2200 N N . GLY A 1 290 ? -38.460 -5.033 56.932 1.00 65.31 290 GLY A N 1
ATOM 2201 C CA . GLY A 1 290 ? -38.649 -5.530 58.299 1.00 65.31 290 GLY A CA 1
ATOM 2202 C C . GLY A 1 290 ? -40.096 -5.953 58.567 1.00 65.31 290 GLY A C 1
ATOM 2203 O O . GLY A 1 290 ? -40.333 -7.058 59.054 1.00 65.31 290 GLY A O 1
ATOM 2204 N N . ILE A 1 291 ? -41.066 -5.133 58.147 1.00 69.50 291 ILE A N 1
ATOM 2205 C CA . ILE A 1 291 ? -42.504 -5.432 58.267 1.00 69.50 291 ILE A CA 1
ATOM 2206 C C . ILE A 1 291 ? -42.903 -6.626 57.382 1.00 69.50 291 ILE A C 1
ATOM 2208 O O . ILE A 1 291 ? -43.568 -7.549 57.845 1.00 69.50 291 ILE A O 1
ATOM 2212 N N . LEU A 1 292 ? -42.453 -6.663 56.122 1.00 68.88 292 LEU A N 1
ATOM 2213 C CA . LEU A 1 292 ? -42.721 -7.783 55.203 1.00 68.88 292 LEU A CA 1
ATOM 2214 C C . LEU A 1 292 ? -42.129 -9.111 55.696 1.00 68.88 292 LEU A C 1
ATOM 2216 O O . LEU A 1 292 ? -42.726 -10.172 55.516 1.00 68.88 292 LEU A O 1
ATOM 2220 N N . ARG A 1 293 ? -40.963 -9.063 56.344 1.00 67.56 293 ARG A N 1
ATOM 2221 C CA . ARG A 1 293 ? -40.321 -10.239 56.936 1.00 67.56 293 ARG A CA 1
ATOM 2222 C C . ARG A 1 293 ? -41.050 -10.712 58.195 1.00 67.56 293 ARG A C 1
ATOM 2224 O O . ARG A 1 293 ? -41.144 -11.918 58.401 1.00 67.56 293 ARG A O 1
ATOM 2231 N N . ALA A 1 294 ? -41.618 -9.796 58.982 1.00 67.56 294 ALA A N 1
ATOM 2232 C CA . ALA A 1 294 ? -42.499 -10.131 60.104 1.00 67.56 294 ALA A CA 1
ATOM 2233 C C . ALA A 1 294 ? -43.818 -10.788 59.646 1.00 67.56 294 ALA A C 1
ATOM 2235 O O . ALA A 1 294 ? -44.353 -11.637 60.349 1.00 67.56 294 ALA A O 1
ATOM 2236 N N . LEU A 1 295 ? -44.295 -10.464 58.438 1.00 71.06 295 LEU A N 1
ATOM 2237 C CA . LEU A 1 295 ? -45.463 -11.087 57.797 1.00 71.06 295 LEU A CA 1
ATOM 2238 C C . LEU A 1 295 ? -45.158 -12.435 57.103 1.00 71.06 295 LEU A C 1
ATOM 2240 O O . LEU A 1 295 ? -46.042 -13.012 56.476 1.00 71.06 295 LEU A O 1
ATOM 2244 N N . GLY A 1 296 ? -43.929 -12.956 57.211 1.00 70.56 296 GLY A N 1
ATOM 2245 C CA . GLY A 1 296 ? -43.562 -14.292 56.722 1.00 70.56 296 GLY A CA 1
ATOM 2246 C C . GLY A 1 296 ? -42.971 -14.347 55.309 1.00 70.56 296 GLY A C 1
ATOM 2247 O O . GLY A 1 296 ? -42.821 -15.437 54.755 1.00 70.56 296 GLY A O 1
ATOM 2248 N N . MET A 1 297 ? -42.598 -13.212 54.708 1.00 73.75 297 MET A N 1
ATOM 2249 C CA . MET A 1 297 ? -41.974 -13.208 53.380 1.00 73.75 297 MET A CA 1
ATOM 2250 C C . MET A 1 297 ? -40.607 -13.919 53.398 1.00 73.75 297 MET A C 1
ATOM 2252 O O . MET A 1 297 ? -39.729 -13.604 54.206 1.00 73.75 297 MET A O 1
ATOM 2256 N N . SER A 1 298 ? -40.405 -14.879 52.487 1.00 72.50 298 SER A N 1
ATOM 2257 C CA . SER A 1 298 ? -39.160 -15.656 52.422 1.00 72.50 298 SER A CA 1
ATOM 2258 C C . SER A 1 298 ? -37.997 -14.845 51.826 1.00 72.50 298 SER A C 1
ATOM 2260 O O . SER A 1 298 ? -38.174 -14.047 50.904 1.00 72.50 298 SER A O 1
ATOM 2262 N N . ARG A 1 299 ? -36.763 -15.107 52.289 1.00 64.00 299 ARG A N 1
ATOM 2263 C CA . ARG A 1 299 ? -35.538 -14.436 51.792 1.00 64.00 299 ARG A CA 1
ATOM 2264 C C . ARG A 1 299 ? -35.328 -14.601 50.278 1.00 64.00 299 ARG A C 1
ATOM 2266 O O . ARG A 1 299 ? -34.790 -13.712 49.627 1.00 64.00 299 ARG A O 1
ATOM 2273 N N . ARG A 1 300 ? -35.773 -15.726 49.703 1.00 66.31 300 ARG A N 1
ATOM 2274 C CA . ARG A 1 300 ? -35.665 -16.001 48.258 1.00 66.31 300 ARG A CA 1
ATOM 2275 C C . ARG A 1 300 ? -36.599 -15.118 47.428 1.00 66.31 300 ARG A C 1
ATOM 2277 O O . ARG A 1 300 ? -36.187 -14.624 46.386 1.00 66.31 300 ARG A O 1
ATOM 2284 N N . GLN A 1 301 ? -37.821 -14.879 47.906 1.00 67.38 301 GLN A N 1
ATOM 2285 C CA . GLN A 1 301 ? -38.782 -14.005 47.223 1.00 67.38 301 GLN A CA 1
ATOM 2286 C C . GLN A 1 301 ? -38.338 -12.536 47.244 1.00 67.38 301 GLN A C 1
ATOM 2288 O O . GLN A 1 301 ? -38.542 -11.832 46.260 1.00 67.38 301 GLN A O 1
ATOM 2293 N N . GLN A 1 302 ? -37.673 -12.091 48.317 1.00 65.69 302 GLN A N 1
ATOM 2294 C CA . GLN A 1 302 ? -37.064 -10.755 48.373 1.00 65.69 302 GLN A CA 1
ATOM 2295 C C . GLN A 1 302 ? -35.915 -10.600 47.369 1.00 65.69 302 GLN A C 1
ATOM 2297 O O . GLN A 1 302 ? -35.911 -9.641 46.602 1.00 65.69 302 GLN A O 1
ATOM 2302 N N . ASN A 1 303 ? -34.994 -11.569 47.299 1.00 64.62 303 ASN A N 1
ATOM 2303 C CA . ASN A 1 303 ? -33.902 -11.542 46.318 1.00 64.62 303 ASN A CA 1
ATOM 2304 C C . ASN A 1 303 ? -34.406 -11.517 44.872 1.00 64.62 303 ASN A C 1
ATOM 2306 O O . ASN A 1 303 ? -33.872 -10.773 44.055 1.00 64.62 303 ASN A O 1
ATOM 2310 N N . LEU A 1 304 ? -35.443 -12.295 44.555 1.00 72.44 304 LEU A N 1
ATOM 2311 C CA . LEU A 1 304 ? -35.994 -12.341 43.202 1.00 72.44 304 LEU A CA 1
ATOM 2312 C C . LEU A 1 304 ? -36.655 -11.012 42.802 1.00 72.44 304 LEU A C 1
ATOM 2314 O O . LEU A 1 304 ? -36.485 -10.556 41.674 1.00 72.44 304 LEU A O 1
ATOM 2318 N N . ALA A 1 305 ? -37.384 -10.374 43.722 1.00 69.81 305 ALA A N 1
ATOM 2319 C CA . ALA A 1 305 ? -38.012 -9.078 43.469 1.00 69.81 305 ALA A CA 1
ATOM 2320 C C . ALA A 1 305 ? -36.968 -7.973 43.234 1.00 69.81 305 ALA A C 1
ATOM 2322 O O . ALA A 1 305 ? -37.094 -7.190 42.294 1.00 69.81 305 ALA A O 1
ATOM 2323 N N . LEU A 1 306 ? -35.907 -7.966 44.042 1.00 67.25 306 LEU A N 1
ATOM 2324 C CA . LEU A 1 306 ? -34.792 -7.028 43.927 1.00 67.25 306 LEU A CA 1
ATOM 2325 C C . LEU A 1 306 ? -33.993 -7.234 42.634 1.00 67.25 306 LEU A C 1
ATOM 2327 O O . LEU A 1 306 ? -33.740 -6.273 41.912 1.00 67.25 306 LEU A O 1
ATOM 2331 N N . ALA A 1 307 ? -33.663 -8.483 42.295 1.00 67.81 307 ALA A N 1
ATOM 2332 C CA . ALA A 1 307 ? -32.982 -8.812 41.045 1.00 67.81 307 ALA A CA 1
ATOM 2333 C C . ALA A 1 307 ? -33.815 -8.408 39.819 1.00 67.81 307 ALA A C 1
ATOM 2335 O O . ALA A 1 307 ? -33.271 -7.897 38.845 1.00 67.81 307 ALA A O 1
ATOM 2336 N N . ARG A 1 308 ? -35.144 -8.572 39.877 1.00 75.62 308 ARG A N 1
ATOM 2337 C CA . ARG A 1 308 ? -36.048 -8.136 38.805 1.00 75.62 308 ARG A CA 1
ATOM 2338 C C . ARG A 1 308 ? -36.044 -6.618 38.630 1.00 75.62 308 ARG A C 1
ATOM 2340 O O . ARG A 1 308 ? -36.045 -6.143 37.499 1.00 75.62 308 ARG A O 1
ATOM 2347 N N . GLN A 1 309 ? -36.045 -5.862 39.725 1.00 74.06 309 GLN A N 1
ATOM 2348 C CA . GLN A 1 309 ? -36.001 -4.402 39.667 1.00 74.06 309 GLN A CA 1
ATOM 2349 C C . GLN A 1 309 ? -34.660 -3.903 39.112 1.00 74.06 309 GLN A C 1
ATOM 2351 O O . GLN A 1 309 ? -34.656 -3.050 38.227 1.00 74.06 309 GLN A O 1
ATOM 2356 N N . ALA A 1 310 ? -33.548 -4.500 39.552 1.00 69.00 310 ALA A N 1
ATOM 2357 C CA . ALA A 1 310 ? -32.215 -4.210 39.028 1.00 69.00 310 ALA A CA 1
ATOM 2358 C C . ALA A 1 310 ? -32.103 -4.539 37.530 1.00 69.00 310 ALA A C 1
ATOM 2360 O O . ALA A 1 310 ? -31.601 -3.730 36.757 1.00 69.00 310 ALA A O 1
ATOM 2361 N N . ALA A 1 311 ? -32.635 -5.687 37.100 1.00 73.25 311 ALA A N 1
ATOM 2362 C CA . ALA A 1 311 ? -32.630 -6.087 35.695 1.00 73.25 311 ALA A CA 1
ATOM 2363 C C . ALA A 1 311 ? -33.444 -5.130 34.809 1.00 73.25 311 ALA A C 1
ATOM 2365 O O . ALA A 1 311 ? -33.016 -4.804 33.705 1.00 73.25 311 ALA A O 1
ATOM 2366 N N . LEU A 1 312 ? -34.597 -4.649 35.290 1.00 79.06 312 LEU A N 1
ATOM 2367 C CA . LEU A 1 312 ? -35.399 -3.663 34.564 1.00 79.06 312 LEU A CA 1
ATOM 2368 C C . LEU A 1 312 ? -34.671 -2.321 34.445 1.00 79.06 312 LEU A C 1
ATOM 2370 O O . LEU A 1 312 ? -34.634 -1.757 33.356 1.00 79.06 312 LEU A O 1
ATOM 2374 N N . GLN A 1 313 ? -34.057 -1.841 35.530 1.00 76.44 313 GLN A N 1
ATOM 2375 C CA . GLN A 1 313 ? -33.269 -0.605 35.510 1.00 76.44 313 GLN A CA 1
ATOM 2376 C C . GLN A 1 313 ? -32.060 -0.717 34.569 1.00 76.44 313 GLN A C 1
ATOM 2378 O O . GLN A 1 313 ? -31.839 0.181 33.756 1.00 76.44 313 GLN A O 1
ATOM 2383 N N . ALA A 1 314 ? -31.336 -1.840 34.610 1.00 73.56 314 ALA A N 1
ATOM 2384 C CA . ALA A 1 314 ? -30.220 -2.111 33.708 1.00 73.56 314 ALA A CA 1
ATOM 2385 C C . ALA A 1 314 ? -30.673 -2.134 32.238 1.00 73.56 314 ALA A C 1
ATOM 2387 O O . ALA A 1 314 ? -30.070 -1.469 31.402 1.00 73.56 314 ALA A O 1
ATOM 2388 N N . MET A 1 315 ? -31.788 -2.805 31.927 1.00 78.12 315 MET A N 1
ATOM 2389 C CA . MET A 1 315 ? -32.355 -2.808 30.573 1.00 78.12 315 MET A CA 1
ATOM 2390 C C . MET A 1 315 ? -32.735 -1.404 30.099 1.00 78.12 315 MET A C 1
ATOM 2392 O O . MET A 1 315 ? -32.423 -1.035 28.970 1.00 78.12 315 MET A O 1
ATOM 2396 N N . THR A 1 316 ? -33.377 -0.596 30.948 1.00 79.56 316 THR A N 1
ATOM 2397 C CA . THR A 1 316 ? -33.728 0.782 30.571 1.00 79.56 316 THR A CA 1
ATOM 2398 C C . THR A 1 316 ? -32.496 1.655 30.345 1.00 79.56 316 THR A C 1
ATOM 2400 O O . THR A 1 316 ? -32.494 2.459 29.416 1.00 79.56 316 THR A O 1
ATOM 2403 N N . ALA A 1 317 ? -31.442 1.471 31.146 1.00 77.69 317 ALA A N 1
ATOM 2404 C CA . ALA A 1 317 ? -30.188 2.200 30.998 1.00 77.69 317 ALA A CA 1
ATOM 2405 C C . ALA A 1 317 ? -29.466 1.824 29.697 1.00 77.69 317 ALA A C 1
ATOM 2407 O O . ALA A 1 317 ? -29.041 2.716 28.971 1.00 77.69 317 ALA A O 1
ATOM 2408 N N . ILE A 1 318 ? -29.413 0.530 29.360 1.00 80.69 318 ILE A N 1
ATOM 2409 C CA . ILE A 1 318 ? -28.828 0.037 28.105 1.00 80.69 318 ILE A CA 1
ATOM 2410 C C . ILE A 1 318 ? -29.563 0.632 26.899 1.00 80.69 318 ILE A C 1
ATOM 2412 O O . ILE A 1 318 ? -28.937 1.201 26.010 1.00 80.69 318 ILE A O 1
ATOM 2416 N N . VAL A 1 319 ? -30.899 0.566 26.887 1.00 82.62 319 VAL A N 1
ATOM 2417 C CA . VAL A 1 319 ? -31.704 1.106 25.778 1.00 82.62 319 VAL A CA 1
ATOM 2418 C C . VAL A 1 319 ? -31.505 2.618 25.632 1.00 82.62 319 VAL A C 1
ATOM 2420 O O . VAL A 1 319 ? -31.317 3.108 24.518 1.00 82.62 319 VAL A O 1
ATOM 2423 N N . ALA A 1 320 ? -31.507 3.361 26.742 1.00 84.00 320 ALA A N 1
ATOM 2424 C CA . ALA A 1 320 ? -31.268 4.802 26.724 1.00 84.00 320 ALA A CA 1
ATOM 2425 C C . ALA A 1 320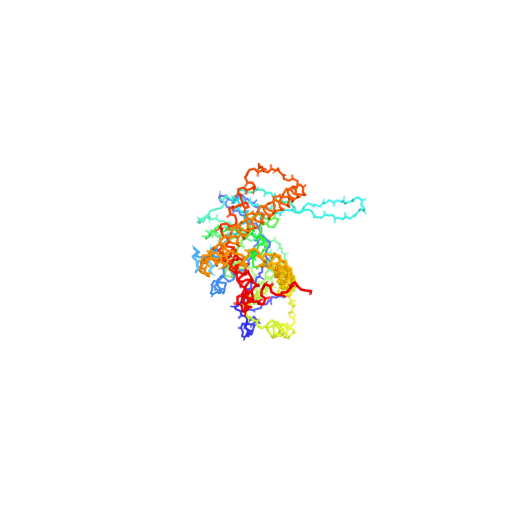 ? -29.843 5.147 26.256 1.00 84.00 320 ALA A C 1
ATOM 2427 O O . ALA A 1 320 ? -29.674 6.049 25.437 1.00 84.00 320 ALA A O 1
ATOM 2428 N N . GLY A 1 321 ? -28.833 4.408 26.724 1.00 81.06 321 GLY A N 1
ATOM 2429 C CA . GLY A 1 321 ? -27.432 4.584 26.341 1.00 81.06 321 GLY A CA 1
ATOM 2430 C C . GLY A 1 321 ? -27.203 4.348 24.849 1.00 81.06 321 GLY A C 1
ATOM 2431 O O . GLY A 1 321 ? -26.626 5.203 24.177 1.00 81.06 321 GLY A O 1
ATOM 2432 N N . CYS A 1 322 ? -27.744 3.255 24.300 1.00 81.06 322 CYS A N 1
ATOM 2433 C CA . CYS A 1 322 ? -27.713 2.997 22.859 1.00 81.06 322 CYS A CA 1
ATOM 2434 C C . CYS A 1 322 ? -28.403 4.116 22.064 1.00 81.06 322 CYS A C 1
ATOM 2436 O O . CYS A 1 322 ? -27.889 4.541 21.032 1.00 81.06 322 CYS A O 1
ATOM 2438 N N . GLY A 1 323 ? -29.538 4.630 22.551 1.00 82.62 323 GLY A N 1
ATOM 2439 C CA . GLY A 1 323 ? -30.246 5.741 21.910 1.00 82.62 323 GLY A CA 1
ATOM 2440 C C . GLY A 1 323 ? -29.428 7.036 21.868 1.00 82.62 323 GLY A C 1
ATOM 2441 O O . GLY A 1 323 ? -29.361 7.687 20.825 1.00 82.62 323 GLY A O 1
ATOM 2442 N N . ILE A 1 324 ? -28.768 7.392 22.975 1.00 85.81 324 ILE A N 1
ATOM 2443 C CA . ILE A 1 324 ? -27.893 8.573 23.052 1.00 85.81 324 ILE A CA 1
ATOM 2444 C C . ILE A 1 324 ? -26.693 8.418 22.115 1.00 85.81 324 ILE A C 1
ATOM 2446 O O . ILE A 1 324 ? -26.367 9.358 21.391 1.00 85.81 324 ILE A O 1
ATOM 2450 N N . TYR A 1 325 ? -26.068 7.238 22.093 1.00 82.31 325 TYR A N 1
ATOM 2451 C CA . TYR A 1 325 ? -24.956 6.944 21.192 1.00 82.31 325 TYR A CA 1
ATOM 2452 C C . TYR A 1 325 ? -25.349 7.175 19.729 1.00 82.31 325 TYR A C 1
ATOM 2454 O O . TYR A 1 325 ? -24.721 7.983 19.050 1.00 82.31 325 TYR A O 1
ATOM 2462 N N . VAL A 1 326 ? -26.447 6.557 19.275 1.00 83.62 326 VAL A N 1
ATOM 2463 C CA . VAL A 1 326 ? -26.936 6.721 17.897 1.00 83.62 326 VAL A CA 1
ATOM 2464 C C . VAL A 1 326 ? -27.229 8.192 17.587 1.00 83.62 326 VAL A C 1
ATOM 2466 O O . VAL A 1 326 ? -26.868 8.668 16.515 1.00 83.62 326 VAL A O 1
ATOM 2469 N N . ALA A 1 327 ? -27.832 8.939 18.517 1.00 83.88 327 ALA A N 1
ATOM 2470 C CA . ALA A 1 327 ? -28.126 10.357 18.313 1.00 83.88 327 ALA A CA 1
ATOM 2471 C C . ALA A 1 327 ? -26.856 11.203 18.096 1.00 83.88 327 ALA A C 1
ATOM 2473 O O . ALA A 1 327 ? -26.834 12.063 17.213 1.00 83.88 327 ALA A O 1
ATOM 2474 N N . ILE A 1 328 ? -25.795 10.949 18.868 1.00 85.31 328 ILE A N 1
ATOM 2475 C CA . ILE A 1 328 ? -24.506 11.639 18.715 1.00 85.31 328 ILE A CA 1
ATOM 2476 C C . ILE A 1 328 ? -23.841 11.236 17.393 1.00 85.31 328 ILE A C 1
ATOM 2478 O O . ILE A 1 328 ? -23.430 12.112 16.635 1.00 85.31 328 ILE A O 1
ATOM 2482 N N . SER A 1 329 ? -23.811 9.942 17.065 1.00 80.69 329 SER A N 1
ATOM 2483 C CA . SER A 1 329 ? -23.221 9.440 15.817 1.00 80.69 329 SER A CA 1
ATOM 2484 C C . SER A 1 329 ? -23.908 10.010 14.576 1.00 80.69 329 SER A C 1
ATOM 2486 O O . SER A 1 329 ? -23.240 10.416 13.624 1.00 80.69 329 SER A O 1
ATOM 2488 N N . VAL A 1 330 ? -25.240 10.105 14.588 1.00 83.25 330 VAL A N 1
ATOM 2489 C CA . VAL A 1 330 ? -26.017 10.736 13.511 1.00 83.25 330 VAL A CA 1
ATOM 2490 C C . VAL A 1 330 ? -25.673 12.222 13.398 1.00 83.25 330 VAL A C 1
ATOM 2492 O O . VAL A 1 330 ? -25.423 12.696 12.291 1.00 83.25 330 VAL A O 1
ATOM 2495 N N . ARG A 1 331 ? -25.603 12.951 14.524 1.00 84.44 331 ARG A N 1
ATOM 2496 C CA . ARG A 1 331 ? -25.216 14.373 14.536 1.00 84.44 331 ARG A CA 1
ATOM 2497 C C . ARG A 1 331 ? -23.842 14.579 13.903 1.00 84.44 331 ARG A C 1
ATOM 2499 O O . ARG A 1 331 ? -23.703 15.431 13.031 1.00 84.44 331 ARG A O 1
ATOM 2506 N N . ASP A 1 332 ? -22.847 13.811 14.331 1.00 82.12 332 ASP A N 1
ATOM 2507 C CA . ASP A 1 332 ? -21.474 13.960 13.844 1.00 82.12 332 ASP A CA 1
ATOM 2508 C C . ASP A 1 332 ? -21.357 13.570 12.366 1.00 82.12 332 ASP A C 1
ATOM 2510 O O . ASP A 1 332 ? -20.664 14.249 11.612 1.00 82.12 332 ASP A O 1
ATOM 2514 N N . THR A 1 333 ? -22.116 12.563 11.922 1.00 79.38 333 THR A N 1
ATOM 2515 C CA . THR A 1 333 ? -22.218 12.208 10.499 1.00 79.38 333 THR A CA 1
ATOM 2516 C C . THR A 1 333 ? -22.745 13.393 9.689 1.00 79.38 333 THR A C 1
ATOM 2518 O O . THR A 1 333 ? -22.093 13.821 8.743 1.00 79.38 333 THR A O 1
ATOM 2521 N N . ILE A 1 334 ? -23.874 13.988 10.094 1.00 80.31 334 ILE A N 1
ATOM 2522 C CA . ILE A 1 334 ? -24.481 15.146 9.412 1.00 80.31 334 ILE A CA 1
ATOM 2523 C C . ILE A 1 334 ? -23.512 16.333 9.354 1.00 80.31 334 ILE A C 1
ATOM 2525 O O . ILE A 1 334 ? -23.368 16.953 8.301 1.00 80.31 334 ILE A O 1
ATOM 2529 N N . LEU A 1 335 ? -22.829 16.634 10.462 1.00 80.88 335 LEU A N 1
ATOM 2530 C CA . LEU A 1 335 ? -21.832 17.705 10.514 1.00 80.88 335 LEU A CA 1
ATOM 2531 C C . LEU A 1 335 ? -20.650 17.437 9.575 1.00 80.88 335 LEU A C 1
ATOM 2533 O O . LEU A 1 335 ? -20.101 18.383 9.015 1.00 80.88 335 LEU A O 1
ATOM 2537 N N . ASN A 1 336 ? -20.259 16.174 9.393 1.00 77.38 336 ASN A N 1
ATOM 2538 C CA . ASN A 1 336 ? -19.182 15.814 8.479 1.00 77.38 336 ASN A CA 1
ATOM 2539 C C . ASN A 1 336 ? -19.597 16.047 7.018 1.00 77.38 336 ASN A C 1
ATOM 2541 O O . ASN A 1 336 ? -18.907 16.774 6.316 1.00 77.38 336 ASN A O 1
ATOM 2545 N N . TYR A 1 337 ? -20.778 15.565 6.604 1.00 76.31 337 TYR A N 1
ATOM 2546 C CA . TYR A 1 337 ? -21.326 15.817 5.257 1.00 76.31 337 TYR A CA 1
ATOM 2547 C C . TYR A 1 337 ? -21.457 17.321 4.948 1.00 76.31 337 TYR A C 1
ATOM 2549 O O . TYR A 1 337 ? -21.128 17.760 3.849 1.00 76.31 337 TYR A O 1
ATOM 2557 N N . GLN A 1 338 ? -21.861 18.136 5.933 1.00 73.81 338 GLN A N 1
ATOM 2558 C CA . GLN A 1 338 ? -21.921 19.597 5.782 1.00 73.81 338 GLN A CA 1
ATOM 2559 C C . GLN A 1 338 ? -20.548 20.240 5.548 1.00 73.81 338 GLN A C 1
ATOM 2561 O O . GLN A 1 338 ? -20.461 21.217 4.809 1.00 73.81 338 GLN A O 1
ATOM 2566 N N . LYS A 1 339 ? -19.481 19.714 6.160 1.00 70.50 339 LYS A N 1
ATOM 2567 C CA . LYS A 1 339 ? -18.115 20.217 5.955 1.00 70.50 339 LYS A CA 1
ATOM 2568 C C . LYS A 1 339 ? -17.540 19.814 4.601 1.00 70.50 339 LYS A C 1
ATOM 2570 O O . LYS A 1 339 ? -16.775 20.582 4.034 1.00 70.50 339 LYS A O 1
ATOM 2575 N N . THR A 1 340 ? -17.890 18.633 4.096 1.00 67.88 340 THR A N 1
ATOM 2576 C CA . THR A 1 340 ? -17.365 18.101 2.826 1.00 67.88 340 THR A CA 1
ATOM 2577 C C . THR A 1 340 ? -18.160 18.564 1.597 1.00 67.88 340 THR A C 1
ATOM 2579 O O . THR A 1 340 ? -17.790 18.231 0.478 1.00 67.88 340 THR A O 1
ATOM 2582 N N . GLY A 1 341 ? -19.252 19.319 1.776 1.00 68.00 341 GLY A N 1
ATOM 2583 C CA . GLY A 1 341 ? -20.068 19.846 0.673 1.00 68.00 341 GLY A CA 1
ATOM 2584 C C . GLY A 1 341 ? -20.896 18.793 -0.078 1.00 68.00 341 GLY A C 1
ATOM 2585 O O . GLY A 1 341 ? -21.431 19.081 -1.147 1.00 68.00 341 GLY A O 1
ATOM 2586 N N . SER A 1 342 ? -21.015 17.578 0.461 1.00 67.56 342 SER A N 1
ATOM 2587 C CA . SER A 1 342 ? -21.716 16.455 -0.164 1.00 67.56 342 SER A CA 1
ATOM 2588 C C . SER A 1 342 ? -23.220 16.444 0.154 1.00 67.56 342 SER A C 1
ATOM 2590 O O . SER A 1 342 ? -23.681 16.977 1.166 1.00 67.56 342 SER A O 1
ATOM 2592 N N . LEU A 1 343 ? -24.016 15.836 -0.735 1.00 70.31 343 LEU A N 1
ATOM 2593 C CA . LEU A 1 343 ? -25.469 15.697 -0.572 1.00 70.31 343 LEU A CA 1
ATOM 2594 C C . LEU A 1 343 ? -25.802 14.854 0.669 1.00 70.31 343 LEU A C 1
ATOM 2596 O O . LEU A 1 343 ? -25.356 13.716 0.796 1.00 70.31 343 LEU A O 1
ATOM 2600 N N . LEU A 1 344 ? -26.613 15.415 1.570 1.00 69.25 344 LEU A N 1
ATOM 2601 C CA . LEU A 1 344 ? -27.052 14.744 2.795 1.00 69.25 344 LEU A CA 1
ATOM 2602 C C . LEU A 1 344 ? -27.933 13.523 2.466 1.00 69.25 344 LEU A C 1
ATOM 2604 O O . LEU A 1 344 ? -28.995 13.701 1.860 1.00 69.25 344 LEU A O 1
ATOM 2608 N N . PRO A 1 345 ? -27.556 12.305 2.896 1.00 73.44 345 PRO A N 1
ATOM 2609 C CA . PRO A 1 345 ? -28.410 11.134 2.745 1.00 73.44 345 PRO A CA 1
ATOM 2610 C C . PRO A 1 345 ? -29.672 11.227 3.625 1.00 73.44 345 PRO A C 1
ATOM 2612 O O . PRO A 1 345 ? -29.706 11.985 4.605 1.00 73.44 345 PRO A O 1
ATOM 2615 N N . PRO A 1 346 ? -30.724 10.440 3.325 1.00 83.25 34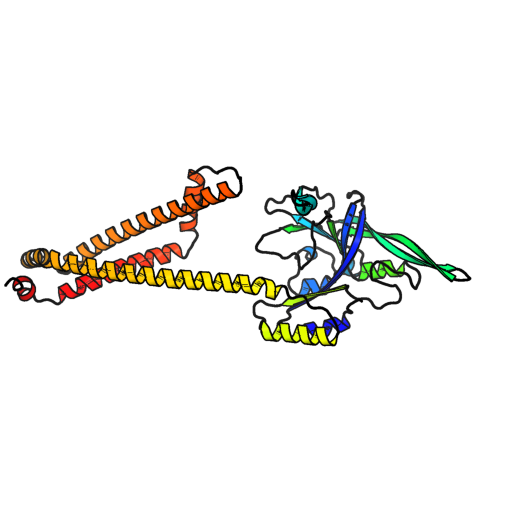6 PRO A N 1
ATOM 2616 C CA . PRO A 1 346 ? -31.928 10.381 4.143 1.00 83.25 346 PRO A CA 1
ATOM 2617 C C . PRO A 1 346 ? -31.609 10.003 5.596 1.00 83.25 346 PRO A C 1
ATOM 2619 O O . PRO A 1 346 ? -30.951 8.998 5.867 1.00 83.25 346 PRO A O 1
ATOM 2622 N N . LEU A 1 347 ? -32.151 10.760 6.557 1.00 76.88 347 LEU A N 1
ATOM 2623 C CA . LEU A 1 347 ? -31.947 10.530 7.998 1.00 76.88 347 LEU A CA 1
ATOM 2624 C C . LEU A 1 347 ? -32.229 9.081 8.432 1.00 76.88 347 LEU A C 1
ATOM 2626 O O . LEU A 1 347 ? -31.532 8.544 9.290 1.00 76.88 347 LEU A O 1
ATOM 2630 N N . ALA A 1 348 ? -33.236 8.442 7.830 1.00 75.75 348 ALA A N 1
ATOM 2631 C CA . ALA A 1 348 ? -33.609 7.063 8.133 1.00 75.75 348 ALA A CA 1
ATOM 2632 C C . ALA A 1 348 ? -32.493 6.057 7.798 1.00 75.75 348 ALA A C 1
ATOM 2634 O O . ALA A 1 348 ? -32.291 5.107 8.553 1.00 75.75 348 ALA A O 1
ATOM 2635 N N . GLU A 1 349 ? -31.743 6.281 6.717 1.00 78.81 349 GLU A N 1
ATOM 2636 C CA . GLU A 1 349 ? -30.641 5.407 6.303 1.00 78.81 349 GLU A CA 1
ATOM 2637 C C . GLU A 1 349 ? -29.426 5.574 7.214 1.00 78.81 349 GLU A C 1
ATOM 2639 O O . GLU A 1 349 ? -28.839 4.584 7.644 1.00 78.81 349 GLU A O 1
ATOM 2644 N N . VAL A 1 350 ? -29.107 6.812 7.605 1.00 78.69 350 VAL A N 1
ATOM 2645 C CA . VAL A 1 350 ? -28.014 7.100 8.550 1.00 78.69 350 VAL A CA 1
ATOM 2646 C C . VAL A 1 350 ? -28.291 6.472 9.919 1.00 78.69 350 VAL A C 1
ATOM 2648 O O . VAL A 1 350 ? -27.406 5.872 10.529 1.00 78.69 350 VAL A O 1
ATOM 2651 N N . ILE A 1 351 ? -29.534 6.563 10.400 1.00 80.00 351 ILE A N 1
ATOM 2652 C CA . ILE A 1 351 ? -29.953 5.922 11.653 1.00 80.00 351 ILE A CA 1
ATOM 2653 C C . ILE A 1 351 ? -29.864 4.397 11.529 1.00 80.00 351 ILE A C 1
ATOM 2655 O O . ILE A 1 351 ? -29.311 3.748 12.417 1.00 80.00 351 ILE A O 1
ATOM 2659 N N . ALA A 1 352 ? -30.372 3.819 10.434 1.00 79.75 352 ALA A N 1
ATOM 2660 C CA . ALA A 1 352 ? -30.321 2.377 10.197 1.00 79.75 352 ALA A CA 1
ATOM 2661 C C . ALA A 1 352 ? -28.879 1.854 10.109 1.00 79.75 352 ALA A C 1
ATOM 2663 O O . ALA A 1 352 ? -28.586 0.790 10.654 1.00 79.75 352 ALA A O 1
ATOM 2664 N N . TYR A 1 353 ? -27.974 2.620 9.496 1.00 79.75 353 TYR A N 1
ATOM 2665 C CA . TYR A 1 353 ? -26.549 2.312 9.422 1.00 79.75 353 TYR A CA 1
ATOM 2666 C C . TYR A 1 353 ? -25.910 2.231 10.815 1.00 79.75 353 TYR A C 1
ATOM 2668 O O . TYR A 1 353 ? -25.314 1.211 11.163 1.00 79.75 353 TYR A O 1
ATOM 2676 N N . HIS A 1 354 ? -26.101 3.251 11.659 1.00 79.81 354 HIS A N 1
ATOM 2677 C CA . HIS A 1 354 ? -25.539 3.265 13.018 1.00 79.81 354 HIS A CA 1
ATOM 2678 C C . HIS A 1 354 ? -26.175 2.213 13.939 1.00 79.81 354 HIS A C 1
ATOM 2680 O O . HIS A 1 354 ? -25.482 1.603 14.753 1.00 79.81 354 HIS A O 1
ATOM 2686 N N . LEU A 1 355 ? -27.470 1.917 13.774 1.00 76.06 355 LEU A N 1
ATOM 2687 C CA . LEU A 1 355 ? -28.109 0.771 14.436 1.00 76.06 355 LEU A CA 1
ATOM 2688 C C . LEU A 1 355 ? -27.540 -0.572 13.954 1.00 76.06 355 LEU A C 1
ATOM 2690 O O . LEU A 1 355 ? -27.388 -1.497 14.750 1.00 76.06 355 LEU A O 1
ATOM 2694 N N . GLY A 1 356 ? -27.212 -0.685 12.666 1.00 70.25 356 GLY A N 1
ATOM 2695 C CA . GLY A 1 356 ? -26.552 -1.853 12.089 1.00 70.25 356 GLY A CA 1
ATOM 2696 C C . GLY A 1 356 ? -25.145 -2.064 12.649 1.00 70.25 356 GLY A C 1
ATOM 2697 O O . GLY A 1 356 ? -24.781 -3.194 12.970 1.00 70.25 356 GLY A O 1
ATOM 2698 N N . GLN A 1 357 ? -24.383 -0.988 12.856 1.00 68.69 357 GLN A N 1
ATOM 2699 C CA . GLN A 1 357 ? -23.026 -1.036 13.418 1.00 68.69 357 GLN A CA 1
ATOM 2700 C C . GLN A 1 357 ? -22.982 -1.605 14.846 1.00 68.69 357 GLN A C 1
ATOM 2702 O O . GLN A 1 357 ? -22.078 -2.380 15.175 1.00 68.69 357 GLN A O 1
ATOM 2707 N N . LEU A 1 358 ? -24.006 -1.335 15.668 1.00 65.94 358 LEU A N 1
ATOM 2708 C CA . LEU A 1 358 ? -24.167 -1.960 16.993 1.00 65.94 358 LEU A CA 1
ATOM 2709 C C . LEU A 1 358 ? -24.289 -3.494 16.920 1.00 65.94 358 LEU A C 1
ATOM 2711 O O . LEU A 1 358 ? -23.984 -4.183 17.891 1.00 65.94 358 LEU A O 1
ATOM 2715 N N . ARG A 1 359 ? -24.744 -4.038 15.782 1.00 60.50 359 ARG A N 1
ATOM 2716 C CA . ARG A 1 359 ? -24.910 -5.482 15.555 1.00 60.50 359 ARG A CA 1
ATOM 2717 C C . ARG A 1 359 ? -23.628 -6.161 15.061 1.00 60.50 359 ARG A C 1
ATOM 2719 O O . ARG A 1 359 ? -23.438 -7.339 15.343 1.00 60.50 359 ARG A O 1
ATOM 2726 N N . TYR A 1 360 ? -22.785 -5.449 14.310 1.00 54.91 360 TYR A N 1
ATOM 2727 C CA . TYR A 1 360 ? -21.593 -6.009 13.650 1.00 54.91 360 TYR A CA 1
ATOM 2728 C C . TYR A 1 360 ? -20.313 -5.922 14.483 1.00 54.91 360 TYR A C 1
ATOM 2730 O O . TYR A 1 360 ? -19.374 -6.688 14.270 1.00 54.91 360 TYR A O 1
ATOM 2738 N N . THR A 1 361 ? -20.283 -5.055 15.487 1.00 60.00 361 THR A N 1
ATOM 2739 C CA . THR A 1 361 ? -19.210 -5.038 16.478 1.00 60.00 361 THR A CA 1
ATOM 2740 C C . THR A 1 361 ? -19.452 -6.156 17.490 1.00 60.00 361 THR A C 1
ATOM 2742 O O . THR A 1 361 ? -20.142 -5.979 18.488 1.00 60.00 361 THR A O 1
ATOM 2745 N N . TRP A 1 362 ? -18.881 -7.340 17.244 1.00 58.88 362 TRP A N 1
ATOM 2746 C CA . TRP A 1 362 ? -19.012 -8.530 18.109 1.00 58.88 362 TRP A CA 1
ATOM 2747 C C . TRP A 1 362 ? -18.699 -8.264 19.597 1.00 58.88 362 TRP A C 1
ATOM 2749 O O . TRP A 1 362 ? -19.171 -8.982 20.477 1.00 58.88 362 TRP A O 1
ATOM 2759 N N . PHE A 1 363 ? -17.932 -7.209 19.881 1.00 65.81 363 PHE A N 1
ATOM 2760 C CA . PHE A 1 363 ? -17.581 -6.760 21.222 1.00 65.81 363 PHE A CA 1
ATOM 2761 C C . PHE A 1 363 ? -18.710 -6.003 21.951 1.00 65.81 363 PHE A C 1
ATOM 2763 O O . PHE A 1 363 ? -18.787 -6.071 23.176 1.00 65.81 363 PHE A O 1
ATOM 2770 N N . VAL A 1 364 ? -19.623 -5.326 21.244 1.00 69.25 364 VAL A N 1
ATOM 2771 C CA . VAL A 1 364 ? -20.694 -4.517 21.861 1.00 69.25 364 VAL A CA 1
ATOM 2772 C C . VAL A 1 364 ? -21.680 -5.365 22.678 1.00 69.25 364 VAL A C 1
ATOM 2774 O O . VAL A 1 364 ? -21.938 -5.005 23.826 1.00 69.25 364 VAL A O 1
ATOM 2777 N N . PRO A 1 365 ? -22.180 -6.523 22.198 1.00 68.88 365 PRO A N 1
ATOM 2778 C CA . PRO A 1 365 ? -23.017 -7.404 23.014 1.00 68.88 365 PRO A CA 1
ATOM 2779 C C . PRO A 1 365 ? -22.315 -7.903 24.285 1.00 68.88 365 PRO A C 1
ATOM 2781 O O . PRO A 1 365 ? -22.953 -8.022 25.331 1.00 68.88 365 PRO A O 1
ATOM 2784 N N . LEU A 1 366 ? -21.004 -8.173 24.214 1.00 75.25 366 LEU A N 1
ATOM 2785 C CA . LEU A 1 366 ? -20.201 -8.592 25.368 1.00 75.25 366 LEU A CA 1
ATOM 2786 C C . LEU A 1 366 ? -20.037 -7.455 26.382 1.00 75.25 366 LEU A C 1
ATOM 2788 O O . LEU A 1 366 ? -20.160 -7.693 27.582 1.00 75.25 366 LEU A O 1
ATOM 2792 N N . LEU A 1 367 ? -19.821 -6.228 25.905 1.00 73.38 367 LEU A N 1
ATOM 2793 C CA . LEU A 1 367 ? -19.764 -5.021 26.731 1.00 73.38 367 LEU A CA 1
ATOM 2794 C C . LEU A 1 367 ? -21.089 -4.781 27.463 1.00 73.38 367 LEU A C 1
ATOM 2796 O O . LEU A 1 367 ? -21.096 -4.626 28.681 1.00 73.38 367 LEU A O 1
ATOM 2800 N N . LEU A 1 368 ? -22.212 -4.837 26.739 1.00 73.88 368 LEU A N 1
ATOM 2801 C CA . LEU A 1 368 ? -23.552 -4.655 27.305 1.00 73.88 368 LEU A CA 1
ATOM 2802 C C . LEU A 1 368 ? -23.897 -5.740 28.333 1.00 73.88 368 LEU A C 1
ATOM 2804 O O . LEU A 1 368 ? -24.486 -5.453 29.376 1.00 73.88 368 LEU A O 1
ATOM 2808 N N . LEU A 1 369 ? -23.507 -6.989 28.068 1.00 78.25 369 LEU A N 1
ATOM 2809 C CA . LEU A 1 369 ? -23.659 -8.082 29.026 1.00 78.25 369 LEU A CA 1
ATOM 2810 C C . LEU A 1 369 ? -22.774 -7.865 30.264 1.00 78.25 369 LEU A C 1
ATOM 2812 O O . LEU A 1 369 ? -23.221 -8.106 31.386 1.00 78.25 369 LEU A O 1
ATOM 2816 N N . GLY A 1 370 ? -21.549 -7.372 30.074 1.00 78.50 370 GLY A N 1
ATOM 2817 C CA . GLY A 1 370 ? -20.644 -6.984 31.152 1.00 78.50 370 GLY A CA 1
ATOM 2818 C C . GLY A 1 370 ? -21.233 -5.891 32.045 1.00 78.50 370 GLY A C 1
ATOM 2819 O O . GLY A 1 370 ? -21.263 -6.055 33.265 1.00 78.50 370 GLY A O 1
ATOM 2820 N N . GLU A 1 371 ? -21.775 -4.822 31.459 1.00 73.94 371 GLU A N 1
ATOM 2821 C CA . GLU A 1 371 ? -22.452 -3.748 32.196 1.00 73.94 371 GLU A CA 1
ATOM 2822 C C . GLU A 1 371 ? -23.684 -4.256 32.949 1.00 73.94 371 GLU A C 1
ATOM 2824 O O . GLU A 1 371 ? -23.866 -3.945 34.128 1.00 73.94 371 GLU A O 1
ATOM 2829 N N . PHE A 1 372 ? -24.501 -5.099 32.311 1.00 77.94 372 PHE A N 1
ATOM 2830 C CA . PHE A 1 372 ? -25.658 -5.715 32.955 1.00 77.94 372 PHE A CA 1
ATOM 2831 C C . PHE A 1 372 ? -25.251 -6.531 34.191 1.00 77.94 372 PHE A C 1
ATOM 2833 O O . PHE A 1 372 ? -25.829 -6.369 35.270 1.00 77.94 372 PHE A O 1
ATOM 2840 N N . LEU A 1 373 ? -24.233 -7.387 34.059 1.00 79.19 373 LEU A N 1
ATOM 2841 C CA . LEU A 1 373 ? -23.724 -8.200 35.163 1.00 79.19 373 LEU A CA 1
ATOM 2842 C C . LEU A 1 373 ? -23.107 -7.343 36.271 1.00 79.19 373 LEU A C 1
ATOM 2844 O O . LEU A 1 373 ? -23.305 -7.647 37.447 1.00 79.19 373 LEU A O 1
ATOM 2848 N N . LEU A 1 374 ? -22.408 -6.265 35.914 1.00 78.44 374 LEU A N 1
ATOM 2849 C CA . LEU A 1 374 ? -21.825 -5.326 36.866 1.00 78.44 374 LEU A CA 1
ATOM 2850 C C . LEU A 1 374 ? -22.921 -4.631 37.680 1.00 78.44 374 LEU A C 1
ATOM 2852 O O . LEU A 1 374 ? -22.869 -4.657 38.908 1.00 78.44 374 LEU A O 1
ATOM 2856 N N . VAL A 1 375 ? -23.960 -4.094 37.033 1.00 73.75 375 VAL A N 1
ATOM 2857 C CA . VAL A 1 375 ? -25.092 -3.449 37.720 1.00 73.75 375 VAL A CA 1
ATOM 2858 C C . VAL A 1 375 ? -25.803 -4.434 38.650 1.00 73.75 375 VAL A C 1
ATOM 2860 O O . VAL A 1 375 ? -26.032 -4.122 39.820 1.00 73.75 375 VAL A O 1
ATOM 2863 N N . VAL A 1 376 ? -26.105 -5.646 38.174 1.00 72.50 376 VAL A N 1
ATOM 2864 C CA . VAL A 1 376 ? -26.737 -6.691 38.996 1.00 72.50 376 VAL A CA 1
ATOM 2865 C C . VAL A 1 376 ? -25.836 -7.095 40.171 1.00 72.50 376 VAL A C 1
ATOM 2867 O O . VAL A 1 376 ? -26.321 -7.246 41.295 1.00 72.50 376 VAL A O 1
ATOM 2870 N N . GLY A 1 377 ? -24.527 -7.224 39.945 1.00 74.56 377 GLY A N 1
ATOM 2871 C CA . GLY A 1 377 ? -23.537 -7.566 40.965 1.00 74.56 377 GLY A CA 1
ATOM 2872 C C . GLY A 1 377 ? -23.417 -6.507 42.062 1.00 74.56 377 GLY A C 1
ATOM 2873 O O . GLY A 1 377 ? -23.485 -6.843 43.246 1.00 74.56 377 GLY A O 1
ATOM 2874 N N . LEU A 1 378 ? -23.320 -5.226 41.689 1.00 73.88 378 LEU A N 1
ATOM 2875 C CA . LEU A 1 378 ? -23.298 -4.108 42.639 1.00 73.88 378 LEU A CA 1
ATOM 2876 C C . LEU A 1 378 ? -24.594 -4.039 43.455 1.00 73.88 378 LEU A C 1
ATOM 2878 O O . LEU A 1 378 ? -24.556 -3.824 44.667 1.00 73.88 378 LEU A O 1
ATOM 2882 N N . TYR A 1 379 ? -25.738 -4.298 42.819 1.00 72.44 379 TYR A N 1
ATOM 2883 C CA . TYR A 1 379 ? -27.040 -4.314 43.485 1.00 72.44 379 TYR A CA 1
ATOM 2884 C C . TYR A 1 379 ? -27.142 -5.421 44.544 1.00 72.44 379 TYR A C 1
ATOM 2886 O O . TYR A 1 379 ? -27.626 -5.194 45.660 1.00 72.44 379 TYR A O 1
ATOM 2894 N N . LEU A 1 380 ? -26.640 -6.618 44.224 1.00 69.56 380 LEU A N 1
ATOM 2895 C CA . LEU A 1 380 ? -26.546 -7.730 45.170 1.00 69.56 380 LEU A CA 1
ATOM 2896 C C . LEU A 1 380 ? -25.557 -7.436 46.306 1.00 69.56 380 LEU A C 1
ATOM 2898 O O . LEU A 1 380 ? -25.842 -7.789 47.450 1.00 69.56 380 LEU A O 1
ATOM 2902 N N . ALA A 1 381 ? -24.432 -6.774 46.023 1.00 71.44 381 ALA A N 1
ATOM 2903 C CA . ALA A 1 381 ? -23.436 -6.408 47.028 1.00 71.44 381 ALA A CA 1
ATOM 2904 C C . ALA A 1 381 ? -23.981 -5.374 48.032 1.00 71.44 381 ALA A C 1
ATOM 2906 O O . ALA A 1 381 ? -23.931 -5.612 49.242 1.00 71.44 381 ALA A O 1
ATOM 2907 N N . ALA A 1 382 ? -24.589 -4.286 47.545 1.00 67.81 382 ALA A N 1
ATOM 2908 C CA . ALA A 1 382 ? -25.139 -3.213 48.376 1.00 67.81 382 ALA A CA 1
ATOM 2909 C C . ALA A 1 382 ? -26.260 -3.710 49.310 1.00 67.81 382 ALA A C 1
ATOM 2911 O O . ALA A 1 382 ? -26.271 -3.425 50.511 1.00 67.81 382 ALA A O 1
ATOM 2912 N N . LYS A 1 383 ? -27.194 -4.523 48.794 1.00 64.56 383 LYS A N 1
ATOM 2913 C CA . LYS A 1 383 ? -28.281 -5.098 49.612 1.00 64.56 383 LYS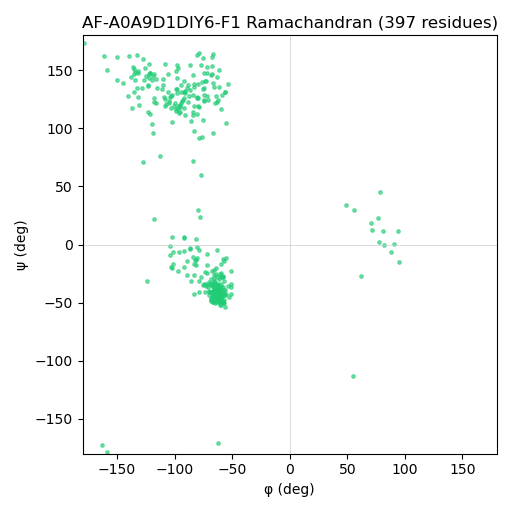 A CA 1
ATOM 2914 C C . LYS A 1 383 ? -27.867 -6.382 50.347 1.00 64.56 383 LYS A C 1
ATOM 2916 O O . LYS A 1 383 ? -28.550 -6.788 51.283 1.00 64.56 383 LYS A O 1
ATOM 2921 N N . GLY A 1 384 ? -26.711 -6.961 50.020 1.00 60.84 384 GLY A N 1
ATOM 2922 C CA . GLY A 1 384 ? -26.057 -8.068 50.724 1.00 60.84 384 GLY A CA 1
ATOM 2923 C C . GLY A 1 384 ? -25.806 -7.781 52.209 1.00 60.84 384 GLY A C 1
ATOM 2924 O O . GLY A 1 384 ? -26.100 -8.613 53.072 1.00 60.84 384 GLY A O 1
ATOM 2925 N N . GLY A 1 385 ? -25.331 -6.570 52.525 1.00 58.09 385 GLY A N 1
ATOM 2926 C CA . GLY A 1 385 ? -25.079 -6.126 53.905 1.00 58.09 385 GLY A CA 1
ATOM 2927 C C . GLY A 1 385 ? -26.341 -6.070 54.774 1.00 58.09 385 GLY A C 1
ATOM 2928 O O . GLY A 1 385 ? -26.297 -6.324 55.976 1.00 58.09 385 GLY A O 1
ATOM 2929 N N . LEU A 1 386 ? -27.495 -5.844 54.149 1.00 54.50 386 LEU A N 1
ATOM 2930 C CA . LEU A 1 386 ? -28.811 -5.797 54.787 1.00 54.50 386 LEU A CA 1
ATOM 2931 C C . LEU A 1 386 ? -29.273 -7.155 55.335 1.00 54.50 386 LEU A C 1
ATOM 2933 O O . LEU A 1 386 ? -30.083 -7.208 56.259 1.00 54.50 386 LEU A O 1
ATOM 2937 N N . TYR A 1 387 ? -28.728 -8.255 54.809 1.00 53.91 387 TYR A N 1
ATOM 2938 C CA . TYR A 1 387 ? -29.055 -9.616 55.237 1.00 53.91 387 TYR A CA 1
ATOM 2939 C C . TYR A 1 387 ? -28.323 -10.068 56.503 1.00 53.91 387 TYR A C 1
ATOM 2941 O O . TYR A 1 387 ? -28.754 -11.047 57.119 1.00 53.91 387 TYR A O 1
ATOM 2949 N N . LYS A 1 388 ? -27.236 -9.384 56.889 1.00 53.03 388 LYS A N 1
ATOM 2950 C CA . LYS A 1 388 ? -26.456 -9.711 58.093 1.00 53.03 388 LYS A CA 1
ATOM 2951 C C . LYS A 1 388 ? -27.035 -9.118 59.380 1.00 53.03 388 LYS A C 1
ATOM 2953 O O . LYS A 1 388 ? -26.671 -9.596 60.448 1.00 53.03 388 LYS A O 1
ATOM 2958 N N . LEU A 1 389 ? -27.933 -8.133 59.293 1.00 54.53 389 LEU A N 1
ATOM 2959 C CA . LEU A 1 389 ? -28.552 -7.540 60.480 1.00 54.53 389 LEU A CA 1
ATOM 2960 C C . LEU A 1 389 ? -29.628 -8.445 61.088 1.00 54.53 389 LEU A C 1
ATOM 2962 O O . LEU A 1 389 ? -30.440 -9.065 60.386 1.00 54.53 389 LEU A O 1
ATOM 2966 N N . ASN A 1 390 ? -29.648 -8.485 62.419 1.00 56.53 390 ASN A N 1
ATOM 2967 C CA . ASN A 1 390 ? -30.649 -9.221 63.179 1.00 56.53 390 ASN A CA 1
ATOM 2968 C C . ASN A 1 390 ? -32.018 -8.526 63.101 1.00 56.53 390 ASN A C 1
ATOM 2970 O O . ASN A 1 390 ? -32.106 -7.302 63.040 1.00 56.53 390 ASN A O 1
ATOM 2974 N N . LEU A 1 391 ? -33.112 -9.299 63.136 1.00 55.47 391 LEU A N 1
ATOM 2975 C CA . LEU A 1 391 ? -34.483 -8.761 63.027 1.00 55.47 391 LEU A CA 1
ATOM 2976 C C . LEU A 1 391 ? -34.787 -7.731 64.132 1.00 55.47 391 LEU A C 1
ATOM 2978 O O . LEU A 1 391 ? -35.453 -6.730 63.889 1.00 55.47 391 LEU A O 1
ATOM 2982 N N . MET A 1 392 ? -34.247 -7.978 65.328 1.00 52.97 392 MET A N 1
ATOM 2983 C CA . MET A 1 392 ? -34.330 -7.083 66.482 1.00 52.97 392 MET A CA 1
ATOM 2984 C C . MET A 1 392 ? -33.596 -5.758 66.225 1.00 52.97 392 MET A C 1
ATOM 2986 O O . MET A 1 392 ? -34.095 -4.707 66.588 1.00 52.97 392 MET A O 1
ATOM 2990 N N . GLU A 1 393 ? -32.453 -5.812 65.542 1.00 60.00 393 GLU A N 1
ATOM 2991 C CA . GLU A 1 393 ? -31.562 -4.683 65.240 1.00 60.00 393 GLU A CA 1
ATOM 2992 C C . GLU A 1 393 ? -32.125 -3.796 64.116 1.00 60.00 393 GLU A C 1
ATOM 2994 O O . GLU A 1 393 ? -32.028 -2.574 64.162 1.00 60.00 393 GLU A O 1
ATOM 2999 N N . MET A 1 394 ? -32.812 -4.411 63.143 1.00 58.31 394 MET A N 1
ATOM 3000 C CA . MET A 1 394 ? -33.577 -3.706 62.104 1.00 58.31 394 MET A CA 1
ATOM 3001 C C . MET A 1 394 ? -34.784 -2.936 62.659 1.00 58.31 394 MET A C 1
ATOM 3003 O O . MET A 1 394 ? -35.233 -1.985 62.023 1.00 58.31 394 MET A O 1
ATOM 3007 N N . LEU A 1 395 ? -35.332 -3.366 63.802 1.00 57.12 395 LEU A N 1
ATOM 3008 C CA . LEU A 1 395 ? -36.502 -2.760 64.446 1.00 57.12 395 LEU A CA 1
ATOM 3009 C C . LEU A 1 395 ? -36.137 -1.864 65.644 1.00 57.12 395 LEU A C 1
ATOM 3011 O O . LEU A 1 395 ? -36.942 -1.018 66.016 1.00 57.12 395 LEU A O 1
ATOM 3015 N N . SER A 1 396 ? -34.950 -2.022 66.245 1.00 57.47 396 SER A N 1
ATOM 3016 C CA . SER A 1 396 ? -34.526 -1.282 67.445 1.00 57.47 396 SER A CA 1
ATOM 3017 C C . SER A 1 396 ? -33.765 0.013 67.165 1.00 57.47 396 SER A C 1
ATOM 3019 O O . SER A 1 396 ? -33.452 0.732 68.108 1.00 57.47 396 SER A O 1
ATOM 3021 N N . GLN A 1 397 ? -33.446 0.328 65.908 1.00 55.31 397 GLN A N 1
ATOM 3022 C CA . GLN A 1 397 ? -32.727 1.556 65.534 1.00 55.31 397 GLN A CA 1
ATOM 3023 C C . GLN A 1 397 ? -33.616 2.822 65.517 1.00 55.31 397 GLN A C 1
ATOM 3025 O O . GLN A 1 397 ? -33.298 3.803 64.856 1.00 55.31 397 GLN A O 1
ATOM 3030 N N . GLU A 1 398 ? -34.722 2.800 66.266 1.00 44.09 398 GLU A N 1
ATOM 3031 C CA . GLU A 1 398 ? -35.523 3.967 66.649 1.00 44.09 398 GLU A CA 1
ATOM 3032 C C . GLU A 1 398 ? -35.397 4.178 68.164 1.00 44.09 398 GLU A C 1
ATOM 3034 O O . GLU A 1 398 ? -36.299 3.866 68.945 1.00 44.09 398 GLU A O 1
ATOM 3039 N N . ARG A 1 399 ? -34.259 4.725 68.585 1.00 40.41 399 ARG A N 1
ATOM 3040 C CA . ARG A 1 399 ? -34.250 5.722 69.653 1.00 40.41 399 ARG A CA 1
ATOM 3041 C C . ARG A 1 399 ? -33.284 6.835 69.313 1.00 40.41 399 ARG A C 1
ATOM 3043 O O . ARG A 1 399 ? -32.142 6.503 68.928 1.00 40.41 399 ARG A O 1
#

Foldseek 3Di:
DFQAPVLCVVLCVFPFFQFKKFWAWFWKWKDFPQDHTDTATEIATQVVRQVVRPHDCQCVQFPNVCLQLQQAKEKEFEAEPVGFTWAWEWDWDQDPVRDTDTDIDIDTDDDRDAAFTKMWMWGKKWAWDDDPPDIDTDIDTQIDIHGYRGYDYDYDDVVCPSCLPDPHSYVTGIHMYGYPSSVLVSLVVGDAQMDTPPDGNPDDDGHPDMRTDGDPPGPVVRSVVVVVVSCVVVVHDDDDVVVVCVVVVVVVVVVVVVCVVVVVVVVVVVLVVLLVVLLVVLLVCLVVVLVVVVVPDDPVNVLVVLLVVLLVVLVVVVVVVLVVVLVVQLVVVQVVCVVVVHDDDDSVVSSVVSVVVCVPPPCNVVVSVVSSVSSSVSNCVSCVVSVPDDSCRSVVPPD

Sequence (399 aa):
MVITPEETAPFLEIPGITGCLGLTELDGTITGDTVETQAASVYVVDAGQWMERGGLPAFDEVDLEAYRRGETAVLLVLSQPDGTVTVTTYEEETGEDGETIYTAVNTAAEVTAAAGDTIALSVEAIVREENESEASYHREALSLPLEVGTVARLQIDAQDNQNFGLRVGDECLYTVLVSPGYVQRALDTLPEGSQMGRYRTDDPFGYQQVLLFTDLTAEYLSTDNAVSQLASNHHFSVGNIRMINVPVVQTNLQTMLTLAASGLCIGLITALLLLSTLELEAQRERRRYGILRALGMSRRQQNLALARQAALQAMTAIVAGCGIYVAISVRDTILNYQKTGSLLPPLAEVIAYHLGQLRYTWFVPLLLLGEFLLVVGLYLAAKGGLYKLNLMEMLSQER